Protein AF-A0A8X6P146-F1 (afdb_monomer)

Organism: Nephila pilipes (NCBI:txid299642)

Radius of gyration: 27.72 Å; Cα contacts (8 Å, |Δi|>4): 323; chains: 1; bounding box: 96×51×87 Å

pLDDT: mean 78.88, std 14.97, range [32.88, 95.12]

Secondary structure (DSSP, 8-state):
---PPPP----SSSSSHHHHHHHHHHHHHHHHHHHHHHHHHHHHHHHHS-SPPPS-S-HHHHHIIIIIIHHHHHHHHHHHHHHHHHHHHHGGGTS-HHHHHHHHHHHHHHHHHHHHHHHHHHHHHHHHHHHHHHHHHH--S--TTHHHHHHHHHHHTTHHHHHHHHHHHHHTT-HHHHHHHHHHHTTT---S-HHHHHHHHHHHHHHHHIIIIIHHHHHHHHHHHHHHHHHHHHHHHHHHHHT--SHHHHHHHHHHHHHHHHHHHHHHHHHHHHHHHHHHHHHHHHHHHHHHHHHHS-TTTS-HHHHHHHHHHHHHHHHHHHHHHHHHHHHHHHHHHHHHHHHHHHHHHHHH-TTS-HHHHHHHHHHHHTTTGGG--EETTTEE-SHHHHHHHHHHHHHHHHHHHHHT-

Mean predicted aligned error: 10.77 Å

Structure (mmCIF, N/CA/C/O backbone):
data_AF-A0A8X6P146-F1
#
_entry.id   AF-A0A8X6P146-F1
#
loop_
_atom_site.group_PDB
_atom_site.id
_atom_site.type_symbol
_atom_site.label_atom_id
_atom_site.label_alt_id
_atom_site.label_comp_id
_atom_site.label_asym_id
_atom_site.label_entity_id
_atom_site.label_seq_id
_atom_site.pdbx_PDB_ins_code
_atom_site.Cartn_x
_atom_site.Cartn_y
_atom_site.Cartn_z
_atom_site.occupancy
_atom_site.B_iso_or_equiv
_atom_site.auth_seq_id
_atom_site.auth_comp_id
_atom_site.auth_asym_id
_atom_site.auth_atom_id
_atom_site.pdbx_PDB_model_num
ATOM 1 N N . MET A 1 1 ? 59.324 32.749 -38.822 1.00 43.50 1 MET A N 1
ATOM 2 C CA . MET A 1 1 ? 59.737 31.326 -38.819 1.00 43.50 1 MET A CA 1
ATOM 3 C C . MET A 1 1 ? 60.975 31.129 -37.944 1.00 43.50 1 MET A C 1
ATOM 5 O O . MET A 1 1 ? 62.046 31.542 -38.356 1.00 43.50 1 MET A O 1
ATOM 9 N N . ARG A 1 2 ? 60.839 30.506 -36.765 1.00 32.88 2 ARG A N 1
ATOM 10 C CA . ARG A 1 2 ? 61.663 29.369 -36.288 1.00 32.88 2 ARG A CA 1
ATOM 11 C C . ARG A 1 2 ? 61.219 28.968 -34.874 1.00 32.88 2 ARG A C 1
ATOM 13 O O . ARG A 1 2 ? 61.446 29.658 -33.891 1.00 32.88 2 ARG A O 1
ATOM 20 N N . SER A 1 3 ? 60.505 27.846 -34.890 1.00 34.03 3 SER A N 1
ATOM 21 C CA . SER A 1 3 ? 60.076 26.925 -33.837 1.00 34.03 3 SER A CA 1
ATOM 22 C C . SER A 1 3 ? 60.830 26.980 -32.497 1.00 34.03 3 SER A C 1
ATOM 24 O O . SER A 1 3 ? 62.030 26.715 -32.439 1.00 34.03 3 SER A O 1
ATOM 26 N N . ARG A 1 4 ? 60.088 27.225 -31.405 1.00 35.47 4 ARG A N 1
ATOM 27 C CA . ARG A 1 4 ? 60.476 26.832 -30.042 1.00 35.47 4 ARG A CA 1
ATOM 28 C C . ARG A 1 4 ? 60.013 25.392 -29.805 1.00 35.47 4 ARG A C 1
ATOM 30 O O . ARG A 1 4 ? 58.818 25.112 -29.856 1.00 35.47 4 ARG A O 1
ATOM 37 N N . ARG A 1 5 ? 60.962 24.490 -29.539 1.00 40.50 5 ARG A N 1
ATOM 38 C CA . ARG A 1 5 ? 60.701 23.119 -29.075 1.00 40.50 5 ARG A CA 1
ATOM 39 C C . ARG A 1 5 ? 60.151 23.159 -27.649 1.00 40.50 5 ARG A C 1
ATOM 41 O O . ARG A 1 5 ? 60.804 23.697 -26.760 1.00 40.50 5 ARG A O 1
ATOM 48 N N . ILE A 1 6 ? 58.984 22.557 -27.441 1.00 41.12 6 ILE A N 1
ATOM 49 C CA . ILE A 1 6 ? 58.447 22.234 -26.115 1.00 41.12 6 ILE A CA 1
ATOM 50 C C . ILE A 1 6 ? 58.909 20.814 -25.770 1.00 41.12 6 ILE A C 1
ATOM 52 O O . ILE A 1 6 ? 58.733 19.886 -26.558 1.00 41.12 6 ILE A O 1
ATOM 56 N N . SER A 1 7 ? 59.547 20.677 -24.609 1.00 33.09 7 SER A N 1
ATOM 57 C CA . SER A 1 7 ? 60.038 19.416 -24.046 1.00 33.09 7 SER A CA 1
ATOM 58 C C . SER A 1 7 ? 58.880 18.583 -23.466 1.00 33.09 7 SER A C 1
ATOM 60 O O . SER A 1 7 ? 58.036 19.150 -22.766 1.00 33.09 7 SER A O 1
ATOM 62 N N . PRO A 1 8 ? 58.812 17.257 -23.699 1.00 43.66 8 PRO A N 1
ATOM 63 C CA . PRO A 1 8 ? 57.768 16.402 -23.157 1.00 43.66 8 PRO A CA 1
ATOM 64 C C . PRO A 1 8 ? 58.216 15.805 -21.818 1.00 43.66 8 PRO A C 1
ATOM 66 O O . PRO A 1 8 ? 58.658 14.662 -21.739 1.00 43.66 8 PRO A O 1
ATOM 69 N N . GLN A 1 9 ? 58.074 16.564 -20.738 1.00 42.16 9 GLN A N 1
ATOM 70 C CA . GLN A 1 9 ? 58.123 16.019 -19.382 1.00 42.16 9 GLN A CA 1
ATOM 71 C C . GLN A 1 9 ? 57.048 16.709 -18.552 1.00 42.16 9 GLN A C 1
ATOM 73 O O . GLN A 1 9 ? 57.314 17.756 -17.982 1.00 42.16 9 GLN A O 1
ATOM 78 N N . ASN A 1 10 ? 55.819 16.173 -18.579 1.00 37.91 10 ASN A N 1
ATOM 79 C CA . ASN A 1 10 ? 54.817 16.250 -17.494 1.00 37.91 10 ASN A CA 1
ATOM 80 C C . ASN A 1 10 ? 53.445 15.691 -17.924 1.00 37.91 10 ASN A C 1
ATOM 82 O O . ASN A 1 10 ? 52.406 16.306 -17.714 1.00 37.91 10 ASN A O 1
ATOM 86 N N . VAL A 1 11 ? 53.408 14.488 -18.506 1.00 44.16 11 VAL A N 1
ATOM 87 C CA . VAL A 1 11 ? 52.140 13.770 -18.741 1.00 44.16 11 VAL A CA 1
ATOM 88 C C . VAL A 1 11 ? 52.267 12.356 -18.197 1.00 44.16 11 VAL A C 1
ATOM 90 O O . VAL A 1 11 ? 52.394 11.403 -18.954 1.00 44.16 11 VAL A O 1
ATOM 93 N N . LYS A 1 12 ? 52.321 12.216 -16.869 1.00 42.19 12 LYS A N 1
ATOM 94 C CA . LYS A 1 12 ? 52.133 10.927 -16.172 1.00 42.19 12 LYS A CA 1
ATOM 95 C C . LYS A 1 12 ? 51.983 11.139 -14.663 1.00 42.19 12 LYS A C 1
ATOM 97 O O . LYS A 1 12 ? 52.832 10.741 -13.881 1.00 42.19 12 LYS A O 1
ATOM 102 N N . LYS A 1 13 ? 50.904 11.805 -14.253 1.00 39.69 13 LYS A N 1
ATOM 103 C CA . LYS A 1 13 ? 50.353 11.766 -12.884 1.00 39.69 13 LYS A CA 1
ATOM 104 C C . LYS A 1 13 ? 49.038 12.541 -12.895 1.00 39.69 13 LYS A C 1
A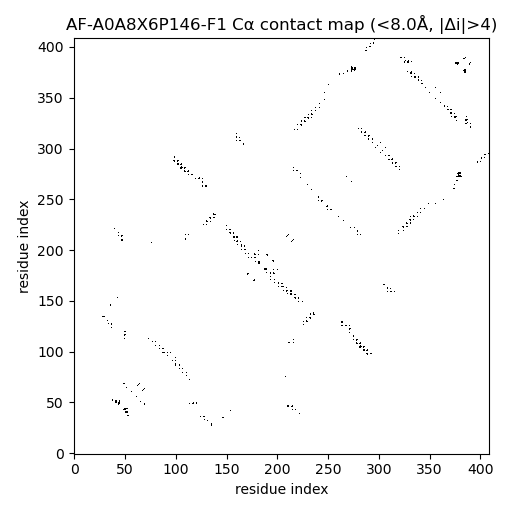TOM 106 O O . LYS A 1 13 ? 49.032 13.713 -12.576 1.00 39.69 13 LYS A O 1
ATOM 111 N N . ASN A 1 14 ? 47.963 11.923 -13.385 1.00 36.38 14 ASN A N 1
ATOM 112 C CA . ASN A 1 14 ? 46.584 12.355 -13.086 1.00 36.38 14 ASN A CA 1
ATOM 113 C C . ASN A 1 14 ? 45.501 11.322 -13.458 1.00 36.38 14 ASN A C 1
ATOM 115 O O . ASN A 1 14 ? 44.322 11.561 -13.227 1.00 36.38 14 ASN A O 1
ATOM 119 N N . SER A 1 15 ? 45.858 10.134 -13.952 1.00 36.91 15 SER A N 1
ATOM 120 C CA . SER A 1 15 ? 44.889 9.100 -14.348 1.00 36.91 15 SER A CA 1
ATOM 121 C C . SER A 1 15 ? 44.489 8.103 -13.245 1.00 36.91 15 SER A C 1
ATOM 123 O O . SER A 1 15 ? 43.684 7.219 -13.512 1.00 36.91 15 SER A O 1
ATOM 125 N N . TYR A 1 16 ? 44.974 8.247 -12.003 1.00 37.28 16 TYR A N 1
ATOM 126 C CA . TYR A 1 16 ? 44.645 7.325 -10.894 1.00 37.28 16 TYR A CA 1
ATOM 127 C C . TYR A 1 16 ? 43.714 7.899 -9.809 1.00 37.28 16 TYR A C 1
ATOM 129 O O . TYR A 1 16 ? 43.321 7.169 -8.905 1.00 37.28 16 TYR A O 1
ATOM 137 N N . SER A 1 17 ? 43.297 9.167 -9.902 1.00 34.88 17 SER A N 1
ATOM 138 C CA . SER A 1 17 ? 42.377 9.769 -8.914 1.00 34.88 17 SER A CA 1
ATOM 139 C C . SER A 1 17 ? 40.891 9.457 -9.195 1.00 34.88 17 SER A C 1
ATOM 141 O O . SER A 1 17 ? 40.066 9.407 -8.284 1.00 34.88 17 SER A O 1
ATOM 143 N N . GLY A 1 18 ? 40.537 9.159 -10.452 1.00 34.81 18 GLY A N 1
ATOM 144 C CA . GLY A 1 18 ? 39.146 8.916 -10.855 1.00 34.81 18 GLY A CA 1
ATOM 145 C C . GLY A 1 18 ? 38.569 7.567 -10.406 1.00 34.81 18 GLY A C 1
ATOM 146 O O . GLY A 1 18 ? 37.410 7.513 -10.002 1.00 34.81 18 GLY A O 1
ATOM 147 N N . SER A 1 19 ? 39.352 6.478 -10.427 1.00 35.38 19 SER A N 1
ATOM 148 C CA . SER A 1 19 ? 38.817 5.151 -10.067 1.00 35.38 19 SER A CA 1
ATOM 149 C C . SER A 1 19 ? 38.665 4.968 -8.556 1.00 35.38 19 SER A C 1
ATOM 151 O O . SER A 1 19 ? 37.694 4.352 -8.123 1.00 35.38 19 SER A O 1
ATOM 153 N N . PHE A 1 20 ? 39.546 5.574 -7.750 1.00 33.16 20 PHE A N 1
ATOM 154 C CA . PHE A 1 20 ? 39.480 5.490 -6.289 1.00 33.16 20 PHE A CA 1
ATOM 155 C C . PHE A 1 20 ? 38.256 6.237 -5.736 1.00 33.16 20 PHE A C 1
ATOM 157 O O . PHE A 1 20 ? 37.545 5.708 -4.884 1.00 33.16 20 PHE A O 1
ATOM 164 N N . CYS A 1 21 ? 37.933 7.412 -6.291 1.00 37.62 21 CYS A N 1
ATOM 165 C CA . CYS A 1 21 ? 36.733 8.170 -5.918 1.00 37.62 21 CYS A CA 1
ATOM 166 C C . CYS A 1 21 ? 35.436 7.464 -6.375 1.00 37.62 21 CYS A C 1
ATOM 168 O O . CYS A 1 21 ? 34.437 7.448 -5.655 1.00 37.62 21 CYS A O 1
ATOM 170 N N . PHE A 1 22 ? 35.463 6.787 -7.531 1.00 37.66 22 PHE A N 1
ATOM 171 C CA . PHE A 1 22 ? 34.340 5.973 -8.013 1.00 37.66 22 PHE A CA 1
ATOM 172 C C . PHE A 1 22 ? 34.092 4.742 -7.121 1.00 37.66 22 PHE A C 1
ATOM 174 O O . PHE A 1 22 ? 32.949 4.426 -6.793 1.00 37.66 22 PHE A O 1
ATOM 181 N N . GLN A 1 23 ? 35.156 4.081 -6.657 1.00 38.28 23 GLN A N 1
ATOM 182 C CA . GLN A 1 23 ? 35.062 2.926 -5.758 1.00 38.28 23 GLN A CA 1
ATOM 183 C C . GLN A 1 23 ? 34.608 3.317 -4.341 1.00 38.28 23 GLN A C 1
ATOM 185 O O . GLN A 1 23 ? 33.815 2.597 -3.729 1.00 38.28 23 GLN A O 1
ATOM 190 N N . GLN A 1 24 ? 35.050 4.474 -3.831 1.00 40.59 24 GLN A N 1
ATOM 191 C CA . GLN A 1 24 ? 34.618 4.999 -2.530 1.00 40.59 24 GLN A CA 1
ATOM 192 C C . GLN A 1 24 ? 33.129 5.377 -2.535 1.00 40.59 24 GLN A C 1
ATOM 194 O O . GLN A 1 24 ? 32.400 4.976 -1.625 1.00 40.59 24 GLN A O 1
ATOM 199 N N . ASN A 1 25 ? 32.651 6.035 -3.599 1.00 38.78 25 ASN A N 1
ATOM 200 C CA . ASN A 1 25 ? 31.233 6.368 -3.763 1.00 38.78 25 ASN A CA 1
ATOM 201 C C . ASN A 1 25 ? 30.352 5.111 -3.877 1.00 38.78 25 ASN A C 1
ATOM 203 O O . ASN A 1 25 ? 29.337 5.015 -3.189 1.00 38.78 25 ASN A O 1
ATOM 207 N N . GLN A 1 26 ? 30.784 4.083 -4.620 1.00 42.41 26 GLN A N 1
ATOM 208 C CA . GLN A 1 26 ? 30.058 2.806 -4.699 1.00 42.41 26 GLN A CA 1
ATOM 209 C C . GLN A 1 26 ? 29.972 2.067 -3.351 1.00 42.41 26 GLN A C 1
ATOM 211 O O . GLN A 1 26 ? 28.971 1.404 -3.058 1.00 42.41 26 GLN A O 1
ATOM 216 N N . CYS A 1 27 ? 31.009 2.162 -2.512 1.00 39.53 27 CYS A N 1
ATOM 217 C CA . CYS A 1 27 ? 31.027 1.529 -1.192 1.00 39.53 27 CYS A CA 1
ATOM 218 C C . CYS A 1 27 ? 30.115 2.266 -0.190 1.00 39.53 27 CYS A C 1
ATOM 220 O O . CYS A 1 27 ? 29.425 1.636 0.617 1.00 39.53 27 CYS A O 1
ATOM 222 N N . GLN A 1 28 ? 30.045 3.597 -0.281 1.00 44.09 28 GLN A N 1
ATOM 223 C CA . GLN A 1 28 ? 29.174 4.437 0.546 1.00 44.09 28 GLN A CA 1
ATOM 224 C C . GLN A 1 28 ? 27.690 4.320 0.131 1.00 44.09 28 GLN A C 1
ATOM 226 O O . GLN A 1 28 ? 26.806 4.299 0.988 1.00 44.09 28 GLN A O 1
ATOM 231 N N . GLU A 1 29 ? 27.408 4.117 -1.160 1.00 47.84 29 GLU A N 1
ATOM 232 C CA . GLU A 1 29 ? 26.058 3.892 -1.706 1.00 47.84 29 GLU A CA 1
ATOM 233 C C . GLU A 1 29 ? 25.495 2.491 -1.423 1.00 47.84 29 GLU A C 1
ATOM 235 O O . GLU A 1 29 ? 24.294 2.336 -1.192 1.00 47.84 29 GLU A O 1
ATOM 240 N N . ARG A 1 30 ? 26.341 1.450 -1.348 1.00 47.81 30 ARG A N 1
ATOM 241 C CA . ARG A 1 30 ? 25.900 0.136 -0.837 1.00 47.81 30 ARG A CA 1
ATOM 242 C C . ARG A 1 30 ? 25.448 0.218 0.622 1.00 47.81 30 ARG A C 1
ATOM 244 O O . ARG A 1 30 ? 24.476 -0.439 0.985 1.00 47.81 30 ARG A O 1
ATOM 251 N N . LYS A 1 31 ? 26.110 1.047 1.439 1.00 51.31 31 LYS A N 1
ATOM 252 C CA . LYS A 1 31 ? 25.733 1.281 2.843 1.00 51.31 31 LYS A CA 1
ATOM 253 C C . LYS A 1 31 ? 24.442 2.099 2.975 1.00 51.31 31 LYS A C 1
ATOM 255 O O . LYS A 1 31 ? 23.642 1.823 3.866 1.00 51.31 31 LYS A O 1
ATOM 260 N N . SER A 1 32 ? 24.201 3.082 2.100 1.00 53.34 32 SER A N 1
ATOM 261 C CA . SER A 1 32 ? 22.987 3.909 2.175 1.00 53.34 32 SER A CA 1
ATOM 262 C C . SER A 1 32 ? 21.723 3.118 1.820 1.00 53.34 32 SER A C 1
ATOM 264 O O . SER A 1 32 ? 20.750 3.206 2.569 1.00 53.34 32 SER A O 1
ATOM 266 N N . ASN A 1 33 ? 21.786 2.300 0.766 1.00 55.34 33 ASN A N 1
ATOM 267 C CA . ASN A 1 33 ? 20.694 1.474 0.248 1.00 55.34 33 ASN A CA 1
ATOM 268 C C . ASN A 1 33 ? 20.346 0.264 1.135 1.00 55.34 33 ASN A C 1
ATOM 270 O O . ASN A 1 33 ? 19.172 -0.091 1.230 1.00 55.34 33 ASN A O 1
ATOM 274 N N . LEU A 1 34 ? 21.327 -0.332 1.829 1.00 59.62 34 LEU A N 1
ATOM 275 C CA . LEU A 1 34 ? 21.047 -1.290 2.912 1.00 59.62 34 LEU A CA 1
ATOM 276 C C . LEU A 1 34 ? 20.266 -0.618 4.053 1.00 59.62 34 LEU A C 1
ATOM 278 O O . LEU A 1 34 ? 19.347 -1.204 4.618 1.00 59.62 34 LEU A O 1
ATOM 282 N N . GLY A 1 35 ? 20.595 0.645 4.344 1.00 71.12 35 GLY A N 1
ATOM 283 C CA . GLY A 1 35 ? 19.963 1.402 5.420 1.00 71.12 35 GLY A CA 1
ATOM 284 C C . GLY A 1 35 ? 18.469 1.677 5.217 1.00 71.12 35 GLY A C 1
ATOM 285 O O . GLY A 1 35 ? 17.762 1.807 6.210 1.00 71.12 35 GLY A O 1
ATOM 286 N N . ASP A 1 36 ? 17.974 1.747 3.976 1.00 80.12 36 ASP A N 1
ATOM 287 C CA . ASP A 1 36 ? 16.535 1.902 3.705 1.00 80.12 36 ASP A CA 1
ATOM 288 C C . ASP A 1 36 ? 15.767 0.618 4.055 1.00 80.12 36 ASP A C 1
ATOM 290 O O . ASP A 1 36 ? 14.748 0.665 4.741 1.00 80.12 36 ASP A O 1
ATOM 294 N N . VAL A 1 37 ? 16.274 -0.541 3.623 1.00 83.25 37 VAL A N 1
ATOM 295 C CA . VAL A 1 37 ? 15.650 -1.847 3.896 1.00 83.25 37 VAL A CA 1
ATOM 296 C C . VAL A 1 37 ? 15.680 -2.155 5.392 1.00 83.25 37 VAL A C 1
ATOM 298 O O . VAL A 1 37 ? 14.689 -2.634 5.945 1.00 83.25 37 VAL A O 1
ATOM 301 N N . ASP A 1 38 ? 16.778 -1.823 6.071 1.00 82.88 38 ASP A N 1
ATOM 302 C CA . ASP A 1 38 ? 16.876 -1.968 7.522 1.00 82.88 38 ASP A CA 1
ATOM 303 C C . ASP A 1 38 ? 15.945 -1.005 8.272 1.00 82.88 38 ASP A C 1
ATOM 305 O O . ASP A 1 38 ? 15.383 -1.392 9.298 1.00 82.88 38 ASP A O 1
ATOM 309 N N . LEU A 1 39 ? 15.720 0.214 7.764 1.00 84.75 39 LEU A N 1
ATOM 310 C CA . LEU A 1 39 ? 14.728 1.136 8.326 1.00 84.75 39 LEU A CA 1
ATOM 311 C C . LEU A 1 39 ? 13.311 0.560 8.205 1.00 84.75 39 LEU A C 1
ATOM 313 O O . LEU A 1 39 ? 12.587 0.537 9.197 1.00 84.75 39 LEU A O 1
ATOM 317 N N . ILE A 1 40 ? 12.935 0.047 7.027 1.00 86.69 40 ILE A N 1
ATOM 318 C CA . ILE A 1 40 ? 11.634 -0.609 6.801 1.00 86.69 40 ILE A CA 1
ATOM 319 C C . ILE A 1 40 ? 11.474 -1.789 7.763 1.00 86.69 40 ILE A C 1
ATOM 321 O O . ILE A 1 40 ? 10.465 -1.901 8.456 1.00 86.69 40 ILE A O 1
ATOM 325 N N . ARG A 1 41 ? 12.492 -2.649 7.858 1.00 85.25 41 ARG A N 1
ATOM 326 C CA . ARG A 1 41 ? 12.497 -3.805 8.759 1.00 85.25 41 ARG A CA 1
ATOM 327 C C . ARG A 1 41 ? 12.275 -3.385 10.213 1.00 85.25 41 ARG A C 1
ATOM 329 O O . ARG A 1 41 ? 11.412 -3.952 10.872 1.00 85.25 41 ARG A O 1
ATOM 336 N N . LYS A 1 42 ? 13.005 -2.374 10.697 1.00 85.19 42 LYS A N 1
ATOM 337 C CA . LYS A 1 42 ? 12.866 -1.855 12.067 1.00 85.19 42 LYS A CA 1
ATOM 338 C C . LYS A 1 42 ? 11.488 -1.243 12.319 1.00 85.19 42 LYS A C 1
ATOM 340 O O . LYS A 1 42 ? 10.884 -1.555 13.337 1.00 85.19 42 LYS A O 1
ATOM 345 N N . ALA A 1 43 ? 10.976 -0.427 11.398 1.00 86.25 43 ALA A N 1
ATOM 346 C CA . ALA A 1 43 ? 9.677 0.228 11.550 1.00 86.25 43 ALA A CA 1
ATOM 347 C C . ALA A 1 43 ? 8.536 -0.795 11.686 1.00 86.25 43 ALA A C 1
ATOM 349 O O . ALA A 1 43 ? 7.777 -0.764 12.652 1.00 86.25 43 ALA A O 1
ATOM 350 N N . PHE A 1 44 ? 8.464 -1.764 10.772 1.00 85.50 44 PHE A N 1
ATOM 351 C CA . PHE A 1 44 ? 7.459 -2.833 10.824 1.00 85.50 44 PHE A CA 1
ATOM 352 C C . PHE A 1 44 ? 7.646 -3.792 12.006 1.00 85.50 44 PHE A C 1
ATOM 354 O O . PHE A 1 44 ? 6.669 -4.402 12.442 1.00 85.50 44 PHE A O 1
ATOM 361 N N . TYR A 1 45 ? 8.871 -3.957 12.520 1.00 82.75 45 TYR A N 1
ATOM 362 C CA . TYR A 1 45 ? 9.091 -4.720 13.747 1.00 82.75 45 TYR A CA 1
ATOM 363 C C . TYR A 1 45 ? 8.469 -4.022 14.955 1.00 82.75 45 TYR A C 1
ATOM 365 O O . TYR A 1 45 ? 7.734 -4.650 15.704 1.00 82.75 45 TYR A O 1
ATOM 373 N N . ILE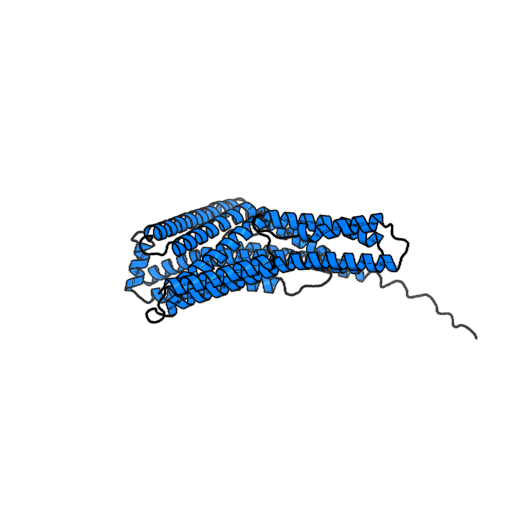 A 1 46 ? 8.747 -2.723 15.110 1.00 80.94 46 ILE A N 1
ATOM 374 C CA . ILE A 1 46 ? 8.316 -1.926 16.265 1.00 80.94 46 ILE A CA 1
ATOM 375 C C . ILE A 1 46 ? 6.789 -1.843 16.338 1.00 80.94 46 ILE A C 1
ATOM 377 O O . ILE A 1 46 ? 6.224 -1.976 17.417 1.00 80.94 46 ILE A O 1
ATOM 381 N N . VAL A 1 47 ? 6.123 -1.629 15.201 1.00 77.31 47 VAL A N 1
ATOM 382 C CA . VAL A 1 47 ? 4.674 -1.370 15.177 1.00 77.31 47 VAL A CA 1
ATOM 383 C C . VAL A 1 47 ? 3.848 -2.648 15.078 1.00 77.31 47 VAL A C 1
ATOM 385 O O . VAL A 1 47 ? 2.785 -2.754 15.683 1.00 77.31 47 VAL A O 1
ATOM 388 N N . SER A 1 48 ? 4.302 -3.628 14.298 1.00 71.00 48 SER A N 1
ATOM 389 C CA . SER A 1 48 ? 3.447 -4.753 13.898 1.00 71.00 48 SER A CA 1
ATOM 390 C C . SER A 1 48 ? 4.076 -6.119 14.149 1.00 71.00 48 SER A C 1
ATOM 392 O O . SER A 1 48 ? 3.415 -7.128 13.914 1.00 71.00 48 SER A O 1
ATOM 394 N N . TYR A 1 49 ? 5.329 -6.171 14.620 1.00 72.69 49 TYR A N 1
ATOM 395 C CA . TYR A 1 49 ? 6.101 -7.404 14.802 1.00 72.69 49 TYR A CA 1
ATOM 396 C C . TYR A 1 49 ? 6.142 -8.282 13.535 1.00 72.69 49 TYR A C 1
ATOM 398 O O . TYR A 1 49 ? 6.133 -9.503 13.601 1.00 72.69 49 TYR A O 1
ATOM 406 N N . VAL A 1 50 ? 6.163 -7.670 12.344 1.00 65.06 50 VAL A N 1
ATOM 407 C CA . VAL A 1 50 ? 6.069 -8.414 11.069 1.00 65.06 50 VAL A CA 1
ATOM 408 C C . VAL A 1 50 ? 7.443 -8.753 10.493 1.00 65.06 50 VAL A C 1
ATOM 410 O O . VAL A 1 50 ? 7.688 -9.878 10.038 1.00 65.06 50 VAL A O 1
ATOM 413 N N . PHE A 1 51 ? 8.349 -7.770 10.478 1.00 68.12 51 PHE A N 1
ATOM 414 C CA . PHE A 1 51 ? 9.700 -7.948 9.957 1.00 68.12 51 PHE A CA 1
ATOM 415 C C . PHE A 1 51 ? 10.698 -8.076 11.106 1.00 68.12 51 PHE A C 1
ATOM 417 O O . PHE A 1 51 ? 10.848 -7.149 11.881 1.00 68.12 51 PHE A O 1
ATOM 424 N N . PRO A 1 52 ? 11.424 -9.187 11.219 1.00 62.56 52 PRO A N 1
ATOM 425 C CA . PRO A 1 52 ? 12.346 -9.414 12.325 1.00 62.56 52 PRO A CA 1
ATOM 426 C C . PRO A 1 52 ? 13.611 -8.558 12.175 1.00 62.56 52 PRO A C 1
ATOM 428 O O . PRO A 1 52 ? 14.086 -8.416 11.044 1.00 62.56 52 PRO A O 1
ATOM 431 N N . PRO A 1 53 ? 14.193 -8.029 13.269 1.00 58.69 53 PRO A N 1
ATOM 432 C CA . PRO A 1 53 ? 15.437 -7.264 13.229 1.00 58.69 53 PRO A CA 1
ATOM 433 C C . PRO A 1 53 ? 16.604 -8.144 12.752 1.00 58.69 53 PRO A C 1
ATOM 435 O O . PRO A 1 53 ? 16.562 -9.372 12.845 1.00 58.69 53 PRO A O 1
ATOM 438 N N . SER A 1 54 ? 17.635 -7.523 12.172 1.00 56.31 54 SER A N 1
ATOM 439 C CA . SER A 1 54 ? 18.771 -8.228 11.565 1.00 56.31 54 SER A CA 1
ATOM 440 C C . SER A 1 54 ? 19.540 -9.122 12.558 1.00 56.31 54 SER A C 1
ATOM 442 O O . SER A 1 54 ? 19.589 -8.848 13.751 1.00 56.31 54 SER A O 1
ATOM 444 N N . ASN A 1 55 ? 20.150 -10.176 12.003 1.00 53.09 55 ASN A N 1
ATOM 445 C CA . ASN A 1 55 ? 20.715 -11.423 12.560 1.00 53.09 55 ASN A CA 1
ATOM 446 C C . ASN A 1 55 ? 21.691 -11.404 13.774 1.00 53.09 55 ASN A C 1
ATOM 448 O O . ASN A 1 55 ? 22.398 -12.391 13.962 1.00 53.09 55 ASN A O 1
ATOM 452 N N . GLU A 1 56 ? 21.753 -10.380 14.624 1.00 48.78 56 GLU A N 1
ATOM 453 C CA . GLU A 1 56 ? 22.779 -10.300 15.690 1.00 48.78 56 GLU A CA 1
ATOM 454 C C . GLU A 1 56 ? 22.379 -10.859 17.073 1.00 48.78 56 GLU A C 1
ATOM 456 O O . GLU A 1 56 ? 23.145 -10.742 18.024 1.00 48.78 56 GLU A O 1
ATOM 461 N N . GLN A 1 57 ? 21.229 -11.527 17.222 1.00 51.16 57 GLN A N 1
ATOM 462 C CA . GLN A 1 57 ? 20.829 -12.138 18.503 1.00 51.16 57 GLN A CA 1
ATOM 463 C C . GLN A 1 57 ? 20.878 -13.671 18.494 1.00 51.16 57 GLN A C 1
ATOM 465 O O . GLN A 1 57 ? 20.668 -14.327 17.472 1.00 51.16 57 GLN A O 1
ATOM 470 N N . SER A 1 58 ? 21.160 -14.246 19.669 1.00 52.62 58 SER A N 1
ATOM 471 C CA . SER A 1 58 ? 21.303 -15.687 19.891 1.00 52.62 58 SER A CA 1
ATOM 472 C C . SER A 1 58 ? 20.096 -16.477 19.360 1.00 52.62 58 SER A C 1
ATOM 474 O O . SER A 1 58 ? 18.937 -16.146 19.622 1.00 52.62 58 SER A O 1
ATOM 476 N N . ARG A 1 59 ? 20.371 -17.549 18.597 1.00 57.69 59 ARG A N 1
ATOM 477 C CA . ARG A 1 59 ? 19.379 -18.308 17.802 1.00 57.69 59 ARG A CA 1
ATOM 478 C C . ARG A 1 59 ? 18.134 -18.743 18.592 1.00 57.69 59 ARG A C 1
ATOM 480 O O . ARG A 1 59 ? 17.042 -18.736 18.033 1.00 57.69 59 ARG A O 1
ATOM 487 N N . LEU A 1 60 ? 18.285 -19.088 19.872 1.00 54.56 60 LEU A N 1
ATOM 488 C CA . LEU A 1 60 ? 17.196 -19.555 20.742 1.00 54.56 60 LEU A CA 1
ATOM 489 C C . LEU A 1 60 ? 16.278 -18.427 21.234 1.00 54.56 60 LEU A C 1
ATOM 491 O O . LEU A 1 60 ? 15.060 -18.556 21.150 1.00 54.56 60 LEU A O 1
ATOM 495 N N . CYS A 1 61 ? 16.841 -17.301 21.681 1.00 57.47 61 CYS A N 1
ATOM 496 C CA . CYS A 1 61 ? 16.054 -16.155 22.151 1.00 57.47 61 CYS A CA 1
ATOM 497 C C . CYS A 1 61 ? 15.281 -15.505 20.992 1.00 57.47 61 CYS A C 1
ATOM 499 O O . CYS A 1 61 ? 14.132 -15.093 21.149 1.00 57.47 61 CYS A O 1
ATOM 501 N N . VAL A 1 62 ? 15.880 -15.511 19.795 1.00 61.31 62 VAL A N 1
ATOM 502 C CA . VAL A 1 62 ? 15.217 -15.084 18.560 1.00 61.31 62 VAL A CA 1
ATOM 503 C C . VAL A 1 62 ? 14.087 -16.035 18.183 1.00 61.31 62 VAL A C 1
ATOM 505 O O . VAL A 1 62 ? 13.019 -15.553 17.849 1.00 61.31 62 VAL A O 1
ATOM 508 N N . LEU A 1 63 ? 14.260 -17.358 18.242 1.00 59.97 63 LEU A N 1
ATOM 509 C CA . LEU A 1 63 ? 13.179 -18.298 17.909 1.00 59.97 63 LEU A CA 1
ATOM 510 C C . LEU A 1 63 ? 11.991 -18.184 18.872 1.00 59.97 63 LEU A C 1
ATOM 512 O O . LEU A 1 63 ? 10.856 -18.102 18.409 1.00 59.97 63 LEU A O 1
ATOM 516 N N . PHE A 1 64 ? 12.250 -18.111 20.180 1.00 61.50 64 PHE A N 1
ATOM 517 C CA . PHE A 1 64 ? 11.195 -18.034 21.192 1.00 61.50 64 PHE A CA 1
ATOM 518 C C . PHE A 1 64 ? 10.422 -16.713 21.095 1.00 61.50 64 PHE A C 1
ATOM 520 O O . PHE A 1 64 ? 9.204 -16.727 20.953 1.00 61.50 64 PHE A O 1
ATOM 527 N N . LYS A 1 65 ? 11.113 -15.563 21.056 1.00 63.09 65 LYS A N 1
ATOM 528 C CA . LYS A 1 65 ? 10.446 -14.257 20.914 1.00 63.09 65 LYS A CA 1
ATOM 529 C C . LYS A 1 65 ? 9.744 -14.097 19.566 1.00 63.09 65 LYS A C 1
ATOM 531 O O . LYS A 1 65 ? 8.643 -13.574 19.519 1.00 63.09 65 LYS A O 1
ATOM 536 N N . ARG A 1 66 ? 10.351 -14.555 18.469 1.00 64.56 66 ARG A N 1
ATOM 537 C CA . ARG A 1 66 ? 9.831 -14.342 17.108 1.00 64.56 66 ARG A CA 1
ATOM 538 C C . ARG A 1 66 ? 8.660 -15.249 16.774 1.00 64.56 66 ARG A C 1
ATOM 540 O O . ARG A 1 66 ? 7.738 -14.806 16.124 1.00 64.56 66 ARG A O 1
ATOM 547 N N . VAL A 1 67 ? 8.680 -16.516 17.171 1.00 65.19 67 VAL A N 1
ATOM 548 C CA . VAL A 1 67 ? 7.582 -17.429 16.819 1.00 65.19 67 VAL A CA 1
ATOM 549 C C . VAL A 1 67 ? 6.423 -17.231 17.790 1.00 65.19 67 VAL A C 1
ATOM 551 O O . VAL A 1 67 ? 5.292 -17.043 17.363 1.00 65.19 67 VAL A O 1
ATOM 554 N N . ILE A 1 68 ? 6.694 -17.187 19.094 1.00 69.88 68 ILE A N 1
ATOM 555 C CA . ILE A 1 68 ? 5.624 -17.184 20.093 1.00 69.88 68 ILE A CA 1
ATOM 556 C C . ILE A 1 68 ? 4.941 -15.815 20.164 1.00 69.88 68 ILE A C 1
ATOM 558 O O . ILE A 1 68 ? 3.721 -15.764 20.105 1.00 69.88 68 ILE A O 1
ATOM 562 N N . ILE A 1 69 ? 5.681 -14.700 20.197 1.00 71.62 69 ILE A N 1
ATOM 563 C CA . ILE A 1 69 ? 5.052 -13.371 20.307 1.00 71.62 69 ILE A CA 1
ATOM 564 C C . ILE A 1 69 ? 4.342 -12.992 19.000 1.00 71.62 69 ILE A C 1
ATOM 566 O O . ILE A 1 69 ? 3.204 -12.541 19.050 1.00 71.62 69 ILE A O 1
ATOM 570 N N . GLU A 1 70 ? 4.946 -13.220 17.825 1.00 70.38 70 GLU A N 1
ATOM 571 C CA . GLU A 1 70 ? 4.297 -12.888 16.541 1.00 70.38 70 GLU A CA 1
ATOM 572 C C . GLU A 1 70 ? 2.996 -13.686 16.347 1.00 70.38 70 GLU A C 1
ATOM 574 O O . GLU A 1 70 ? 1.983 -13.119 15.920 1.00 70.38 70 GLU A O 1
ATOM 579 N N . HIS A 1 71 ? 2.994 -14.984 16.687 1.00 75.38 71 HIS A N 1
ATOM 580 C CA . HIS A 1 71 ? 1.796 -15.818 16.586 1.00 75.38 71 HIS A CA 1
ATOM 581 C C . HIS A 1 71 ? 0.767 -15.497 17.668 1.00 75.38 71 HIS A C 1
ATOM 583 O O . HIS A 1 71 ? -0.399 -15.369 17.317 1.00 75.38 71 HIS A O 1
ATOM 589 N N . ILE A 1 72 ? 1.166 -15.284 18.928 1.00 77.56 72 ILE A N 1
ATOM 590 C CA . ILE A 1 72 ? 0.235 -14.882 19.994 1.00 77.56 72 ILE A CA 1
ATOM 591 C C . ILE A 1 72 ? -0.429 -13.554 19.644 1.00 77.56 72 ILE A C 1
ATOM 593 O O . ILE A 1 72 ? -1.650 -13.480 19.655 1.00 77.56 72 ILE A O 1
ATOM 597 N N . VAL A 1 73 ? 0.337 -12.527 19.261 1.00 72.94 73 VAL A N 1
ATOM 598 C CA . VAL A 1 73 ? -0.233 -11.220 18.897 1.00 72.94 73 VAL A CA 1
ATOM 599 C C . VAL A 1 73 ? -1.183 -11.368 17.707 1.00 72.94 73 VAL A C 1
ATOM 601 O O . VAL A 1 73 ? -2.251 -10.768 17.694 1.00 72.94 73 VAL A O 1
ATOM 604 N N . THR A 1 74 ? -0.842 -12.203 16.722 1.00 73.75 74 THR A N 1
ATOM 605 C CA . THR A 1 74 ? -1.725 -12.461 15.574 1.00 73.75 74 THR A CA 1
ATOM 606 C C . THR A 1 74 ? -2.996 -13.208 15.974 1.00 73.75 74 THR A C 1
ATOM 608 O O . THR A 1 74 ? -4.065 -12.849 15.492 1.00 73.75 74 THR A O 1
ATOM 611 N N . ILE A 1 75 ? -2.911 -14.203 16.860 1.00 78.69 75 ILE A N 1
ATOM 612 C CA . ILE A 1 75 ? -4.072 -14.940 17.373 1.00 78.69 75 ILE A CA 1
ATOM 613 C C . ILE A 1 75 ? -4.971 -14.003 18.178 1.00 78.69 75 ILE A C 1
ATOM 615 O O . ILE A 1 75 ? -6.156 -13.937 17.889 1.00 78.69 75 ILE A O 1
ATOM 619 N N . VAL A 1 76 ? -4.413 -13.230 19.114 1.00 77.38 76 VAL A N 1
ATOM 620 C CA . VAL A 1 76 ? -5.161 -12.263 19.934 1.00 77.38 76 VAL A CA 1
ATOM 621 C C . VAL A 1 76 ? -5.876 -11.239 19.055 1.00 77.38 76 VAL A C 1
ATOM 623 O O . VAL A 1 76 ? -7.061 -11.002 19.241 1.00 77.38 76 VAL A O 1
ATOM 626 N N . LEU A 1 77 ? -5.199 -10.689 18.044 1.00 71.50 77 LEU A N 1
ATOM 627 C CA . LEU A 1 77 ? -5.831 -9.762 17.101 1.00 71.50 77 LEU A CA 1
ATOM 628 C C . LEU A 1 77 ? -6.900 -10.428 16.243 1.00 71.50 77 LEU A C 1
ATOM 630 O O . LEU A 1 77 ? -7.910 -9.806 15.954 1.00 71.50 77 LEU A O 1
ATOM 634 N N . THR A 1 78 ? -6.687 -11.676 15.826 1.00 75.81 78 THR A N 1
ATOM 635 C CA . THR A 1 78 ? -7.696 -12.407 15.051 1.00 75.81 78 THR A CA 1
ATOM 636 C C . THR A 1 78 ? -8.929 -12.669 15.908 1.00 75.81 78 THR A C 1
ATOM 638 O O . THR A 1 78 ? -10.033 -12.438 15.439 1.00 75.81 78 THR A O 1
ATOM 641 N N . LEU A 1 79 ? -8.749 -13.093 17.162 1.00 79.00 79 LEU A N 1
ATOM 642 C CA . LEU A 1 79 ? -9.845 -13.297 18.110 1.00 79.00 79 LEU A CA 1
ATOM 643 C C . LEU A 1 79 ? -10.602 -11.997 18.369 1.00 79.00 79 LEU A C 1
ATOM 645 O O . LEU A 1 79 ? -11.821 -11.998 18.292 1.00 79.00 79 LEU A O 1
ATOM 649 N N . TYR A 1 80 ? -9.889 -10.894 18.592 1.00 72.00 80 TYR A N 1
ATOM 650 C CA . TYR A 1 80 ? -10.506 -9.587 18.796 1.00 72.00 80 TYR A CA 1
ATOM 651 C C . TYR A 1 80 ? -11.293 -9.113 17.572 1.00 72.00 80 TYR A C 1
ATOM 653 O O . TYR A 1 80 ? -12.407 -8.639 17.704 1.00 72.00 80 TYR A O 1
ATOM 661 N N . ILE A 1 81 ? -10.745 -9.264 16.365 1.00 70.50 81 ILE A N 1
ATOM 662 C CA . ILE A 1 81 ? -11.457 -8.856 15.148 1.00 70.50 81 ILE A CA 1
ATOM 663 C C . ILE A 1 81 ? -12.656 -9.774 14.875 1.00 70.50 81 ILE A C 1
ATOM 665 O O . ILE A 1 81 ? -13.667 -9.325 14.349 1.00 70.50 81 ILE A O 1
ATOM 669 N N . VAL A 1 82 ? -12.564 -11.060 15.223 1.00 75.69 82 VAL A N 1
ATOM 670 C CA . VAL A 1 82 ? -13.714 -11.971 15.166 1.00 75.69 82 VAL A CA 1
ATOM 671 C C . VAL A 1 82 ? -14.781 -11.550 16.174 1.00 75.69 82 VAL A C 1
ATOM 673 O O . VAL A 1 82 ? -15.953 -11.564 15.821 1.00 75.69 82 VAL A O 1
ATOM 676 N N . ASP A 1 83 ? -14.391 -11.144 17.380 1.00 75.69 83 ASP A N 1
ATOM 677 C CA . ASP A 1 83 ? -15.305 -10.598 18.384 1.00 75.69 83 ASP A CA 1
ATOM 678 C C . ASP A 1 83 ? -15.976 -9.304 17.893 1.00 75.69 83 ASP A C 1
ATOM 680 O O . ASP A 1 83 ? -17.200 -9.223 17.875 1.00 75.69 83 ASP A O 1
ATOM 684 N N . ASP A 1 84 ? -15.205 -8.357 17.350 1.00 70.56 84 ASP A N 1
ATOM 685 C CA . ASP A 1 84 ? -15.719 -7.128 16.728 1.00 70.56 84 ASP A CA 1
ATOM 686 C C . ASP A 1 84 ? -16.684 -7.452 15.574 1.00 70.56 84 ASP A C 1
ATOM 688 O O . ASP A 1 84 ? -17.788 -6.919 15.496 1.00 70.56 84 ASP A O 1
ATOM 692 N N . ALA A 1 85 ? -16.343 -8.422 14.722 1.00 73.06 85 ALA A N 1
ATOM 693 C CA . ALA A 1 85 ? -17.221 -8.887 13.653 1.00 73.06 85 ALA A CA 1
ATOM 694 C C . ALA A 1 85 ? -18.520 -9.515 14.186 1.00 73.06 85 ALA A C 1
ATOM 696 O O . ALA A 1 85 ? -19.580 -9.292 13.600 1.00 73.06 85 ALA A O 1
ATOM 697 N N . ILE A 1 86 ? -18.462 -10.281 15.281 1.00 78.31 86 ILE A N 1
ATOM 698 C CA . ILE A 1 86 ? -19.642 -10.848 15.948 1.00 78.31 86 ILE A CA 1
ATOM 699 C C . ILE A 1 86 ? -20.498 -9.728 16.547 1.00 78.31 86 ILE A C 1
ATOM 701 O O . ILE A 1 86 ? -21.714 -9.756 16.368 1.00 78.31 86 ILE A O 1
ATOM 705 N N . ASN A 1 87 ? -19.890 -8.723 17.179 1.00 72.00 87 ASN A N 1
ATOM 706 C CA . ASN A 1 87 ? -20.577 -7.563 17.757 1.00 72.00 87 ASN A CA 1
ATOM 707 C C . ASN A 1 87 ? -21.238 -6.686 16.682 1.00 72.00 87 ASN A C 1
ATOM 709 O O . ASN A 1 87 ? -22.375 -6.229 16.826 1.00 72.00 87 ASN A O 1
ATOM 713 N N . ILE A 1 88 ? -20.568 -6.500 15.547 1.00 71.31 88 ILE A N 1
ATOM 714 C CA . ILE A 1 88 ? -21.136 -5.827 14.380 1.00 71.31 88 ILE A CA 1
ATOM 715 C C . ILE A 1 88 ? -22.306 -6.650 13.821 1.00 71.31 88 ILE A C 1
ATOM 717 O O . ILE A 1 88 ? -23.361 -6.094 13.514 1.00 71.31 88 ILE A O 1
ATOM 721 N N . LEU A 1 89 ? -22.155 -7.976 13.717 1.00 75.69 89 LEU A N 1
ATOM 722 C CA . LEU A 1 89 ? -23.190 -8.868 13.194 1.00 75.69 89 LEU A CA 1
ATOM 723 C C . LEU A 1 89 ? -24.404 -8.978 14.131 1.00 75.69 89 LEU A C 1
ATOM 725 O O . LEU A 1 89 ? -25.538 -9.048 13.659 1.00 75.69 89 LEU A O 1
ATOM 729 N N . SER A 1 90 ? -24.210 -8.945 15.448 1.00 75.50 90 SER A N 1
ATOM 730 C CA . SER A 1 90 ? -25.307 -8.897 16.422 1.00 75.50 90 SER A CA 1
ATOM 731 C C . SER A 1 90 ? -26.052 -7.556 16.370 1.00 75.50 90 SER A C 1
ATOM 733 O O . SER A 1 90 ? -27.260 -7.506 16.598 1.00 75.50 90 SER A O 1
ATOM 735 N N . SER A 1 91 ? -25.371 -6.492 15.937 1.00 68.31 91 SER A N 1
ATOM 736 C CA . SER A 1 91 ? -25.934 -5.155 15.707 1.00 68.31 91 SER A CA 1
ATOM 737 C C . SER A 1 91 ? -26.632 -4.986 14.344 1.00 68.31 91 SER A C 1
ATOM 739 O O . SER A 1 91 ? -27.038 -3.875 13.987 1.00 68.31 91 SER A O 1
ATOM 741 N N . THR A 1 92 ? -26.824 -6.072 13.579 1.00 70.50 92 THR A N 1
ATOM 742 C CA . THR A 1 92 ? -27.488 -6.078 12.253 1.00 70.50 92 THR A CA 1
ATOM 743 C C . THR A 1 92 ? -28.876 -5.442 12.239 1.00 70.50 92 THR A C 1
ATOM 745 O O . THR A 1 92 ? -29.280 -4.907 11.210 1.00 70.50 92 THR A O 1
ATOM 748 N N . ASN A 1 93 ? -29.593 -5.454 13.367 1.00 65.62 93 ASN A N 1
ATOM 749 C CA . ASN A 1 93 ? -30.932 -4.867 13.470 1.00 65.62 93 ASN A CA 1
ATOM 750 C C . ASN A 1 93 ? -30.934 -3.328 13.537 1.00 65.62 93 ASN A C 1
ATOM 752 O O . ASN A 1 93 ? -31.970 -2.718 13.287 1.00 65.62 93 ASN A O 1
ATOM 756 N N . TYR A 1 94 ? -29.800 -2.699 13.859 1.00 68.50 94 TYR A N 1
ATOM 757 C CA . TYR A 1 94 ? -29.707 -1.250 14.090 1.00 68.50 94 TYR A CA 1
ATOM 758 C C . TYR A 1 94 ? -28.815 -0.530 13.071 1.00 68.50 94 TYR A C 1
ATOM 760 O O . TYR A 1 94 ? -28.955 0.676 12.858 1.00 68.50 94 TYR A O 1
ATOM 768 N N . LEU A 1 95 ? -27.902 -1.256 12.420 1.00 71.12 95 LEU A N 1
ATOM 769 C CA . LEU A 1 95 ? -26.939 -0.696 11.476 1.00 71.12 95 LEU A CA 1
ATOM 770 C C . LEU A 1 95 ? -27.349 -0.949 10.020 1.00 71.12 95 LEU A C 1
ATOM 772 O O . LEU A 1 95 ? -27.908 -1.994 9.690 1.00 71.12 95 LEU A O 1
ATOM 776 N N . PRO A 1 96 ? -27.046 -0.018 9.099 1.00 77.81 96 PRO A N 1
ATOM 777 C CA . PRO A 1 96 ? -27.352 -0.218 7.696 1.00 77.81 96 PRO A CA 1
ATOM 778 C C . PRO A 1 96 ? -26.447 -1.310 7.128 1.00 77.81 96 PRO A C 1
ATOM 780 O O . PRO A 1 96 ? -25.236 -1.318 7.359 1.00 77.81 96 PRO A O 1
ATOM 783 N N . ILE A 1 97 ? -27.029 -2.185 6.309 1.00 79.50 97 ILE A N 1
ATOM 784 C CA . ILE A 1 97 ? -26.338 -3.337 5.710 1.00 79.50 97 ILE A CA 1
ATOM 785 C C . ILE A 1 97 ? -25.048 -2.911 4.986 1.00 79.50 97 ILE A C 1
ATOM 787 O O . ILE A 1 97 ? -24.040 -3.608 5.059 1.00 79.50 97 ILE A O 1
ATOM 791 N N . GLY A 1 98 ? -25.049 -1.743 4.331 1.00 78.25 98 GLY A N 1
ATOM 792 C CA . GLY A 1 98 ? -23.866 -1.204 3.654 1.00 78.25 98 GLY A CA 1
ATOM 793 C C . GLY A 1 98 ? -22.701 -0.883 4.599 1.00 78.25 98 GLY A C 1
ATOM 794 O O . GLY A 1 98 ? -21.561 -1.221 4.283 1.00 78.25 98 GLY A O 1
ATOM 795 N N . LEU A 1 99 ? -22.980 -0.297 5.770 1.00 81.12 99 LEU A N 1
ATOM 796 C CA . LEU A 1 99 ? -21.960 -0.024 6.788 1.00 81.12 99 LEU A CA 1
ATOM 797 C C . LEU A 1 99 ? -21.404 -1.334 7.338 1.00 81.12 99 LEU A C 1
ATOM 799 O O . LEU A 1 99 ? -20.189 -1.512 7.378 1.00 81.12 99 LEU A O 1
ATOM 803 N N . LEU A 1 100 ? -22.296 -2.262 7.683 1.00 81.69 100 LEU A N 1
ATOM 804 C CA . LEU A 1 100 ? -21.939 -3.570 8.215 1.00 81.69 100 LEU A CA 1
ATOM 805 C C . LEU A 1 100 ? -21.027 -4.336 7.252 1.00 81.69 100 LEU A C 1
ATOM 807 O O . LEU A 1 100 ? -19.951 -4.787 7.633 1.00 81.69 100 LEU A O 1
ATOM 811 N N . PHE A 1 101 ? -21.409 -4.395 5.974 1.00 84.81 101 PHE A N 1
ATOM 812 C CA . PHE A 1 101 ? -20.583 -4.989 4.929 1.00 84.81 101 PHE A CA 1
ATOM 813 C C . PHE A 1 101 ? -19.223 -4.288 4.812 1.00 84.81 101 PHE A C 1
ATOM 815 O O . PHE A 1 101 ? -18.190 -4.953 4.784 1.00 84.81 101 PHE A O 1
ATOM 822 N N . SER A 1 102 ? -19.198 -2.951 4.778 1.00 87.44 102 SER A N 1
ATOM 823 C CA . SER A 1 102 ? -17.946 -2.200 4.643 1.00 87.44 102 SER A CA 1
ATOM 824 C C . SER A 1 102 ? -16.998 -2.393 5.832 1.00 87.44 102 SER A C 1
ATOM 826 O O . SER A 1 102 ? -15.793 -2.528 5.616 1.00 87.44 102 SER A O 1
ATOM 828 N N . SER A 1 103 ? -17.517 -2.481 7.061 1.00 85.50 103 SER A N 1
ATOM 829 C CA . SER A 1 103 ? -16.707 -2.737 8.255 1.00 85.50 103 SER A CA 1
ATOM 830 C C . SER A 1 103 ? -16.136 -4.150 8.224 1.00 85.50 103 SER A C 1
ATOM 832 O O . SER A 1 103 ? -14.920 -4.311 8.242 1.00 85.50 103 SER A O 1
ATOM 834 N N . LEU A 1 104 ? -16.987 -5.163 8.012 1.00 86.31 104 LEU A N 1
ATOM 835 C CA . LEU A 1 104 ? -16.559 -6.564 7.951 1.00 86.31 104 LEU A CA 1
ATOM 836 C C . LEU A 1 104 ? -15.500 -6.805 6.868 1.00 86.31 104 LEU A C 1
ATOM 838 O O . LEU A 1 104 ? -14.527 -7.525 7.092 1.00 86.31 104 LEU A O 1
ATOM 842 N N . VAL A 1 105 ? -15.655 -6.191 5.690 1.00 88.81 105 VAL A N 1
ATOM 843 C CA . VAL A 1 105 ? -14.652 -6.297 4.621 1.00 88.81 105 VAL A CA 1
ATOM 844 C C . VAL A 1 105 ? -13.360 -5.575 5.003 1.00 88.81 105 VAL A C 1
ATOM 846 O O . VAL A 1 105 ? -12.279 -6.087 4.718 1.00 88.81 105 VAL A O 1
ATOM 849 N N . THR A 1 106 ? -13.441 -4.420 5.667 1.00 89.69 106 THR A N 1
ATOM 850 C CA . THR A 1 106 ? -12.259 -3.689 6.154 1.00 89.69 106 THR A CA 1
ATOM 851 C C . THR A 1 106 ? -11.466 -4.541 7.143 1.00 89.69 106 THR A C 1
ATOM 853 O O . THR A 1 106 ? -10.256 -4.713 6.976 1.00 89.69 106 THR A O 1
ATOM 856 N N . ASP A 1 107 ? -12.152 -5.147 8.104 1.00 86.25 107 ASP A N 1
ATOM 857 C CA . ASP A 1 107 ? -11.573 -6.011 9.129 1.00 86.25 107 ASP A CA 1
ATOM 858 C C . ASP A 1 107 ? -10.969 -7.285 8.524 1.00 86.25 107 ASP A C 1
ATOM 860 O O . ASP A 1 107 ? -9.812 -7.638 8.791 1.00 86.25 107 ASP A O 1
ATOM 864 N N . PHE A 1 108 ? -11.689 -7.917 7.593 1.00 89.06 108 PHE A N 1
ATOM 865 C CA . PHE A 1 108 ? -11.178 -9.041 6.815 1.00 89.06 108 PHE A CA 1
ATOM 866 C C . PHE A 1 108 ? -9.922 -8.666 6.014 1.00 89.06 108 PHE A C 1
ATOM 868 O O . PHE A 1 108 ? -8.955 -9.437 5.972 1.00 89.06 108 PHE A O 1
ATOM 875 N N . CYS A 1 109 ? -9.897 -7.484 5.391 1.00 91.62 109 CYS A N 1
ATOM 876 C CA . CYS A 1 109 ? -8.729 -6.991 4.671 1.00 91.62 109 CYS A CA 1
ATOM 877 C C . CYS A 1 109 ? -7.539 -6.773 5.609 1.00 91.62 109 CYS A C 1
ATOM 879 O O . CYS A 1 109 ? -6.433 -7.161 5.238 1.00 91.62 109 CYS A O 1
ATOM 881 N N . ILE A 1 110 ? -7.733 -6.219 6.811 1.00 89.19 110 ILE A N 1
ATOM 882 C CA . ILE A 1 110 ? -6.659 -6.013 7.799 1.00 89.19 110 ILE A CA 1
ATOM 883 C C . ILE A 1 110 ? -6.052 -7.353 8.229 1.00 89.19 110 ILE A C 1
ATOM 885 O O . ILE A 1 110 ? -4.827 -7.520 8.180 1.00 89.19 110 ILE A O 1
ATOM 889 N N . ILE A 1 111 ? -6.895 -8.327 8.591 1.00 86.50 111 ILE A N 1
ATOM 890 C CA . ILE A 1 111 ? -6.450 -9.677 8.963 1.00 86.50 111 ILE A CA 1
ATOM 891 C C . ILE A 1 111 ? -5.668 -10.306 7.809 1.00 86.50 111 ILE A C 1
ATOM 893 O O . ILE A 1 111 ? -4.532 -10.760 7.979 1.00 86.50 111 ILE A O 1
ATOM 897 N N . SER A 1 112 ? -6.257 -10.293 6.613 1.00 89.81 112 SER A N 1
ATOM 898 C CA . SER A 1 112 ? -5.652 -10.869 5.414 1.00 89.81 112 SER A CA 1
ATOM 899 C C . SER A 1 112 ? -4.316 -10.206 5.086 1.00 89.81 112 SER A C 1
ATOM 901 O O . SER A 1 112 ? -3.354 -10.892 4.739 1.00 89.81 112 SER A O 1
ATOM 903 N N . LEU A 1 113 ? -4.218 -8.882 5.246 1.00 91.06 113 LEU A N 1
ATOM 904 C CA . LEU A 1 113 ? -2.992 -8.120 5.031 1.00 91.06 113 LEU A CA 1
ATOM 905 C C . LEU A 1 113 ? -1.897 -8.569 5.998 1.00 91.06 113 LEU A C 1
ATOM 907 O O . LEU A 1 113 ? -0.752 -8.774 5.589 1.00 91.06 113 LEU A O 1
ATOM 911 N N . ARG A 1 114 ? -2.251 -8.774 7.269 1.00 86.56 114 ARG A N 1
ATOM 912 C CA . ARG A 1 114 ? -1.330 -9.246 8.304 1.00 86.56 114 ARG A CA 1
ATOM 913 C C . ARG A 1 114 ? -0.809 -10.643 7.987 1.00 86.56 114 ARG A C 1
ATOM 915 O O . ARG A 1 114 ? 0.408 -10.840 7.940 1.00 86.56 114 ARG A O 1
ATOM 922 N N . PHE A 1 115 ? -1.703 -11.592 7.714 1.00 86.00 115 PHE A N 1
ATOM 923 C CA . PHE A 1 115 ? -1.320 -12.954 7.341 1.00 86.00 115 PHE A CA 1
ATOM 924 C C . PHE A 1 115 ? -0.448 -12.971 6.090 1.00 86.00 115 PHE A C 1
ATOM 926 O O . PHE A 1 115 ? 0.594 -13.631 6.068 1.00 86.00 115 PHE A O 1
ATOM 933 N N . LEU A 1 116 ? -0.820 -12.198 5.069 1.00 89.75 116 LEU A N 1
ATOM 934 C CA . LEU A 1 116 ? -0.065 -12.128 3.829 1.00 89.75 116 LEU A CA 1
ATOM 935 C C . LEU A 1 116 ? 1.336 -11.554 4.042 1.00 89.75 116 LEU A C 1
ATOM 937 O O . LEU A 1 116 ? 2.301 -12.091 3.499 1.00 89.75 116 LEU A O 1
ATOM 941 N N . MET A 1 117 ? 1.464 -10.493 4.839 1.00 88.44 117 MET A N 1
ATOM 942 C CA . MET A 1 117 ? 2.756 -9.891 5.159 1.00 88.44 117 MET A CA 1
ATOM 943 C C . MET A 1 117 ? 3.655 -10.857 5.935 1.00 88.44 117 MET A C 1
ATOM 945 O O . MET A 1 117 ? 4.832 -10.988 5.596 1.00 88.44 117 MET A O 1
ATOM 949 N N . LEU A 1 118 ? 3.113 -11.592 6.913 1.00 84.50 118 LEU A N 1
ATOM 950 C CA . LEU A 1 118 ? 3.853 -12.625 7.647 1.00 84.50 118 LEU A CA 1
ATOM 951 C C . LEU A 1 118 ? 4.284 -13.780 6.732 1.00 84.50 118 LEU A C 1
ATOM 953 O O . LEU A 1 118 ? 5.438 -14.215 6.787 1.00 84.50 118 LEU A O 1
ATOM 957 N N . TYR A 1 119 ? 3.389 -14.232 5.851 1.00 86.00 119 TYR A N 1
ATOM 958 C CA . TYR A 1 119 ? 3.647 -15.320 4.910 1.00 86.00 119 TYR A CA 1
ATOM 959 C C . TYR A 1 119 ? 4.695 -14.934 3.854 1.00 86.00 119 TYR A C 1
ATOM 961 O O . TYR A 1 119 ? 5.679 -15.647 3.646 1.00 86.00 119 TYR A O 1
ATOM 969 N N . LYS A 1 120 ? 4.550 -13.761 3.222 1.00 87.81 120 LYS A N 1
ATOM 970 C CA . LYS A 1 120 ? 5.435 -13.285 2.144 1.00 87.81 120 LYS A CA 1
ATOM 971 C C . LYS A 1 120 ? 6.656 -12.500 2.624 1.00 87.81 120 LYS A C 1
ATOM 973 O O . LYS A 1 120 ? 7.423 -12.022 1.787 1.00 87.81 120 LYS A O 1
ATOM 978 N N . ARG A 1 121 ? 6.920 -12.401 3.933 1.00 85.81 121 ARG A N 1
ATOM 979 C CA . ARG A 1 121 ? 7.968 -11.514 4.476 1.00 85.81 121 ARG A CA 1
ATOM 980 C C . ARG A 1 121 ? 9.349 -11.669 3.839 1.00 85.81 121 ARG A C 1
ATOM 982 O O . ARG A 1 121 ? 10.011 -10.679 3.538 1.00 85.81 121 ARG A O 1
ATOM 989 N N . LYS A 1 122 ? 9.785 -12.914 3.609 1.00 84.62 122 LYS A N 1
ATOM 990 C CA . LYS A 1 122 ? 11.089 -13.205 2.988 1.00 84.62 122 LYS A CA 1
ATOM 991 C C . LYS A 1 122 ? 11.121 -12.730 1.539 1.00 84.62 122 LYS A C 1
ATOM 993 O O . LYS A 1 122 ? 12.098 -12.116 1.128 1.00 84.62 122 LYS A O 1
ATOM 998 N N . VAL A 1 123 ? 10.044 -12.991 0.802 1.00 88.12 123 VAL A N 1
ATOM 999 C CA . VAL A 1 123 ? 9.919 -12.630 -0.612 1.00 88.12 123 VAL A CA 1
ATOM 1000 C C . VAL A 1 123 ? 9.911 -11.110 -0.764 1.00 88.12 123 VAL A C 1
ATOM 1002 O O . VAL A 1 123 ? 10.683 -10.585 -1.556 1.00 88.12 123 VAL A O 1
ATOM 1005 N N . ILE A 1 124 ? 9.147 -10.395 0.069 1.00 88.44 124 ILE A N 1
ATOM 1006 C CA . ILE A 1 124 ? 9.091 -8.925 0.068 1.00 88.44 124 ILE A CA 1
ATOM 1007 C C . ILE A 1 124 ? 10.480 -8.319 0.303 1.00 88.44 124 ILE A C 1
ATOM 1009 O O . ILE A 1 124 ? 10.918 -7.471 -0.471 1.00 88.44 124 ILE A O 1
ATOM 1013 N N . ILE A 1 125 ? 11.203 -8.784 1.328 1.00 87.06 125 ILE A N 1
ATOM 1014 C CA . ILE A 1 125 ? 12.562 -8.302 1.620 1.00 87.06 125 ILE A CA 1
ATOM 1015 C C . ILE A 1 125 ? 13.511 -8.604 0.453 1.00 87.06 125 ILE A C 1
ATOM 1017 O O . ILE A 1 125 ? 14.254 -7.722 0.030 1.00 87.06 125 ILE A O 1
ATOM 1021 N N . MET A 1 126 ? 13.460 -9.815 -0.111 1.00 86.94 126 MET A N 1
ATOM 1022 C CA . MET A 1 126 ? 14.278 -10.176 -1.274 1.00 86.94 126 MET A CA 1
ATOM 1023 C C . MET A 1 126 ? 13.978 -9.288 -2.487 1.00 86.94 126 MET A C 1
ATOM 1025 O O . MET A 1 126 ? 14.907 -8.872 -3.180 1.00 86.94 126 MET A O 1
ATOM 1029 N N . THR A 1 127 ? 12.707 -8.958 -2.732 1.00 89.12 127 THR A N 1
ATOM 1030 C CA . THR A 1 127 ? 12.301 -8.040 -3.803 1.00 89.12 127 THR A CA 1
ATOM 1031 C C . THR A 1 127 ? 12.838 -6.629 -3.561 1.00 89.12 127 THR A C 1
ATOM 1033 O O . THR A 1 127 ? 13.368 -6.025 -4.492 1.00 89.12 127 THR A O 1
ATOM 1036 N N . LEU A 1 128 ? 12.771 -6.114 -2.328 1.00 88.06 128 LEU A N 1
ATOM 1037 C CA . LEU A 1 128 ? 13.338 -4.807 -1.969 1.00 88.06 128 LEU A CA 1
ATOM 1038 C C . LEU A 1 128 ? 14.857 -4.770 -2.173 1.00 88.06 128 LEU A C 1
ATOM 1040 O O . LEU A 1 128 ? 15.371 -3.841 -2.799 1.00 88.06 128 LEU A O 1
ATOM 1044 N N . ASP A 1 129 ? 15.569 -5.801 -1.717 1.00 86.12 129 ASP A N 1
ATOM 1045 C CA . ASP A 1 129 ? 17.015 -5.927 -1.916 1.00 86.12 129 ASP A CA 1
ATOM 1046 C C . ASP A 1 129 ? 17.372 -5.992 -3.406 1.00 86.12 129 ASP A C 1
ATOM 1048 O O . ASP A 1 129 ? 18.351 -5.387 -3.850 1.00 86.12 129 ASP A O 1
ATOM 1052 N N . HIS A 1 130 ? 16.584 -6.720 -4.200 1.00 86.56 130 HIS A N 1
ATOM 1053 C CA . HIS A 1 130 ? 16.801 -6.840 -5.638 1.00 86.56 130 HIS A CA 1
ATOM 1054 C C . HIS A 1 130 ? 16.558 -5.515 -6.372 1.00 86.56 130 HIS A C 1
ATOM 1056 O O . HIS A 1 130 ? 17.418 -5.076 -7.139 1.00 86.56 130 HIS A O 1
ATOM 1062 N N . LEU A 1 131 ? 15.443 -4.839 -6.082 1.00 86.88 131 LEU A N 1
ATOM 1063 C CA . LEU A 1 131 ? 15.124 -3.502 -6.591 1.00 86.88 131 LEU A CA 1
ATOM 1064 C C . LEU A 1 131 ? 16.228 -2.501 -6.265 1.00 86.88 131 LEU A C 1
ATOM 1066 O O . LEU A 1 131 ? 16.678 -1.764 -7.138 1.00 86.88 131 LEU A O 1
ATOM 1070 N N . SER A 1 132 ? 16.694 -2.507 -5.018 1.00 83.56 132 SER A N 1
ATOM 1071 C CA . SER A 1 132 ? 17.752 -1.621 -4.545 1.00 83.56 132 SER A CA 1
ATOM 1072 C C . SER A 1 132 ? 19.079 -1.874 -5.278 1.00 83.56 132 SER A C 1
ATOM 1074 O O . SER A 1 132 ? 19.734 -0.936 -5.738 1.00 83.56 132 SER A O 1
ATOM 1076 N N . LYS A 1 133 ? 19.436 -3.149 -5.505 1.00 84.19 133 LYS A N 1
ATOM 1077 C CA . LYS A 1 133 ? 20.617 -3.553 -6.293 1.00 84.19 133 LYS A CA 1
ATOM 1078 C C . LYS A 1 133 ? 20.523 -3.183 -7.771 1.00 84.19 133 LYS A C 1
ATOM 1080 O O . LYS A 1 133 ? 21.546 -2.880 -8.379 1.00 84.19 133 LYS A O 1
ATOM 1085 N N . ILE A 1 134 ? 19.343 -3.276 -8.381 1.00 82.88 134 ILE A N 1
ATOM 1086 C CA . ILE A 1 134 ? 19.150 -2.845 -9.771 1.00 82.88 134 ILE A CA 1
ATOM 1087 C C . ILE A 1 134 ? 19.251 -1.329 -9.838 1.00 82.88 134 ILE A C 1
ATOM 1089 O O . ILE A 1 134 ? 19.999 -0.797 -10.653 1.00 82.88 134 ILE A O 1
ATOM 1093 N N . HIS A 1 135 ? 18.548 -0.636 -8.950 1.00 83.19 135 HIS A N 1
ATOM 1094 C CA . HIS A 1 135 ? 18.532 0.812 -8.929 1.00 83.19 135 HIS A CA 1
ATOM 1095 C C . HIS A 1 135 ? 19.933 1.408 -8.759 1.00 83.19 135 HIS A C 1
ATOM 1097 O O . HIS A 1 135 ? 20.286 2.301 -9.520 1.00 83.19 135 HIS A O 1
ATOM 1103 N N . SER A 1 136 ? 20.762 0.871 -7.856 1.00 78.00 136 SER A N 1
ATOM 1104 C CA . SER A 1 136 ? 22.141 1.345 -7.673 1.00 78.00 136 SER A CA 1
ATOM 1105 C C . SER A 1 136 ? 23.029 1.159 -8.908 1.00 78.00 136 SER A C 1
ATOM 1107 O O . SER A 1 136 ? 23.950 1.939 -9.116 1.00 78.00 136 SER A O 1
ATOM 1109 N N . LYS A 1 137 ? 22.748 0.169 -9.765 1.00 77.94 137 LYS A N 1
ATOM 1110 C CA . LYS A 1 137 ? 23.473 -0.021 -11.034 1.00 77.94 137 LYS A CA 1
ATOM 1111 C C . LYS A 1 137 ? 23.074 0.987 -12.111 1.00 77.94 137 LYS A C 1
ATOM 1113 O O . LYS A 1 137 ? 23.888 1.279 -12.978 1.00 77.94 137 LYS A O 1
ATOM 1118 N N . PHE A 1 138 ? 21.834 1.472 -12.076 1.00 71.88 138 PHE A N 1
ATOM 1119 C CA . PHE A 1 138 ? 21.298 2.437 -13.043 1.00 71.88 138 PHE A CA 1
ATOM 1120 C C . PHE A 1 138 ? 21.398 3.893 -12.565 1.00 71.88 138 PHE A C 1
ATOM 1122 O O . PHE A 1 138 ? 21.043 4.810 -13.302 1.00 71.88 138 PHE A O 1
ATOM 1129 N N . GLN A 1 139 ? 21.848 4.132 -11.333 1.00 69.88 139 GLN A N 1
ATOM 1130 C CA . GLN A 1 139 ? 21.788 5.450 -10.719 1.00 69.88 139 GLN A CA 1
ATOM 1131 C C . GLN A 1 139 ? 22.803 6.421 -11.347 1.00 69.88 139 GLN A C 1
ATOM 1133 O O . GLN A 1 139 ? 23.979 6.420 -11.009 1.00 69.88 139 GLN A O 1
ATOM 1138 N N . ALA A 1 140 ? 22.318 7.296 -12.232 1.00 54.28 140 ALA A N 1
ATOM 1139 C CA . ALA A 1 140 ? 23.099 8.389 -12.820 1.00 54.28 140 ALA A CA 1
ATOM 1140 C C . ALA A 1 140 ? 23.136 9.664 -11.945 1.00 54.28 140 ALA A C 1
ATOM 1142 O O . ALA A 1 140 ? 23.931 10.566 -12.196 1.00 54.28 140 ALA A O 1
ATOM 1143 N N . ARG A 1 141 ? 22.276 9.775 -10.915 1.00 56.34 141 ARG A N 1
ATOM 1144 C CA . ARG A 1 141 ? 22.200 10.947 -10.017 1.00 56.34 141 ARG A CA 1
ATOM 1145 C C . ARG A 1 141 ? 22.026 10.558 -8.547 1.00 56.34 141 ARG A C 1
ATOM 1147 O O . ARG A 1 141 ? 21.189 9.717 -8.209 1.00 56.34 141 ARG A O 1
ATOM 1154 N N . LYS A 1 142 ? 22.762 11.242 -7.662 1.00 55.44 142 LYS A N 1
ATOM 1155 C CA . LYS A 1 142 ? 22.561 11.206 -6.204 1.00 55.44 142 LYS A CA 1
ATOM 1156 C C . LYS A 1 142 ? 21.126 11.629 -5.875 1.00 55.44 142 LYS A C 1
ATOM 1158 O O . LYS A 1 142 ? 20.670 12.679 -6.314 1.00 55.44 142 LYS A O 1
ATOM 1163 N N . THR A 1 143 ? 20.414 10.823 -5.091 1.00 57.62 143 THR A N 1
ATOM 1164 C CA . THR A 1 143 ? 19.107 11.204 -4.531 1.00 57.62 143 THR A CA 1
ATOM 1165 C C . THR A 1 143 ? 19.226 11.335 -3.021 1.00 57.62 143 THR A C 1
ATOM 1167 O O . THR A 1 143 ? 19.175 10.323 -2.324 1.00 57.62 143 THR A O 1
ATOM 1170 N N . GLU A 1 144 ? 19.372 12.563 -2.526 1.00 56.28 144 GLU A N 1
ATOM 1171 C CA . GLU A 1 144 ? 19.663 12.842 -1.110 1.00 56.28 144 GLU A CA 1
ATOM 1172 C C . GLU A 1 144 ? 18.458 12.706 -0.155 1.00 56.28 144 GLU A C 1
ATOM 1174 O O . GLU A 1 144 ? 18.660 12.486 1.032 1.00 56.28 144 GLU A O 1
ATOM 1179 N N . ASN A 1 145 ? 17.206 12.662 -0.632 1.00 70.31 145 ASN A N 1
ATOM 1180 C CA . ASN A 1 145 ? 16.035 12.781 0.267 1.00 70.31 145 ASN A CA 1
ATOM 1181 C C . ASN A 1 145 ? 15.178 11.510 0.449 1.00 70.31 145 ASN A C 1
ATOM 1183 O O . ASN A 1 145 ? 14.047 11.581 0.925 1.00 70.31 145 ASN A O 1
ATOM 1187 N N . ARG A 1 146 ? 15.663 10.317 0.073 1.00 75.88 146 ARG A N 1
ATOM 1188 C CA . ARG A 1 146 ? 14.847 9.081 0.152 1.00 75.88 146 ARG A CA 1
ATOM 1189 C C . ARG A 1 146 ? 14.466 8.676 1.573 1.00 75.88 146 ARG A C 1
ATOM 1191 O O . ARG A 1 146 ? 13.293 8.418 1.829 1.00 75.88 146 ARG A O 1
ATOM 1198 N N . LYS A 1 147 ? 15.453 8.624 2.468 1.00 79.75 147 LYS A N 1
ATOM 1199 C CA . LYS A 1 147 ? 15.265 8.193 3.860 1.00 79.75 147 LYS A CA 1
ATOM 1200 C C . LYS A 1 147 ? 14.311 9.105 4.609 1.00 79.75 147 LYS A C 1
ATOM 1202 O O . LYS A 1 147 ? 13.438 8.618 5.313 1.00 79.75 147 LYS A O 1
ATOM 1207 N N . ILE A 1 148 ? 14.452 10.412 4.396 1.00 84.31 148 ILE A N 1
ATOM 1208 C CA . ILE A 1 148 ? 13.602 11.430 5.015 1.00 84.31 148 ILE A CA 1
ATOM 1209 C C . ILE A 1 148 ? 12.153 11.250 4.561 1.00 84.31 148 ILE A C 1
ATOM 1211 O O . ILE A 1 148 ? 11.264 11.194 5.400 1.00 84.31 148 ILE A O 1
ATOM 1215 N N . ASN A 1 149 ? 11.911 11.061 3.260 1.00 85.94 149 ASN A N 1
ATOM 1216 C CA . ASN A 1 149 ? 10.556 10.843 2.748 1.00 85.94 149 ASN A CA 1
ATOM 1217 C C . ASN A 1 149 ? 9.926 9.546 3.278 1.00 85.94 149 ASN A C 1
ATOM 1219 O O . ASN A 1 149 ? 8.728 9.508 3.542 1.00 85.94 149 ASN A O 1
ATOM 1223 N N . LEU A 1 150 ? 10.725 8.484 3.422 1.00 87.38 150 LEU A N 1
ATOM 1224 C CA . LEU A 1 150 ? 10.264 7.212 3.976 1.00 87.38 150 LEU A CA 1
ATOM 1225 C C . LEU A 1 150 ? 9.918 7.345 5.466 1.00 87.38 150 LEU A C 1
ATOM 1227 O O . LEU A 1 150 ? 8.853 6.901 5.886 1.00 87.38 150 LEU A O 1
ATOM 1231 N N . LEU A 1 151 ? 10.785 8.000 6.244 1.00 88.62 151 LEU A N 1
ATOM 1232 C CA . LEU A 1 151 ? 10.551 8.272 7.660 1.00 88.62 151 LEU A CA 1
ATOM 1233 C C . LEU A 1 151 ? 9.317 9.157 7.856 1.00 88.62 151 LEU A C 1
ATOM 1235 O O . LEU A 1 151 ? 8.456 8.814 8.655 1.00 88.62 151 LEU A O 1
ATOM 1239 N N . ALA A 1 152 ? 9.196 10.237 7.081 1.00 89.75 152 ALA A N 1
ATOM 1240 C CA . ALA A 1 152 ? 8.032 11.115 7.110 1.00 89.75 152 ALA A CA 1
ATOM 1241 C C . ALA A 1 152 ? 6.740 10.341 6.810 1.00 89.75 152 ALA A C 1
ATOM 1243 O O . ALA A 1 152 ? 5.771 10.484 7.547 1.00 89.75 152 ALA A O 1
ATOM 1244 N N . GLY A 1 153 ? 6.745 9.464 5.798 1.00 90.50 153 GLY A N 1
ATOM 1245 C CA . GLY A 1 153 ? 5.600 8.604 5.487 1.00 90.50 153 GLY A CA 1
ATOM 1246 C C . GLY A 1 153 ? 5.214 7.667 6.638 1.00 90.50 153 GLY A C 1
ATOM 1247 O O . GLY A 1 153 ? 4.032 7.522 6.949 1.00 90.50 153 GLY A O 1
ATOM 1248 N N . PHE A 1 154 ? 6.190 7.064 7.324 1.00 92.62 154 PHE A N 1
ATOM 1249 C CA . PHE A 1 154 ? 5.903 6.269 8.522 1.00 92.62 154 PHE A CA 1
ATOM 1250 C C . PHE A 1 154 ? 5.363 7.130 9.668 1.00 92.62 154 PHE A C 1
ATOM 1252 O O . PHE A 1 154 ? 4.377 6.748 10.290 1.00 92.62 154 PHE A O 1
ATOM 1259 N N . CYS A 1 155 ? 5.923 8.317 9.905 1.00 92.81 155 CYS A N 1
ATOM 1260 C CA . CYS A 1 155 ? 5.422 9.238 10.925 1.00 92.81 155 CYS A CA 1
ATOM 1261 C C . CYS A 1 155 ? 3.970 9.662 10.657 1.00 92.81 155 CYS A C 1
ATOM 1263 O O . CYS A 1 155 ? 3.164 9.677 11.582 1.00 92.81 155 CYS A O 1
ATOM 1265 N N . THR A 1 156 ? 3.597 9.931 9.400 1.00 92.81 156 THR A N 1
ATOM 1266 C CA . THR A 1 156 ? 2.215 10.315 9.062 1.00 92.81 156 THR A CA 1
ATOM 1267 C C . THR A 1 156 ? 1.189 9.220 9.356 1.00 92.81 156 THR A C 1
ATOM 1269 O O . THR A 1 156 ? 0.026 9.531 9.592 1.00 92.81 156 THR A O 1
ATOM 1272 N N . CYS A 1 157 ? 1.596 7.946 9.400 1.00 93.75 157 CYS A N 1
ATOM 1273 C CA . CYS A 1 157 ? 0.681 6.844 9.713 1.00 93.75 157 CYS A CA 1
ATOM 1274 C C . CYS A 1 157 ? 0.213 6.849 11.178 1.00 93.75 157 CYS A C 1
ATOM 1276 O O . CYS A 1 157 ? -0.798 6.225 11.481 1.00 93.75 157 CYS A O 1
ATOM 1278 N N . PHE A 1 158 ? 0.903 7.571 12.067 1.00 93.56 158 PHE A N 1
ATOM 1279 C CA . PHE A 1 158 ? 0.511 7.704 13.472 1.00 93.56 158 PHE A CA 1
ATOM 1280 C C . PHE A 1 158 ? -0.533 8.797 13.721 1.00 93.56 158 PHE A C 1
ATOM 1282 O O . PHE A 1 158 ? -1.098 8.837 14.806 1.00 93.56 158 PHE A O 1
ATOM 1289 N N . ILE A 1 159 ? -0.846 9.643 12.730 1.00 94.06 159 ILE A N 1
ATOM 1290 C CA . ILE A 1 159 ? -1.818 10.736 12.904 1.00 94.06 159 ILE A CA 1
ATOM 1291 C C . ILE A 1 159 ? -3.199 10.191 13.299 1.00 94.06 159 ILE A C 1
ATOM 1293 O O . ILE A 1 159 ? -3.819 10.721 14.217 1.00 94.06 159 ILE A O 1
ATOM 1297 N N . ILE A 1 160 ? -3.660 9.116 12.645 1.00 91.94 160 ILE A N 1
ATOM 1298 C CA . ILE A 1 160 ? -4.957 8.495 12.951 1.00 91.94 160 ILE A CA 1
ATOM 1299 C C . ILE A 1 160 ? -4.970 7.911 14.379 1.00 91.94 160 ILE A C 1
ATOM 1301 O O . ILE A 1 160 ? -5.813 8.342 15.165 1.00 91.94 160 ILE A O 1
ATOM 1305 N N . PRO A 1 161 ? -4.051 6.996 14.766 1.00 91.69 161 PRO A N 1
ATOM 1306 C CA . PRO A 1 161 ? -4.000 6.492 16.137 1.00 91.69 161 PRO A CA 1
ATOM 1307 C C . PRO A 1 161 ? -3.888 7.592 17.186 1.00 91.69 161 PRO A C 1
ATOM 1309 O O . PRO A 1 161 ? -4.533 7.496 18.219 1.00 91.69 161 PRO A O 1
ATOM 1312 N N . SER A 1 162 ? -3.106 8.647 16.940 1.00 91.25 162 SER A N 1
ATOM 1313 C CA . SER A 1 162 ? -2.988 9.761 17.884 1.00 91.25 162 SER A CA 1
ATOM 1314 C C . SER A 1 162 ? -4.301 10.526 18.058 1.00 91.25 162 SER A C 1
ATOM 1316 O O . SER A 1 162 ? -4.591 10.968 19.170 1.00 91.25 162 SER A O 1
ATOM 1318 N N . ALA A 1 163 ? -5.112 10.662 17.003 1.00 90.38 163 ALA A N 1
ATOM 1319 C CA . ALA A 1 163 ? -6.421 11.304 17.098 1.00 90.38 163 ALA A CA 1
ATOM 1320 C C . ALA A 1 163 ? -7.389 10.479 17.963 1.00 90.38 163 ALA A C 1
ATOM 1322 O O . ALA A 1 163 ? -7.984 11.028 18.888 1.00 90.38 163 ALA A O 1
ATOM 1323 N N . PHE A 1 164 ? -7.477 9.166 17.724 1.00 89.12 164 PHE A N 1
ATOM 1324 C CA . PHE A 1 164 ? -8.297 8.263 18.542 1.00 89.12 164 PHE A CA 1
ATOM 1325 C C . PHE A 1 164 ? -7.787 8.155 19.979 1.00 89.12 164 PHE A C 1
ATOM 1327 O O . PHE A 1 164 ? -8.560 8.278 20.916 1.00 89.12 164 PHE A O 1
ATOM 1334 N N . PHE A 1 165 ? -6.474 8.056 20.176 1.00 88.75 165 PHE A N 1
ATOM 1335 C CA . PHE A 1 165 ? -5.881 8.039 21.510 1.00 88.75 165 PHE A CA 1
ATOM 1336 C C . PHE A 1 165 ? -6.214 9.300 22.318 1.00 88.75 165 PHE A C 1
ATOM 1338 O O . PHE A 1 165 ? -6.495 9.225 23.512 1.00 88.75 165 PHE A O 1
ATOM 1345 N N . SER A 1 166 ? -6.226 10.467 21.665 1.00 87.44 166 SER A N 1
ATOM 1346 C CA . SER A 1 166 ? -6.626 11.720 22.317 1.00 87.44 166 SER A CA 1
ATOM 1347 C C . SER A 1 166 ? -8.089 11.680 22.771 1.00 87.44 166 SER A C 1
ATOM 1349 O O . SER A 1 166 ? -8.412 12.212 23.830 1.00 87.44 166 SER A O 1
ATOM 1351 N N . GLN A 1 167 ? -8.963 11.030 21.998 1.00 84.12 167 GLN A N 1
ATOM 1352 C CA . GLN A 1 167 ? -10.363 10.811 22.358 1.00 84.12 167 GLN A CA 1
ATOM 1353 C C . GLN A 1 167 ? -10.489 9.832 23.536 1.00 84.12 167 GLN A C 1
ATOM 1355 O O . GLN A 1 167 ? -11.225 10.107 24.479 1.00 84.12 167 GLN A O 1
ATOM 1360 N N . THR A 1 168 ? -9.721 8.743 23.538 1.00 83.88 168 THR A N 1
ATOM 1361 C CA . THR A 1 168 ? -9.700 7.756 24.629 1.00 83.88 168 THR A CA 1
ATOM 1362 C C . THR A 1 168 ? -9.231 8.374 25.946 1.00 83.88 168 THR A C 1
ATOM 1364 O O . THR A 1 168 ? -9.859 8.172 26.982 1.00 83.88 168 THR A O 1
ATOM 1367 N N . ILE A 1 169 ? -8.204 9.230 25.911 1.00 84.25 169 ILE A N 1
ATOM 1368 C CA . ILE A 1 169 ? -7.782 10.011 27.085 1.00 84.25 169 ILE A CA 1
ATOM 1369 C C . ILE A 1 169 ? -8.903 10.935 27.577 1.00 84.25 169 ILE A C 1
ATOM 1371 O O . ILE A 1 169 ? -9.086 11.079 28.781 1.00 84.25 169 ILE A O 1
ATOM 1375 N N . GLN A 1 170 ? -9.660 11.566 26.676 1.00 82.44 170 GLN A N 1
ATOM 1376 C CA . GLN A 1 170 ? -10.789 12.414 27.074 1.00 82.44 170 GLN A CA 1
ATOM 1377 C C . GLN A 1 170 ? -11.895 11.608 27.763 1.00 82.44 170 GLN A C 1
ATOM 1379 O O . GLN A 1 170 ? -12.425 12.057 28.778 1.00 82.44 170 GLN A O 1
ATOM 1384 N N . LEU A 1 171 ? -12.194 10.408 27.259 1.00 76.38 171 LEU A N 1
ATOM 1385 C CA . LEU A 1 171 ? -13.147 9.486 27.881 1.00 76.38 171 LEU A CA 1
ATOM 1386 C C . LEU A 1 171 ? -12.693 9.054 29.280 1.00 76.38 171 LEU A C 1
ATOM 1388 O O . LEU A 1 171 ? -13.522 8.972 30.180 1.00 76.38 171 LEU A O 1
ATOM 1392 N N . CYS A 1 172 ? -11.385 8.883 29.503 1.00 81.00 172 CYS A N 1
ATOM 1393 C CA . CYS A 1 172 ? -10.851 8.565 30.828 1.00 81.00 172 CYS A CA 1
ATOM 1394 C C . CYS A 1 172 ? -11.126 9.625 31.906 1.00 81.00 172 CYS A C 1
ATOM 1396 O O . CYS A 1 172 ? -11.027 9.307 33.087 1.00 81.00 172 CYS A O 1
ATOM 1398 N N . PHE A 1 173 ? -11.434 10.871 31.534 1.00 80.06 173 PHE A N 1
ATOM 1399 C CA . PHE A 1 173 ? -11.808 11.913 32.497 1.00 80.06 173 PHE A CA 1
ATOM 1400 C C . PHE A 1 173 ? -13.295 11.866 32.886 1.00 80.06 173 PHE A C 1
ATOM 1402 O O . PHE A 1 173 ? -13.738 12.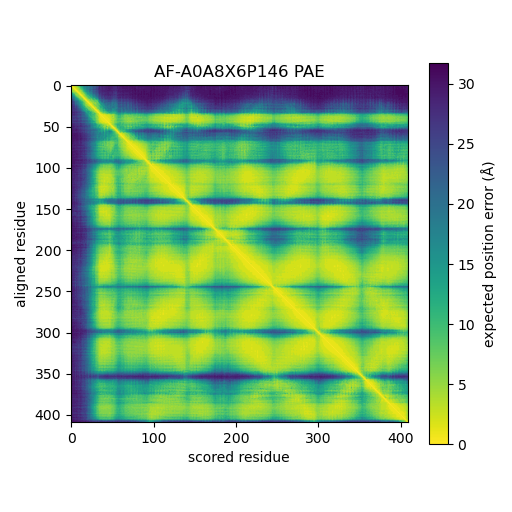697 33.675 1.00 80.06 173 PHE A O 1
ATOM 1409 N N . THR A 1 174 ? -14.067 10.920 32.337 1.00 77.25 174 THR A N 1
ATOM 1410 C CA . THR A 1 174 ? -15.496 10.742 32.625 1.00 77.25 174 THR A CA 1
ATOM 1411 C C . THR A 1 174 ? -15.704 9.428 33.384 1.00 77.25 174 THR A C 1
ATOM 1413 O O . THR A 1 174 ? -15.778 8.357 32.782 1.00 77.25 174 THR A O 1
ATOM 1416 N N . ASP A 1 175 ? -15.771 9.515 34.715 1.00 66.69 175 ASP A N 1
ATOM 1417 C CA . ASP A 1 175 ? -15.648 8.365 35.629 1.00 66.69 175 ASP A CA 1
ATOM 1418 C C . ASP A 1 175 ? -16.717 7.270 35.446 1.00 66.69 175 ASP A C 1
ATOM 1420 O O . ASP A 1 175 ? -16.385 6.087 35.517 1.00 66.69 175 ASP A O 1
ATOM 1424 N N . GLU A 1 176 ? -17.980 7.630 35.191 1.00 71.94 176 GLU A N 1
ATOM 1425 C CA . GLU A 1 176 ? -19.077 6.649 35.083 1.00 71.94 176 GLU A CA 1
ATOM 1426 C C . GLU A 1 176 ? -18.964 5.784 33.819 1.00 71.94 176 GLU A C 1
ATOM 1428 O O . GLU A 1 176 ? -19.096 4.567 33.886 1.00 71.94 176 GLU A O 1
ATOM 1433 N N . LEU A 1 177 ? -18.621 6.386 32.676 1.00 72.56 177 LEU A N 1
ATOM 1434 C CA . LEU A 1 177 ? -18.518 5.670 31.401 1.00 72.56 177 LEU A CA 1
ATOM 1435 C C . LEU A 1 177 ? -17.270 4.783 31.329 1.00 72.56 177 LEU A C 1
ATOM 1437 O O . LEU A 1 177 ? -17.304 3.719 30.720 1.00 72.56 177 LEU A O 1
ATOM 1441 N N . LEU A 1 178 ? -16.157 5.204 31.940 1.00 79.00 178 LEU A N 1
ATOM 1442 C CA . LEU A 1 178 ? -14.899 4.457 31.873 1.00 79.00 178 LEU A CA 1
ATOM 1443 C C . LEU A 1 178 ? -15.028 3.064 32.497 1.00 79.00 178 LEU A C 1
ATOM 1445 O O . LEU A 1 178 ? -14.457 2.105 31.979 1.00 79.00 178 LEU A O 1
ATOM 1449 N N . LYS A 1 179 ? -15.751 2.961 33.615 1.00 79.00 179 LYS A N 1
ATOM 1450 C CA . LYS A 1 179 ? -15.910 1.698 34.330 1.00 79.00 179 LYS A CA 1
ATOM 1451 C C . LYS A 1 179 ? -16.733 0.703 33.514 1.00 79.00 179 LYS A C 1
ATOM 1453 O O . LYS A 1 179 ? -16.255 -0.408 33.307 1.00 79.00 179 LYS A O 1
ATOM 1458 N N . ASP A 1 180 ? -17.876 1.132 32.984 1.00 78.00 180 ASP A N 1
ATOM 1459 C CA . ASP A 1 180 ? -18.747 0.293 32.152 1.00 78.00 180 ASP A CA 1
ATOM 1460 C C . ASP A 1 180 ? -18.006 -0.206 30.899 1.00 78.00 180 ASP A C 1
ATOM 1462 O O . ASP A 1 180 ? -17.988 -1.400 30.612 1.00 78.00 180 ASP A O 1
ATOM 1466 N N . TYR A 1 181 ? -17.271 0.679 30.212 1.00 75.69 181 TYR A N 1
ATOM 1467 C CA . TYR A 1 181 ? -16.473 0.303 29.036 1.00 75.69 181 TYR A CA 1
ATOM 1468 C C . TYR A 1 181 ? -15.382 -0.730 29.344 1.00 75.69 181 TYR A C 1
ATOM 1470 O O . TYR A 1 181 ? -15.082 -1.589 28.509 1.00 75.69 181 TYR A O 1
ATOM 1478 N N . VAL A 1 182 ? -14.744 -0.631 30.512 1.00 81.5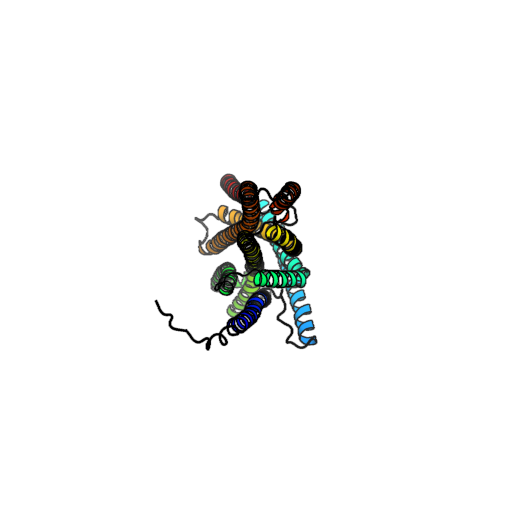0 182 VAL A N 1
ATOM 1479 C CA . VAL A 1 182 ? -13.702 -1.574 30.934 1.00 81.50 182 VAL A CA 1
ATOM 1480 C C . VAL A 1 182 ? -14.327 -2.904 31.359 1.00 81.50 182 VAL A C 1
ATOM 1482 O O . VAL A 1 182 ? -13.829 -3.951 30.957 1.00 81.50 182 VAL A O 1
ATOM 1485 N N . GLU A 1 183 ? -15.450 -2.901 32.072 1.00 81.75 183 GLU A N 1
ATOM 1486 C CA . GLU A 1 183 ? -16.152 -4.146 32.403 1.00 81.75 183 GLU A CA 1
ATOM 1487 C C . GLU A 1 183 ? -16.601 -4.889 31.139 1.00 81.75 183 GLU A C 1
ATOM 1489 O O . GLU A 1 183 ? -16.339 -6.087 31.019 1.00 81.75 183 GLU A O 1
ATOM 1494 N N . ASP A 1 184 ? -17.147 -4.184 30.149 1.00 77.19 184 ASP A N 1
ATOM 1495 C CA . ASP A 1 184 ? -17.541 -4.784 28.872 1.00 77.19 184 ASP A CA 1
ATOM 1496 C C . ASP A 1 184 ? -16.333 -5.317 28.082 1.00 77.19 184 ASP A C 1
ATOM 1498 O O . ASP A 1 184 ? -16.360 -6.432 27.557 1.00 77.19 184 ASP A O 1
ATOM 1502 N N . SER A 1 185 ? -15.232 -4.560 28.034 1.00 73.62 185 SER A N 1
ATOM 1503 C CA . SER A 1 185 ? -14.045 -4.922 27.240 1.00 73.62 185 SER A CA 1
ATOM 1504 C C . SER A 1 185 ? -13.172 -6.011 27.879 1.00 73.62 185 SER A C 1
ATOM 1506 O O . SER A 1 185 ? -12.389 -6.660 27.182 1.00 73.62 185 SER A O 1
ATOM 1508 N N . PHE A 1 186 ? -13.258 -6.206 29.199 1.00 79.25 186 PHE A N 1
ATOM 1509 C CA . PHE A 1 186 ? -12.389 -7.111 29.963 1.00 79.25 186 PHE A CA 1
ATOM 1510 C C . PHE A 1 186 ? -13.159 -8.203 30.710 1.00 79.25 186 PHE A C 1
ATOM 1512 O O . PHE A 1 186 ? -12.738 -8.637 31.783 1.00 79.25 186 PHE A O 1
ATOM 1519 N N . PHE A 1 187 ? -14.259 -8.695 30.133 1.00 79.62 187 PHE A N 1
ATOM 1520 C CA . PHE A 1 187 ? -15.028 -9.827 30.671 1.00 79.62 187 PHE A CA 1
ATOM 1521 C C . PHE A 1 187 ? -15.482 -9.615 32.129 1.00 79.62 187 PHE A C 1
ATOM 1523 O O . PHE A 1 187 ? -15.362 -10.509 32.970 1.00 79.62 187 PHE A O 1
ATOM 1530 N N . GLY A 1 188 ? -15.977 -8.418 32.438 1.00 78.25 188 GLY A N 1
ATOM 1531 C CA . GLY A 1 188 ? -16.459 -8.021 33.760 1.00 78.25 188 GLY A CA 1
ATOM 1532 C C . GLY A 1 188 ? -15.362 -7.608 34.745 1.00 78.25 188 GLY A C 1
ATOM 1533 O O . GLY A 1 188 ? -15.650 -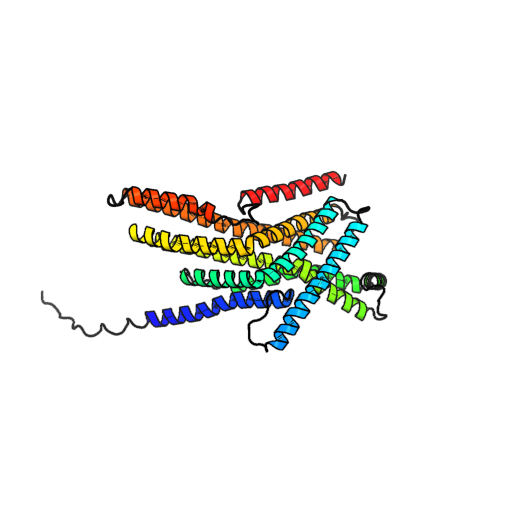7.408 35.923 1.00 78.25 188 GLY A O 1
ATOM 1534 N N . TRP A 1 189 ? -14.102 -7.498 34.309 1.00 86.25 189 TRP A N 1
ATOM 1535 C CA . TRP A 1 189 ? -13.027 -6.983 35.156 1.00 86.25 189 TRP A CA 1
ATOM 1536 C C . TRP A 1 189 ? -12.974 -5.453 35.117 1.00 86.25 189 TRP A C 1
ATOM 1538 O O . TRP A 1 189 ? -12.837 -4.871 34.047 1.00 86.25 189 TRP A O 1
ATOM 1548 N N . SER A 1 190 ? -12.971 -4.814 36.288 1.00 87.44 190 SER A N 1
ATOM 1549 C CA . SER A 1 190 ? -12.591 -3.411 36.470 1.00 87.44 190 SER A CA 1
ATOM 1550 C C . SER A 1 190 ? -11.786 -3.230 37.759 1.00 87.44 190 SER A C 1
ATOM 1552 O O . SER A 1 190 ? -11.958 -3.953 38.744 1.00 87.44 190 SER A O 1
ATOM 1554 N N . SER A 1 191 ? -10.860 -2.272 37.759 1.00 86.75 191 SER A N 1
ATOM 1555 C CA . SER A 1 191 ? -10.153 -1.828 38.961 1.00 86.75 191 SER A CA 1
ATOM 1556 C C . SER A 1 191 ? -10.978 -0.787 39.718 1.00 86.75 191 SER A C 1
ATOM 1558 O O . SER A 1 191 ? -11.740 -0.027 39.122 1.00 86.75 191 SER A O 1
ATOM 1560 N N . GLN A 1 192 ? -10.775 -0.702 41.034 1.00 83.81 192 GLN A N 1
ATOM 1561 C CA . GLN A 1 192 ? -11.301 0.401 41.847 1.00 83.81 192 GLN A CA 1
ATOM 1562 C C . GLN A 1 192 ? -10.579 1.727 41.565 1.00 83.81 192 GLN A C 1
ATOM 1564 O O . GLN A 1 192 ? -11.124 2.795 41.826 1.00 83.81 192 GLN A O 1
ATOM 1569 N N . GLU A 1 193 ? -9.354 1.669 41.036 1.00 85.44 193 GLU A N 1
ATOM 1570 C CA . GLU A 1 193 ? -8.591 2.858 40.667 1.00 85.44 193 GLU A CA 1
ATOM 1571 C C . GLU A 1 193 ? -8.834 3.227 39.198 1.00 85.44 193 GLU A C 1
ATOM 1573 O O . GLU A 1 193 ? -8.375 2.531 38.285 1.00 85.44 193 GLU A O 1
ATOM 1578 N N . ASN A 1 194 ? -9.471 4.379 38.962 1.00 82.50 194 ASN A N 1
ATOM 1579 C CA . ASN A 1 194 ? -9.744 4.890 37.611 1.00 82.50 194 ASN A CA 1
ATOM 1580 C C . ASN A 1 194 ? -8.464 5.081 36.786 1.00 82.50 194 ASN A C 1
ATOM 1582 O O . ASN A 1 194 ? -8.466 4.863 35.576 1.00 82.50 194 ASN A O 1
ATOM 1586 N N . GLY A 1 195 ? -7.341 5.405 37.438 1.00 85.44 195 GLY A N 1
ATOM 1587 C CA . GLY A 1 195 ? -6.035 5.494 36.781 1.00 85.44 195 GLY A CA 1
ATOM 1588 C C . GLY A 1 195 ? -5.575 4.164 36.172 1.00 85.44 195 GLY A C 1
ATOM 1589 O O . GLY A 1 195 ? -5.031 4.158 35.068 1.00 85.44 195 GLY A O 1
ATOM 1590 N N . ILE A 1 196 ? -5.843 3.036 36.841 1.00 85.62 196 ILE A N 1
ATOM 1591 C CA . ILE A 1 196 ? -5.516 1.697 36.330 1.00 85.62 196 ILE A CA 1
ATOM 1592 C C . ILE A 1 196 ? -6.439 1.344 35.160 1.00 85.62 196 ILE A C 1
ATOM 1594 O O . ILE A 1 196 ? -5.948 0.907 34.120 1.00 85.62 196 ILE A O 1
ATOM 1598 N N . ASN A 1 197 ? -7.745 1.595 35.291 1.00 85.44 197 ASN A N 1
ATOM 1599 C CA . ASN A 1 197 ? -8.721 1.370 34.216 1.00 85.44 197 ASN A CA 1
ATOM 1600 C C . ASN A 1 197 ? -8.361 2.171 32.961 1.00 85.44 197 ASN A C 1
ATOM 1602 O O . ASN A 1 197 ? -8.277 1.613 31.867 1.00 85.44 197 ASN A O 1
ATOM 1606 N N . CYS A 1 198 ? -8.047 3.458 33.130 1.00 86.00 198 CYS A N 1
ATOM 1607 C CA . CYS A 1 198 ? -7.623 4.304 32.025 1.00 86.00 198 CYS A CA 1
ATOM 1608 C C . CYS A 1 198 ? -6.308 3.826 31.400 1.00 86.00 198 CYS A C 1
ATOM 1610 O O . CYS A 1 198 ? -6.199 3.777 30.175 1.00 86.00 198 CYS A O 1
ATOM 1612 N N . ALA A 1 199 ? -5.308 3.455 32.207 1.00 86.38 199 ALA A N 1
ATOM 1613 C CA . ALA A 1 199 ? -4.025 2.972 31.701 1.00 86.38 199 ALA A CA 1
ATOM 1614 C C . ALA A 1 199 ? -4.183 1.679 30.885 1.00 86.38 199 ALA A C 1
ATOM 1616 O O . ALA A 1 199 ? -3.576 1.544 29.819 1.00 86.38 199 ALA A O 1
ATOM 1617 N N . VAL A 1 200 ? -5.006 0.743 31.362 1.00 85.38 200 VAL A N 1
ATOM 1618 C CA . VAL A 1 200 ? -5.280 -0.531 30.688 1.00 85.38 200 VAL A CA 1
ATOM 1619 C C . VAL A 1 200 ? -6.049 -0.311 29.383 1.00 85.38 200 VAL A C 1
ATOM 1621 O O . VAL A 1 200 ? -5.590 -0.785 28.339 1.00 85.38 200 VAL A O 1
ATOM 1624 N N . LEU A 1 201 ? -7.130 0.477 29.406 1.00 84.81 201 LEU A N 1
ATOM 1625 C CA . LEU A 1 201 ? -7.899 0.827 28.208 1.00 84.81 201 LEU A CA 1
ATOM 1626 C C . LEU A 1 201 ? -7.017 1.538 27.171 1.00 84.81 201 LEU A C 1
ATOM 1628 O O . LEU A 1 201 ? -6.903 1.090 26.033 1.00 84.81 201 LEU A O 1
ATOM 1632 N N . SER A 1 202 ? -6.307 2.587 27.590 1.00 84.94 202 SER A N 1
ATOM 1633 C CA . SER A 1 202 ? -5.428 3.386 26.728 1.00 84.94 202 SER A CA 1
ATOM 1634 C C . SER A 1 202 ? -4.302 2.558 26.100 1.00 84.94 202 SER A C 1
ATOM 1636 O O . SER A 1 202 ? -3.977 2.741 24.929 1.00 84.94 202 SER A O 1
ATOM 1638 N N . SER A 1 203 ? -3.698 1.628 26.847 1.00 84.56 203 SER A N 1
ATOM 1639 C CA . SER A 1 203 ? -2.620 0.771 26.329 1.00 84.56 203 SER A CA 1
ATOM 1640 C C . SER A 1 203 ? -3.121 -0.179 25.245 1.00 84.56 203 SER A C 1
ATOM 1642 O O . SER A 1 203 ? -2.455 -0.364 24.224 1.00 84.56 203 SER A O 1
ATOM 1644 N N . LEU A 1 204 ? -4.292 -0.780 25.457 1.00 82.38 204 LEU A N 1
ATOM 1645 C CA . LEU A 1 204 ? -4.887 -1.694 24.490 1.00 82.38 204 LEU A CA 1
ATOM 1646 C C . LEU A 1 204 ? -5.378 -0.966 23.251 1.00 82.38 204 LEU A C 1
ATOM 1648 O O . LEU A 1 204 ? -5.067 -1.396 22.141 1.00 82.38 204 LEU A O 1
ATOM 1652 N N . ASP A 1 205 ? -6.026 0.177 23.431 1.00 83.38 205 ASP A N 1
ATOM 1653 C CA . ASP A 1 205 ? -6.503 0.997 22.328 1.00 83.38 205 ASP A CA 1
ATOM 1654 C C . ASP A 1 205 ? -5.342 1.457 21.427 1.00 83.38 205 ASP A C 1
ATOM 1656 O O . ASP A 1 205 ? -5.394 1.323 20.206 1.00 83.38 205 ASP A O 1
ATOM 1660 N N . VAL A 1 206 ? -4.196 1.844 22.006 1.00 85.88 206 VAL A N 1
ATOM 1661 C CA . VAL A 1 206 ? -2.971 2.131 21.234 1.00 85.88 206 VAL A CA 1
ATOM 1662 C C . VAL A 1 206 ? -2.514 0.927 20.412 1.00 85.88 206 VAL A C 1
ATOM 1664 O O . VAL A 1 206 ? -2.105 1.090 19.257 1.00 85.88 206 VAL A O 1
ATOM 1667 N N . ILE A 1 207 ? -2.542 -0.283 20.974 1.00 83.75 207 ILE A N 1
ATOM 1668 C CA . ILE A 1 207 ? -2.147 -1.493 20.244 1.00 83.75 207 ILE A CA 1
ATOM 1669 C C . ILE A 1 207 ? -3.120 -1.730 19.088 1.00 83.75 207 ILE A C 1
ATOM 1671 O O . ILE A 1 207 ? -2.669 -1.898 17.952 1.00 83.75 207 ILE A O 1
ATOM 1675 N N . PHE A 1 208 ? -4.426 -1.688 19.343 1.00 82.94 208 PHE A N 1
ATOM 1676 C CA . PHE A 1 208 ? -5.455 -1.934 18.337 1.00 82.94 208 PHE A CA 1
ATOM 1677 C C . PHE A 1 208 ? -5.434 -0.897 17.220 1.00 82.94 208 PHE A C 1
ATOM 1679 O O . PHE A 1 208 ? -5.337 -1.270 16.049 1.00 82.94 208 PHE A O 1
ATOM 1686 N N . MET A 1 209 ? -5.405 0.392 17.554 1.00 87.19 209 MET A N 1
ATOM 1687 C CA . MET A 1 209 ? -5.350 1.481 16.578 1.00 87.19 209 MET A CA 1
ATOM 1688 C C . MET A 1 209 ? -4.096 1.398 15.702 1.00 87.19 209 MET A C 1
ATOM 1690 O O . MET A 1 209 ? -4.155 1.654 14.495 1.00 87.19 209 MET A O 1
ATOM 1694 N N . ASN A 1 210 ? -2.964 0.958 16.261 1.00 88.69 210 ASN A N 1
ATOM 1695 C CA . ASN A 1 210 ? -1.759 0.719 15.471 1.00 88.69 210 ASN A CA 1
ATOM 1696 C C . ASN A 1 210 ? -1.910 -0.443 14.481 1.00 88.69 210 ASN A C 1
ATOM 1698 O O . ASN A 1 210 ? -1.384 -0.371 13.369 1.00 88.69 210 ASN A O 1
ATOM 1702 N N . GLN A 1 211 ? -2.627 -1.509 14.836 1.00 86.06 211 GLN A N 1
ATOM 1703 C CA . GLN A 1 211 ? -2.870 -2.611 13.900 1.00 86.06 211 GLN A CA 1
ATOM 1704 C C . GLN A 1 211 ? -3.950 -2.275 12.870 1.00 86.06 211 GLN A C 1
ATOM 1706 O O . GLN A 1 211 ? -3.816 -2.669 11.713 1.00 86.06 211 GLN A O 1
ATOM 1711 N N . LYS A 1 212 ? -4.984 -1.528 13.268 1.00 86.94 212 LYS A N 1
ATOM 1712 C CA . LYS A 1 212 ? -6.101 -1.136 12.403 1.00 86.94 212 LYS A CA 1
ATOM 1713 C C . LYS A 1 212 ? -5.692 -0.073 11.386 1.00 86.94 212 LYS A C 1
ATOM 1715 O O . LYS A 1 212 ? -6.027 -0.208 10.216 1.00 86.94 212 LYS A O 1
ATOM 1720 N N . TYR A 1 213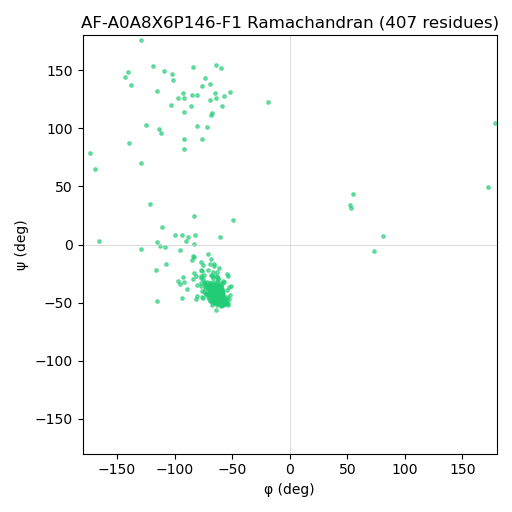 ? -4.910 0.931 11.791 1.00 90.75 213 TYR A N 1
ATOM 1721 C CA . TYR A 1 213 ? -4.579 2.081 10.939 1.00 90.75 213 TYR A CA 1
ATOM 1722 C C . TYR A 1 213 ? -3.094 2.186 10.574 1.00 90.75 213 TYR A C 1
ATOM 1724 O O . TYR A 1 213 ? -2.762 2.335 9.393 1.00 90.75 213 TYR A O 1
ATOM 1732 N N . THR A 1 214 ? -2.180 2.074 11.546 1.00 92.31 214 THR A N 1
ATOM 1733 C CA . THR A 1 214 ? -0.739 2.262 11.281 1.00 92.31 214 THR A CA 1
ATOM 1734 C C . THR A 1 214 ? -0.181 1.156 10.391 1.00 92.31 214 THR A C 1
ATOM 1736 O O . THR A 1 214 ? 0.578 1.440 9.467 1.00 92.31 214 THR A O 1
ATOM 1739 N N . PHE A 1 215 ? -0.570 -0.101 10.615 1.00 91.44 215 PHE A N 1
ATOM 1740 C CA . PHE A 1 215 ? -0.070 -1.239 9.842 1.00 91.44 215 PHE A CA 1
ATOM 1741 C C . PHE A 1 215 ? -0.492 -1.206 8.355 1.00 91.44 215 PHE A C 1
ATOM 1743 O O . PHE A 1 215 ? 0.391 -1.305 7.487 1.00 91.44 215 PHE A O 1
ATOM 1750 N N . PRO A 1 216 ? -1.777 -0.997 8.000 1.00 93.06 216 PRO A N 1
ATOM 1751 C CA . PRO A 1 216 ? -2.155 -0.750 6.610 1.00 93.06 216 PRO A CA 1
ATOM 1752 C C . PRO A 1 216 ? -1.462 0.486 6.027 1.00 93.06 216 PRO A C 1
ATOM 1754 O O . PRO A 1 216 ? -0.945 0.420 4.911 1.00 93.06 216 PRO A O 1
ATOM 1757 N N . GLY A 1 217 ? -1.344 1.575 6.797 1.00 94.06 217 GLY A N 1
ATOM 1758 C CA . GLY A 1 217 ? -0.617 2.782 6.392 1.00 94.06 217 GLY A CA 1
ATOM 1759 C C . GLY A 1 217 ? 0.857 2.519 6.058 1.00 94.06 217 GLY A C 1
ATOM 1760 O O . GLY A 1 217 ? 1.354 2.934 5.011 1.00 94.06 217 GLY A O 1
ATOM 1761 N N . PHE A 1 218 ? 1.560 1.738 6.875 1.00 94.38 218 PHE A N 1
ATOM 1762 C CA . PHE A 1 218 ? 2.939 1.324 6.605 1.00 94.38 218 PHE A CA 1
ATOM 1763 C C . PHE A 1 218 ? 3.038 0.505 5.320 1.00 94.38 218 PHE A C 1
ATOM 1765 O O . PHE A 1 218 ? 3.999 0.639 4.558 1.00 94.38 218 PHE A O 1
ATOM 1772 N N . THR A 1 219 ? 2.030 -0.318 5.049 1.00 94.00 219 THR A N 1
ATOM 1773 C CA . THR A 1 219 ? 1.962 -1.126 3.833 1.00 94.00 219 THR A CA 1
ATOM 1774 C C . THR A 1 219 ? 1.725 -0.259 2.591 1.00 94.00 219 THR A C 1
ATOM 1776 O O . THR A 1 219 ? 2.370 -0.469 1.561 1.00 94.00 219 THR A O 1
ATOM 1779 N N . VAL A 1 220 ? 0.887 0.777 2.694 1.00 95.12 220 VAL A N 1
ATOM 1780 C CA . VAL A 1 220 ? 0.721 1.828 1.672 1.00 95.12 220 VAL A CA 1
ATOM 1781 C C . VAL A 1 220 ? 2.054 2.535 1.403 1.00 95.12 220 VAL A C 1
ATOM 1783 O O . VAL A 1 220 ? 2.472 2.647 0.246 1.00 95.12 220 VAL A O 1
ATOM 1786 N N . VAL A 1 221 ? 2.760 2.971 2.454 1.00 94.81 221 VAL A N 1
ATOM 1787 C CA . VAL A 1 221 ? 4.078 3.624 2.346 1.00 94.81 221 VAL A CA 1
ATOM 1788 C C . VAL A 1 221 ? 5.086 2.705 1.655 1.00 94.81 221 VAL A C 1
ATOM 1790 O O . VAL A 1 221 ? 5.813 3.147 0.762 1.00 94.81 221 VAL A O 1
ATOM 1793 N N . LEU A 1 222 ? 5.090 1.416 2.001 1.00 93.69 222 LEU A N 1
ATOM 1794 C CA . LEU A 1 222 ? 5.938 0.409 1.371 1.00 93.69 222 LEU A CA 1
ATOM 1795 C C . LEU A 1 222 ? 5.642 0.264 -0.131 1.00 93.69 222 LEU A C 1
ATOM 1797 O O . LEU A 1 222 ? 6.570 0.274 -0.942 1.00 93.69 222 LEU A O 1
ATOM 1801 N N . CYS A 1 223 ? 4.366 0.189 -0.520 1.00 94.12 223 CYS A N 1
ATOM 1802 C CA . CYS A 1 223 ? 3.964 0.132 -1.928 1.00 94.12 223 CYS A CA 1
ATOM 1803 C C . CYS A 1 223 ? 4.414 1.391 -2.688 1.00 94.12 223 CYS A C 1
ATOM 1805 O O . CYS A 1 223 ? 5.033 1.302 -3.751 1.00 94.12 223 CYS A O 1
ATOM 1807 N N . CYS A 1 224 ? 4.192 2.574 -2.109 1.00 93.38 224 CYS A N 1
ATOM 1808 C CA . CYS A 1 224 ? 4.646 3.850 -2.663 1.00 93.38 224 CYS A CA 1
ATOM 1809 C C . CYS A 1 224 ? 6.170 3.910 -2.840 1.00 93.38 224 CYS A C 1
ATOM 1811 O O . CYS A 1 224 ? 6.656 4.426 -3.852 1.00 93.38 224 CYS A O 1
ATOM 1813 N N . TYR A 1 225 ? 6.928 3.377 -1.878 1.00 91.81 225 TYR A N 1
ATOM 1814 C CA . TYR A 1 225 ? 8.384 3.289 -1.950 1.00 91.81 225 TYR A CA 1
ATOM 1815 C C . TYR A 1 225 ? 8.833 2.401 -3.118 1.00 91.81 225 TYR A C 1
ATOM 1817 O O . TYR A 1 225 ? 9.655 2.830 -3.933 1.00 91.81 225 TYR A O 1
ATOM 1825 N N . VAL A 1 226 ? 8.240 1.211 -3.256 1.00 92.50 226 VAL A N 1
ATOM 1826 C CA . VAL A 1 226 ? 8.532 0.263 -4.344 1.00 92.50 226 VAL A CA 1
ATOM 1827 C C . VAL A 1 226 ? 8.238 0.872 -5.713 1.00 92.50 226 VAL A C 1
ATOM 1829 O O . VAL A 1 226 ? 9.119 0.885 -6.576 1.00 92.50 226 VAL A O 1
ATOM 1832 N N . PHE A 1 227 ? 7.056 1.462 -5.906 1.00 92.31 227 PHE A N 1
ATOM 1833 C CA . PHE A 1 227 ? 6.708 2.137 -7.162 1.00 92.31 227 PHE A CA 1
ATOM 1834 C C . PHE A 1 227 ? 7.631 3.320 -7.452 1.00 92.31 227 PHE A C 1
ATOM 1836 O O . PHE A 1 227 ? 8.032 3.547 -8.593 1.00 92.31 227 PHE A O 1
ATOM 1843 N N . GLY A 1 228 ? 8.028 4.051 -6.409 1.00 90.44 228 GLY A N 1
ATOM 1844 C CA . GLY A 1 228 ? 8.996 5.134 -6.512 1.00 90.44 228 GLY A CA 1
ATOM 1845 C C . GLY A 1 228 ? 10.377 4.669 -6.980 1.00 90.44 228 GLY A C 1
ATOM 1846 O O . GLY A 1 228 ? 11.010 5.375 -7.764 1.00 90.44 228 GLY A O 1
ATOM 1847 N N . ILE A 1 229 ? 10.858 3.504 -6.529 1.00 89.44 229 ILE A N 1
ATOM 1848 C CA . ILE A 1 229 ? 12.101 2.910 -7.044 1.00 89.44 229 ILE A CA 1
ATOM 1849 C C . ILE A 1 229 ? 11.915 2.471 -8.492 1.00 89.44 229 ILE A C 1
ATOM 1851 O O . ILE A 1 229 ? 12.747 2.809 -9.333 1.00 89.44 229 ILE A O 1
ATOM 1855 N N . LEU A 1 230 ? 10.829 1.756 -8.783 1.00 91.31 230 LEU A N 1
ATOM 1856 C CA . LEU A 1 230 ? 10.591 1.182 -10.099 1.00 91.31 230 LEU A CA 1
ATOM 1857 C C . LEU A 1 230 ? 10.510 2.261 -11.182 1.00 91.31 230 LEU A C 1
ATOM 1859 O O . LEU A 1 230 ? 11.198 2.174 -12.197 1.00 91.31 230 LEU A O 1
ATOM 1863 N N . ARG A 1 231 ? 9.768 3.340 -10.912 1.00 91.56 231 ARG A N 1
ATOM 1864 C CA . ARG A 1 231 ? 9.708 4.516 -11.783 1.00 91.56 231 ARG A CA 1
ATOM 1865 C C . ARG A 1 231 ? 11.099 5.076 -12.079 1.00 91.56 231 ARG A C 1
ATOM 1867 O O . ARG A 1 231 ? 11.393 5.369 -13.229 1.00 91.56 231 ARG A O 1
ATOM 1874 N N . ARG A 1 232 ? 11.964 5.203 -11.068 1.00 88.31 232 ARG A N 1
ATOM 1875 C CA . ARG A 1 232 ? 13.321 5.737 -11.265 1.00 88.31 232 ARG A CA 1
ATOM 1876 C C . ARG A 1 232 ? 14.216 4.789 -12.051 1.00 88.31 232 ARG A C 1
ATOM 1878 O O . ARG A 1 232 ? 15.027 5.263 -12.829 1.00 88.31 232 ARG A O 1
ATOM 1885 N N . ILE A 1 233 ? 14.082 3.473 -11.863 1.00 89.12 233 ILE A N 1
ATOM 1886 C CA . ILE A 1 233 ? 14.789 2.488 -12.697 1.00 89.12 233 ILE A CA 1
ATOM 1887 C C . ILE A 1 233 ? 14.398 2.688 -14.166 1.00 89.12 233 ILE A C 1
ATOM 1889 O O . ILE A 1 233 ? 15.278 2.741 -15.020 1.00 89.12 233 ILE A O 1
ATOM 1893 N N . LEU A 1 234 ? 13.102 2.852 -14.448 1.00 90.12 234 LEU A N 1
ATOM 1894 C CA . LEU A 1 234 ? 12.604 3.110 -15.800 1.00 90.12 234 LEU A CA 1
ATOM 1895 C C . LEU A 1 234 ? 13.086 4.464 -16.350 1.00 90.12 234 LEU A C 1
ATOM 1897 O O . LEU A 1 234 ? 13.558 4.522 -17.479 1.00 90.12 234 LEU A O 1
ATOM 1901 N N . GLU A 1 235 ? 13.034 5.538 -15.559 1.00 89.12 235 GLU A N 1
ATOM 1902 C CA . GLU A 1 235 ? 13.543 6.860 -15.965 1.00 89.12 235 GLU A CA 1
ATOM 1903 C C . GLU A 1 235 ? 15.050 6.815 -16.273 1.00 89.12 235 GLU A C 1
ATOM 1905 O O . GLU A 1 235 ? 15.484 7.327 -17.301 1.00 89.12 235 GLU A O 1
ATOM 1910 N N . SER A 1 236 ? 15.855 6.156 -15.434 1.00 86.94 236 SER A N 1
ATOM 1911 C CA . SER A 1 236 ? 17.288 5.973 -15.691 1.00 86.94 236 SER A CA 1
ATOM 1912 C C . SER A 1 236 ? 17.551 5.110 -16.924 1.00 86.94 236 SER A C 1
ATOM 1914 O O . SER A 1 236 ? 18.450 5.418 -17.699 1.00 86.94 236 SER A O 1
ATOM 1916 N N . PHE A 1 237 ? 16.755 4.061 -17.140 1.00 86.81 237 PHE A N 1
ATOM 1917 C CA . PHE A 1 237 ? 16.834 3.244 -18.347 1.00 86.81 237 PHE A CA 1
ATOM 1918 C C . PHE A 1 237 ? 16.552 4.065 -19.614 1.00 86.81 237 PHE A C 1
ATOM 1920 O O . PHE A 1 237 ? 17.299 3.935 -20.581 1.00 86.81 237 PHE A O 1
ATOM 1927 N N . ALA A 1 238 ? 15.535 4.933 -19.590 1.00 86.25 238 ALA A N 1
ATOM 1928 C CA . ALA A 1 238 ? 15.212 5.834 -20.697 1.00 86.25 238 ALA A CA 1
ATOM 1929 C C . ALA A 1 238 ? 16.377 6.786 -21.018 1.00 86.25 238 ALA A C 1
ATOM 1931 O O . ALA A 1 238 ? 16.811 6.864 -22.162 1.00 86.25 238 ALA A O 1
ATOM 1932 N N . LEU A 1 239 ? 16.944 7.436 -19.997 1.00 85.38 239 LEU A N 1
ATOM 1933 C CA . LEU A 1 239 ? 18.057 8.377 -20.172 1.00 85.38 239 LEU A CA 1
ATOM 1934 C C . LEU A 1 239 ? 19.314 7.696 -20.731 1.00 85.38 239 LEU A C 1
ATOM 1936 O O . LEU A 1 239 ? 19.912 8.177 -21.687 1.00 85.38 239 LEU A O 1
ATOM 1940 N N . THR A 1 240 ? 19.706 6.539 -20.184 1.00 84.00 240 THR A N 1
ATOM 1941 C CA . THR A 1 240 ? 20.887 5.815 -20.683 1.00 84.00 240 THR A CA 1
ATOM 1942 C C . THR A 1 240 ? 20.686 5.281 -22.102 1.00 84.00 240 THR A C 1
ATOM 1944 O O . THR A 1 240 ? 21.663 5.126 -22.832 1.00 84.00 240 THR A O 1
ATOM 1947 N N . MET A 1 241 ? 19.444 4.984 -22.497 1.00 83.19 241 MET A N 1
ATOM 1948 C CA . MET A 1 241 ? 19.104 4.619 -23.875 1.00 83.19 241 MET A CA 1
ATOM 1949 C C . MET A 1 241 ? 19.314 5.791 -24.838 1.00 83.19 241 MET A C 1
ATOM 1951 O O . MET A 1 241 ? 19.944 5.602 -25.877 1.00 83.19 241 MET A O 1
ATOM 1955 N N . GLU A 1 242 ? 18.841 6.987 -24.480 1.00 82.19 242 GLU A N 1
ATOM 1956 C CA . GLU A 1 242 ? 18.989 8.205 -25.292 1.00 82.19 242 GLU A CA 1
ATOM 1957 C C . GLU A 1 242 ? 20.464 8.567 -25.539 1.00 82.19 242 GLU A C 1
ATOM 1959 O O . GLU A 1 242 ? 20.830 8.957 -26.646 1.00 82.19 242 GLU A O 1
ATOM 1964 N N . GLU A 1 243 ? 21.338 8.349 -24.553 1.00 83.56 243 GLU A N 1
ATOM 1965 C CA . GLU A 1 243 ? 22.783 8.613 -24.653 1.00 83.56 243 GLU A CA 1
ATOM 1966 C C . GLU A 1 243 ? 23.537 7.670 -25.621 1.00 83.56 243 GLU A C 1
ATOM 1968 O O . GLU A 1 243 ? 24.706 7.905 -25.947 1.00 83.56 243 GLU A O 1
ATOM 1973 N N . LYS A 1 244 ? 22.925 6.571 -26.091 1.00 81.19 244 LYS A N 1
ATOM 1974 C CA . LYS A 1 244 ? 23.590 5.623 -27.005 1.00 81.19 244 LYS A CA 1
ATOM 1975 C C . LYS A 1 244 ? 23.572 6.126 -28.442 1.00 81.19 244 LYS A C 1
ATOM 1977 O O . LYS A 1 244 ? 22.595 5.939 -29.157 1.00 81.19 244 LYS A O 1
ATOM 1982 N N . ASN A 1 245 ? 24.699 6.663 -28.908 1.00 72.12 245 ASN A N 1
ATOM 1983 C CA . ASN A 1 245 ? 24.859 7.205 -30.268 1.00 72.12 245 ASN A CA 1
ATOM 1984 C C . ASN A 1 245 ? 24.774 6.168 -31.407 1.00 72.12 245 ASN A C 1
ATOM 1986 O O . ASN A 1 245 ? 24.464 6.530 -32.541 1.00 72.12 245 ASN A O 1
ATOM 1990 N N . ASP A 1 246 ? 25.047 4.891 -31.130 1.00 80.31 246 ASP A N 1
ATOM 1991 C CA . ASP A 1 246 ? 24.997 3.814 -32.125 1.00 80.31 246 ASP A CA 1
ATOM 1992 C C . ASP A 1 246 ? 23.709 2.979 -32.007 1.00 80.31 246 ASP A C 1
ATOM 1994 O O . ASP A 1 246 ? 23.220 2.724 -30.905 1.00 80.31 246 ASP A O 1
ATOM 1998 N N . PHE A 1 247 ? 23.140 2.578 -33.148 1.00 76.94 247 PHE A N 1
ATOM 1999 C CA . PHE A 1 247 ? 21.883 1.827 -33.227 1.00 76.94 247 PHE A CA 1
ATOM 2000 C C . PHE A 1 247 ? 22.054 0.377 -32.760 1.00 76.94 247 PHE A C 1
ATOM 2002 O O . PHE A 1 247 ? 21.239 -0.116 -31.984 1.00 76.94 247 PHE A O 1
ATOM 2009 N N . THR A 1 248 ? 23.153 -0.278 -33.139 1.00 80.25 248 THR A N 1
ATOM 2010 C CA . THR A 1 248 ? 23.457 -1.646 -32.692 1.00 80.25 248 THR A CA 1
ATOM 2011 C C . THR A 1 248 ? 23.683 -1.680 -31.181 1.00 80.25 248 THR A C 1
ATOM 2013 O O . THR A 1 248 ? 23.071 -2.478 -30.473 1.00 80.25 248 THR A O 1
ATOM 2016 N N . ALA A 1 249 ? 24.459 -0.726 -30.654 1.00 81.88 249 ALA A N 1
ATOM 2017 C CA . ALA A 1 249 ? 24.654 -0.578 -29.212 1.00 81.88 249 ALA A CA 1
ATOM 2018 C C . ALA A 1 249 ? 23.345 -0.292 -28.445 1.00 81.88 249 ALA A C 1
ATOM 2020 O O . ALA A 1 249 ? 23.193 -0.727 -27.300 1.00 81.88 249 ALA A O 1
ATOM 2021 N N . MET A 1 250 ? 22.404 0.435 -29.057 1.00 82.19 250 MET A N 1
ATOM 2022 C CA . MET A 1 250 ? 21.076 0.700 -28.498 1.00 82.19 250 MET A CA 1
ATOM 2023 C C . MET A 1 250 ? 20.226 -0.579 -28.437 1.00 82.19 250 MET A C 1
ATOM 2025 O O . MET A 1 250 ? 19.651 -0.862 -27.386 1.00 82.19 250 MET A O 1
ATOM 2029 N N . ILE A 1 251 ? 20.183 -1.375 -29.513 1.00 81.88 251 ILE A N 1
ATOM 2030 C CA . ILE A 1 251 ? 19.468 -2.664 -29.545 1.00 81.88 251 ILE A CA 1
ATOM 2031 C C . ILE A 1 251 ? 20.033 -3.622 -28.496 1.00 81.88 251 ILE A C 1
ATOM 2033 O O . ILE A 1 251 ? 19.274 -4.182 -27.703 1.00 81.88 251 ILE A O 1
ATOM 2037 N N . ASP A 1 252 ? 21.356 -3.774 -28.442 1.00 84.88 252 ASP A N 1
ATOM 2038 C CA . ASP A 1 252 ? 22.014 -4.671 -27.490 1.00 84.88 252 ASP A CA 1
ATOM 2039 C C . ASP A 1 252 ? 21.740 -4.262 -26.041 1.00 84.88 252 ASP A C 1
ATOM 2041 O O . ASP A 1 252 ? 21.487 -5.106 -25.172 1.00 84.88 252 ASP A O 1
ATOM 2045 N N . PHE A 1 253 ? 21.760 -2.956 -25.763 1.00 86.50 253 PHE A N 1
ATOM 2046 C CA . PHE A 1 253 ? 21.422 -2.436 -24.446 1.00 86.50 253 PHE A CA 1
ATOM 2047 C C . PHE A 1 253 ? 19.947 -2.673 -24.110 1.00 86.50 253 PHE A C 1
ATOM 2049 O O . PHE A 1 253 ? 19.648 -3.134 -23.004 1.00 86.50 253 PHE A O 1
ATOM 2056 N N . TYR A 1 254 ? 19.034 -2.388 -25.045 1.00 86.12 254 TYR A N 1
ATOM 2057 C CA . TYR A 1 254 ? 17.601 -2.594 -24.860 1.00 86.12 254 TYR A CA 1
ATOM 2058 C C . TYR A 1 254 ? 17.295 -4.065 -24.582 1.00 86.12 254 TYR A C 1
ATOM 2060 O O . TYR A 1 254 ? 16.694 -4.370 -23.557 1.00 86.12 254 TYR A O 1
ATOM 2068 N N . SER A 1 255 ? 17.767 -4.982 -25.427 1.00 84.12 255 SER A N 1
ATOM 2069 C CA . SER A 1 255 ? 17.581 -6.430 -25.276 1.00 84.12 255 SER A CA 1
ATOM 2070 C C . SER A 1 255 ? 18.034 -6.921 -23.894 1.00 84.12 255 SER A C 1
ATOM 2072 O O . SER A 1 255 ? 17.252 -7.502 -23.136 1.00 84.12 255 SER A O 1
ATOM 2074 N N . ARG A 1 256 ? 19.266 -6.585 -23.487 1.00 86.81 256 ARG A N 1
ATOM 2075 C CA . ARG A 1 256 ? 19.840 -7.066 -22.218 1.00 86.81 256 ARG A CA 1
ATOM 2076 C C . ARG A 1 256 ? 19.171 -6.485 -20.976 1.00 86.81 256 ARG A C 1
ATOM 2078 O O . ARG A 1 256 ? 19.129 -7.153 -19.940 1.00 86.81 256 ARG A O 1
ATOM 2085 N N . ASN A 1 257 ? 18.732 -5.229 -21.020 1.00 86.12 257 ASN A N 1
ATOM 2086 C CA . ASN A 1 257 ? 18.219 -4.538 -19.836 1.00 86.12 257 ASN A CA 1
ATOM 2087 C C . ASN A 1 257 ? 16.692 -4.566 -19.739 1.00 86.12 257 ASN A C 1
ATOM 2089 O O . ASN A 1 257 ? 16.180 -4.660 -18.625 1.00 86.12 257 ASN A O 1
ATOM 2093 N N . SER A 1 258 ? 15.967 -4.580 -20.860 1.00 85.44 258 SER A N 1
ATOM 2094 C CA . SER A 1 258 ? 14.507 -4.741 -20.867 1.00 85.44 258 SER A CA 1
ATOM 2095 C C . SER A 1 258 ? 14.090 -6.068 -20.232 1.00 85.44 258 SER A C 1
ATOM 2097 O O . SER A 1 258 ? 13.183 -6.077 -19.404 1.00 85.44 258 SER A O 1
ATOM 2099 N N . GLN A 1 259 ? 14.808 -7.167 -20.497 1.00 85.94 259 GLN A N 1
ATOM 2100 C CA . GLN A 1 259 ? 14.545 -8.462 -19.861 1.00 85.94 259 GLN A CA 1
ATOM 2101 C C . GLN A 1 259 ? 14.771 -8.422 -18.340 1.00 85.94 259 GLN A C 1
ATOM 2103 O O . GLN A 1 259 ? 13.968 -8.958 -17.576 1.00 85.94 259 GLN A O 1
ATOM 2108 N N . LYS A 1 260 ? 15.833 -7.746 -17.877 1.00 86.75 260 LYS A N 1
ATOM 2109 C CA . LYS A 1 260 ? 16.102 -7.568 -16.437 1.00 86.75 260 LYS A CA 1
ATOM 2110 C C . LYS A 1 260 ? 15.019 -6.732 -15.760 1.00 86.75 260 LYS A C 1
ATOM 2112 O O . LYS A 1 260 ? 14.596 -7.069 -14.659 1.00 86.75 260 LYS A O 1
ATOM 2117 N N . ILE A 1 261 ? 14.567 -5.666 -16.420 1.00 87.69 261 ILE A N 1
ATOM 2118 C CA . ILE A 1 261 ? 13.482 -4.807 -15.939 1.00 87.69 261 ILE A CA 1
ATOM 2119 C C . ILE A 1 261 ? 12.167 -5.592 -15.886 1.00 87.69 261 ILE A C 1
ATOM 2121 O O . ILE A 1 261 ? 11.515 -5.577 -14.847 1.00 87.69 261 ILE A O 1
ATOM 2125 N N . ARG A 1 262 ? 11.817 -6.344 -16.939 1.00 86.44 262 ARG A N 1
ATOM 2126 C CA . ARG A 1 262 ? 10.627 -7.213 -16.969 1.00 86.44 262 ARG A CA 1
ATOM 2127 C C . ARG A 1 262 ? 10.648 -8.242 -15.837 1.00 86.44 262 ARG A C 1
ATOM 2129 O O . ARG A 1 262 ? 9.675 -8.349 -15.103 1.00 86.44 262 ARG A O 1
ATOM 2136 N N . CYS A 1 263 ? 11.772 -8.930 -15.627 1.00 87.38 263 CYS A N 1
ATOM 2137 C CA . CYS A 1 263 ? 11.930 -9.876 -14.517 1.00 87.38 263 CYS A CA 1
ATOM 2138 C C . CYS A 1 263 ? 11.777 -9.190 -13.146 1.00 87.38 263 CYS A C 1
ATOM 2140 O O . CYS A 1 263 ? 11.085 -9.698 -12.266 1.00 87.38 263 CYS A O 1
ATOM 2142 N N . CYS A 1 264 ? 12.359 -7.998 -12.972 1.00 87.12 264 CYS A N 1
ATOM 2143 C CA . CYS A 1 264 ? 12.211 -7.216 -11.746 1.00 87.12 264 CYS A CA 1
ATOM 2144 C C . CYS A 1 264 ? 10.751 -6.815 -11.487 1.00 87.12 264 CYS A C 1
ATOM 2146 O O . CYS A 1 264 ? 10.272 -6.948 -10.364 1.00 87.12 264 CYS A O 1
ATOM 2148 N N . ILE A 1 265 ? 10.030 -6.379 -12.519 1.00 89.00 265 ILE A N 1
ATOM 2149 C CA . ILE A 1 265 ? 8.611 -6.021 -12.417 1.00 89.00 265 ILE A CA 1
ATOM 2150 C C . ILE A 1 265 ? 7.767 -7.245 -12.099 1.00 89.00 265 ILE A C 1
ATOM 2152 O O . ILE A 1 265 ? 6.932 -7.179 -11.208 1.00 89.00 265 ILE A O 1
ATOM 2156 N N . GLN A 1 266 ? 8.030 -8.378 -12.744 1.00 88.75 266 GLN A N 1
ATOM 2157 C CA . GLN A 1 266 ? 7.332 -9.626 -12.454 1.00 88.75 266 GLN A CA 1
ATOM 2158 C C . GLN A 1 266 ? 7.558 -10.084 -11.006 1.00 88.75 266 GLN A C 1
ATOM 2160 O O . GLN A 1 266 ? 6.636 -10.573 -10.359 1.00 88.75 266 GLN A O 1
ATOM 2165 N N . GLN A 1 267 ? 8.758 -9.886 -10.453 1.00 89.12 267 GLN A N 1
ATOM 2166 C CA . GLN A 1 267 ? 9.012 -10.131 -9.031 1.00 89.12 267 GLN A CA 1
ATOM 2167 C C . GLN A 1 267 ? 8.239 -9.167 -8.127 1.00 89.12 267 GLN A C 1
ATOM 2169 O O . GLN A 1 267 ? 7.703 -9.595 -7.107 1.00 89.12 267 GLN A O 1
ATOM 2174 N N . VAL A 1 268 ? 8.169 -7.881 -8.487 1.00 91.31 268 VAL A N 1
ATOM 2175 C CA . VAL A 1 268 ? 7.350 -6.898 -7.764 1.00 91.31 268 VAL A CA 1
ATOM 2176 C C . VAL A 1 268 ? 5.886 -7.302 -7.794 1.00 91.31 268 VAL A C 1
ATOM 2178 O O . VAL A 1 268 ? 5.259 -7.345 -6.742 1.00 91.31 268 VAL A O 1
ATOM 2181 N N . GLU A 1 269 ? 5.368 -7.675 -8.956 1.00 90.38 269 GLU A N 1
ATOM 2182 C CA . GLU A 1 269 ? 3.993 -8.118 -9.132 1.00 90.38 269 GLU A CA 1
ATOM 2183 C C . GLU A 1 269 ? 3.714 -9.374 -8.291 1.00 90.38 269 GLU A C 1
ATOM 2185 O O . GLU A 1 269 ? 2.825 -9.376 -7.444 1.00 90.38 269 GLU A O 1
ATOM 2190 N N . ASN A 1 270 ? 4.551 -10.408 -8.381 1.00 89.81 270 ASN A N 1
ATOM 2191 C CA . ASN A 1 270 ? 4.388 -11.630 -7.586 1.00 89.81 270 ASN A CA 1
ATOM 2192 C C . ASN A 1 270 ? 4.398 -11.373 -6.066 1.00 89.81 270 ASN A C 1
ATOM 2194 O O . ASN A 1 270 ? 3.696 -12.053 -5.303 1.00 89.81 270 ASN A O 1
ATOM 2198 N N . SER A 1 271 ? 5.181 -10.396 -5.606 1.00 89.44 271 SER A N 1
ATOM 2199 C CA . SER A 1 271 ? 5.284 -10.037 -4.189 1.00 89.44 271 SER A CA 1
ATOM 2200 C C . SER A 1 271 ? 4.137 -9.144 -3.715 1.00 89.44 271 SER A C 1
ATOM 2202 O O . SER A 1 271 ? 3.572 -9.403 -2.652 1.00 89.44 271 SER A O 1
ATOM 2204 N N . PHE A 1 272 ? 3.777 -8.122 -4.495 1.00 92.44 272 PHE A N 1
ATOM 2205 C CA . PHE A 1 272 ? 2.917 -7.016 -4.069 1.00 92.44 272 PHE A CA 1
ATOM 2206 C C . PHE A 1 272 ? 1.510 -7.040 -4.666 1.00 92.44 272 PHE A C 1
ATOM 2208 O O . PHE A 1 272 ? 0.640 -6.394 -4.103 1.00 92.44 272 PHE A O 1
ATOM 2215 N N . SER A 1 273 ? 1.232 -7.784 -5.736 1.00 92.44 273 SER A N 1
ATOM 2216 C CA . SER A 1 273 ? -0.064 -7.731 -6.437 1.00 92.44 273 SER A CA 1
ATOM 2217 C C . SER A 1 273 ? -1.258 -8.055 -5.526 1.00 92.44 273 SER A C 1
ATOM 2219 O O . SER A 1 273 ? -2.210 -7.280 -5.430 1.00 92.44 273 SER A O 1
ATOM 2221 N N . LEU A 1 274 ? -1.168 -9.144 -4.752 1.00 92.62 274 LEU A N 1
ATOM 2222 C CA . LEU A 1 274 ? -2.190 -9.494 -3.754 1.00 92.62 274 LEU A CA 1
ATOM 2223 C C . LEU A 1 274 ? -2.211 -8.513 -2.567 1.00 92.62 274 LEU A C 1
ATOM 2225 O O . LEU A 1 274 ? -3.268 -8.222 -2.018 1.00 92.62 274 LEU A O 1
ATOM 2229 N N . LEU A 1 275 ? -1.049 -7.974 -2.186 1.00 93.00 275 LEU A N 1
ATOM 2230 C CA . LEU A 1 275 ? -0.949 -6.981 -1.115 1.00 93.00 275 LEU A CA 1
ATOM 2231 C C . LEU A 1 275 ? -1.679 -5.691 -1.506 1.00 93.00 275 LEU A C 1
ATOM 2233 O O . LEU A 1 275 ? -2.441 -5.150 -0.718 1.00 93.00 275 LEU A O 1
ATOM 2237 N N . LEU A 1 276 ? -1.494 -5.241 -2.747 1.00 93.31 276 LEU A N 1
ATOM 2238 C CA . LEU A 1 276 ? -2.172 -4.085 -3.321 1.00 93.31 276 LEU A CA 1
ATOM 2239 C C . LEU A 1 276 ? -3.674 -4.310 -3.392 1.00 93.31 276 LEU A C 1
ATOM 2241 O O . LEU A 1 276 ? -4.420 -3.415 -3.016 1.00 93.31 276 LEU A O 1
ATOM 2245 N N . PHE A 1 277 ? -4.116 -5.493 -3.822 1.00 94.69 277 PHE A N 1
ATOM 2246 C CA . PHE A 1 277 ? -5.534 -5.844 -3.824 1.00 94.69 277 PHE A CA 1
ATOM 2247 C C . PHE A 1 277 ? -6.164 -5.647 -2.435 1.00 94.69 277 PHE A C 1
ATOM 2249 O O . PHE A 1 277 ? -7.158 -4.933 -2.309 1.00 94.69 277 PHE A O 1
ATOM 2256 N N . LEU A 1 278 ? -5.535 -6.188 -1.387 1.00 94.44 278 LEU A N 1
ATOM 2257 C CA . LEU A 1 278 ? -6.017 -6.053 -0.009 1.00 94.44 278 LEU A CA 1
ATOM 2258 C C . LEU A 1 278 ? -5.942 -4.612 0.510 1.00 94.44 278 LEU A C 1
ATOM 2260 O O . LEU A 1 278 ? -6.872 -4.154 1.164 1.00 94.44 278 LEU A O 1
ATOM 2264 N N . VAL A 1 279 ? -4.871 -3.876 0.197 1.00 94.75 279 VAL A N 1
ATOM 2265 C CA . VAL A 1 279 ? -4.714 -2.466 0.594 1.00 94.75 279 VAL A CA 1
ATOM 2266 C C . VAL A 1 279 ? -5.764 -1.579 -0.074 1.00 94.75 279 VAL A C 1
ATOM 2268 O O . VAL A 1 279 ? -6.353 -0.730 0.588 1.00 94.75 279 VAL A O 1
ATOM 2271 N N . PHE A 1 280 ? -6.039 -1.768 -1.367 1.00 94.25 280 PHE A N 1
ATOM 2272 C CA . PHE A 1 280 ? -7.097 -1.031 -2.061 1.00 94.25 280 PHE A CA 1
ATOM 2273 C C . PHE A 1 280 ? -8.488 -1.415 -1.558 1.00 94.25 280 PHE A C 1
ATOM 2275 O O . PHE A 1 280 ? -9.312 -0.522 -1.378 1.00 94.25 280 PHE A O 1
ATOM 2282 N N . GLY A 1 281 ? -8.731 -2.698 -1.271 1.00 93.62 281 GLY A N 1
ATOM 2283 C CA . GLY A 1 281 ? -9.960 -3.155 -0.618 1.00 93.62 281 GLY A CA 1
ATOM 2284 C C . GLY A 1 281 ? -10.175 -2.466 0.730 1.00 93.62 281 GLY A C 1
ATOM 2285 O O . GLY A 1 281 ? -11.215 -1.844 0.935 1.00 93.62 281 GLY A O 1
ATOM 2286 N N . TYR A 1 282 ? -9.148 -2.472 1.585 1.00 94.50 282 TYR A N 1
ATOM 2287 C CA . TYR A 1 282 ? -9.138 -1.763 2.864 1.00 94.50 282 TYR A CA 1
ATOM 2288 C C . TYR A 1 282 ? -9.428 -0.266 2.695 1.00 94.50 282 TYR A C 1
ATOM 2290 O O . TYR A 1 282 ? -10.329 0.249 3.350 1.00 94.50 282 TYR A O 1
ATOM 2298 N N . MET A 1 283 ? -8.715 0.439 1.807 1.00 95.00 283 MET A N 1
ATOM 2299 C CA . MET A 1 283 ? -8.895 1.887 1.633 1.00 95.00 283 MET A CA 1
ATOM 2300 C C . MET A 1 283 ? -10.306 2.234 1.148 1.00 95.00 283 MET A C 1
ATOM 2302 O O . MET A 1 283 ? -10.913 3.161 1.674 1.00 95.00 283 MET A O 1
ATOM 2306 N N . LEU A 1 284 ? -10.845 1.496 0.173 1.00 93.44 284 LEU A N 1
ATOM 2307 C CA . LEU A 1 284 ? -12.178 1.771 -0.370 1.00 93.44 284 LEU A CA 1
ATOM 2308 C C . LEU A 1 284 ? -13.288 1.456 0.626 1.00 93.44 284 LEU A C 1
ATOM 2310 O O . LEU A 1 284 ? -14.186 2.275 0.801 1.00 93.44 284 LEU A O 1
ATOM 2314 N N . CYS A 1 285 ? -13.201 0.321 1.319 1.00 93.12 285 CYS A N 1
ATOM 2315 C CA . CYS A 1 285 ? -14.185 -0.030 2.338 1.00 93.12 285 CYS A CA 1
ATOM 2316 C C . CYS A 1 285 ? -14.101 0.911 3.545 1.00 93.12 285 CYS A C 1
ATOM 2318 O O . CYS A 1 285 ? -15.140 1.328 4.044 1.00 93.12 285 CYS A O 1
ATOM 2320 N N . SER A 1 286 ? -12.899 1.352 3.929 1.00 92.12 286 SER A N 1
ATOM 2321 C CA . SER A 1 286 ? -12.718 2.377 4.965 1.00 92.12 286 SER A CA 1
ATOM 2322 C C . SER A 1 286 ? -13.349 3.711 4.562 1.00 92.12 286 SER A C 1
ATOM 2324 O O . SER A 1 286 ? -14.035 4.325 5.373 1.00 92.12 286 SER A O 1
ATOM 2326 N N . ILE A 1 287 ? -13.162 4.156 3.310 1.00 92.88 287 ILE A N 1
ATOM 2327 C CA . ILE A 1 287 ? -13.804 5.377 2.796 1.00 92.88 287 ILE A CA 1
ATOM 2328 C C . ILE A 1 287 ? -15.324 5.238 2.880 1.00 92.88 287 ILE A C 1
ATOM 2330 O O . ILE A 1 287 ? -15.977 6.116 3.431 1.00 92.88 287 ILE A O 1
ATOM 2334 N N . PHE A 1 288 ? -15.889 4.128 2.397 1.00 90.12 288 PHE A N 1
ATOM 2335 C CA . PHE A 1 288 ? -17.334 3.909 2.449 1.00 90.12 288 PHE A CA 1
ATOM 2336 C C . PHE A 1 288 ? -17.872 3.834 3.879 1.00 90.12 288 PHE A C 1
ATOM 2338 O O . PHE A 1 288 ? -18.869 4.491 4.179 1.00 90.12 288 PHE A O 1
ATOM 2345 N N . SER A 1 289 ? -17.192 3.111 4.769 1.00 89.19 289 SER A N 1
ATOM 2346 C CA . SER A 1 289 ? -17.584 2.984 6.172 1.00 89.19 289 SER A CA 1
ATOM 2347 C C . SER A 1 289 ? -17.605 4.347 6.859 1.00 89.19 289 SER A C 1
ATOM 2349 O O . SER A 1 289 ? -18.612 4.743 7.442 1.00 89.19 289 SER A O 1
ATOM 2351 N N . VAL A 1 290 ? -16.512 5.104 6.748 1.00 89.75 290 VAL A N 1
ATOM 2352 C CA . VAL A 1 290 ? -16.373 6.404 7.412 1.00 89.75 290 VAL A CA 1
ATOM 2353 C C . VAL A 1 290 ? -17.310 7.445 6.805 1.00 89.75 290 VAL A C 1
ATOM 2355 O O . VAL A 1 290 ? -17.940 8.190 7.547 1.00 89.75 290 VAL A O 1
ATOM 2358 N N . SER A 1 291 ? -17.469 7.483 5.478 1.00 88.69 291 SER A N 1
ATOM 2359 C CA . SER A 1 291 ? -18.440 8.377 4.838 1.00 88.69 291 SER A CA 1
ATOM 2360 C C . SER A 1 291 ? -19.874 8.075 5.274 1.00 88.69 291 SER A C 1
ATOM 2362 O O . SER A 1 291 ? -20.630 9.008 5.519 1.00 88.69 291 SER A O 1
ATOM 2364 N N . THR A 1 292 ? -20.239 6.800 5.432 1.00 87.25 292 THR A N 1
ATOM 2365 C CA . THR A 1 292 ? -21.573 6.415 5.923 1.00 87.25 292 THR A CA 1
ATOM 2366 C C . THR A 1 292 ? -21.799 6.873 7.360 1.00 87.25 292 THR A C 1
ATOM 2368 O O . THR A 1 292 ? -22.853 7.425 7.661 1.00 87.25 292 THR A O 1
ATOM 2371 N N . ILE A 1 293 ? -20.804 6.693 8.237 1.00 85.56 293 ILE A N 1
ATOM 2372 C CA . ILE A 1 293 ? -20.862 7.171 9.627 1.00 85.56 293 ILE A CA 1
ATOM 2373 C C . ILE A 1 293 ? -21.027 8.694 9.657 1.00 85.56 293 ILE A C 1
ATOM 2375 O O . ILE A 1 293 ? -21.923 9.199 10.322 1.00 85.56 293 ILE A O 1
ATOM 2379 N N . LEU A 1 294 ? -20.205 9.426 8.900 1.00 86.38 294 LEU A N 1
ATOM 2380 C CA . LEU A 1 294 ? -20.227 10.890 8.883 1.00 86.38 294 LEU A CA 1
ATOM 2381 C C . LEU A 1 294 ? -21.536 11.476 8.342 1.00 86.38 294 LEU A C 1
ATOM 2383 O O . LEU A 1 294 ? -21.962 12.512 8.835 1.00 86.38 294 LEU A O 1
ATOM 2387 N N . ILE A 1 295 ? -22.163 10.841 7.344 1.00 83.06 295 ILE A N 1
ATOM 2388 C CA . ILE A 1 295 ? -23.445 11.304 6.783 1.00 83.06 295 ILE A CA 1
ATOM 2389 C C . ILE A 1 295 ? -24.599 11.044 7.761 1.00 83.06 295 ILE A C 1
ATOM 2391 O O . ILE A 1 295 ? -25.489 11.880 7.882 1.00 83.06 295 ILE A O 1
ATOM 2395 N N . ARG A 1 296 ? -24.562 9.920 8.486 1.00 79.06 296 ARG A N 1
ATOM 2396 C CA . ARG A 1 296 ? -25.606 9.552 9.455 1.00 79.06 296 ARG A CA 1
ATOM 2397 C C . ARG A 1 296 ? -25.534 10.305 10.771 1.00 79.06 296 ARG A C 1
ATOM 2399 O O . ARG A 1 296 ? -26.544 10.431 11.460 1.00 79.06 296 ARG A O 1
ATOM 2406 N N . LEU A 1 297 ? -24.347 10.756 11.157 1.00 78.62 297 LEU A N 1
ATOM 2407 C CA . LEU A 1 297 ? -24.185 11.574 12.348 1.00 78.62 297 LEU A CA 1
ATOM 2408 C C . LEU A 1 297 ? -24.855 12.924 12.104 1.00 78.62 297 LEU A C 1
ATOM 2410 O O . LEU A 1 297 ? -24.386 13.707 11.283 1.00 78.62 297 LEU A O 1
ATOM 2414 N N . ASN A 1 298 ? -25.936 13.208 12.833 1.00 68.69 298 ASN A N 1
ATOM 2415 C CA . ASN A 1 298 ? -26.533 14.536 12.816 1.00 68.69 298 ASN A CA 1
ATOM 2416 C C . ASN A 1 298 ? -25.561 15.514 13.510 1.00 68.69 298 ASN A C 1
ATOM 2418 O O . ASN A 1 298 ? -25.366 15.399 14.730 1.00 68.69 298 ASN A O 1
ATOM 2422 N N . PRO A 1 299 ? -24.944 16.460 12.773 1.00 66.06 299 PRO A N 1
ATOM 2423 C CA . PRO A 1 299 ? -23.949 17.367 13.336 1.00 66.06 299 PRO A CA 1
ATOM 2424 C C . PRO A 1 299 ? -24.544 18.326 14.375 1.00 66.06 299 PRO A C 1
ATOM 2426 O O . PRO A 1 299 ? -23.797 18.864 15.183 1.00 66.06 299 PRO A O 1
ATOM 2429 N N . GLU A 1 300 ? -25.867 18.523 14.391 1.00 66.06 300 GLU A N 1
ATOM 2430 C CA . GLU A 1 300 ? -26.540 19.387 15.370 1.00 66.06 300 GLU A CA 1
ATOM 2431 C C . GLU A 1 300 ? -26.633 18.747 16.765 1.00 66.06 300 GLU A C 1
ATOM 2433 O O . GLU A 1 300 ? -26.659 19.461 17.763 1.00 66.06 300 GLU A O 1
ATOM 2438 N N . ASN A 1 301 ? -26.626 17.411 16.845 1.00 69.38 301 ASN A N 1
ATOM 2439 C CA . ASN A 1 301 ? -26.847 16.662 18.090 1.00 69.38 301 ASN A CA 1
ATOM 2440 C C . ASN A 1 301 ? -25.609 15.898 18.587 1.00 69.38 301 ASN A C 1
ATOM 2442 O O . ASN A 1 301 ? -25.676 15.233 19.619 1.00 69.38 301 ASN A O 1
ATOM 2446 N N . THR A 1 302 ? -24.492 15.957 17.860 1.00 75.00 302 THR A N 1
ATOM 2447 C CA . THR A 1 302 ? -23.290 15.170 18.168 1.00 75.00 302 THR A CA 1
ATOM 2448 C C . THR A 1 302 ? -22.135 16.087 18.551 1.00 75.00 302 THR A C 1
ATOM 2450 O O . THR A 1 302 ? -21.830 17.035 17.830 1.00 75.00 302 THR A O 1
ATOM 2453 N N . ASP A 1 303 ? -21.441 15.782 19.652 1.00 78.12 303 ASP A N 1
ATOM 2454 C CA . ASP A 1 303 ? -20.206 16.486 20.007 1.00 78.12 303 ASP A CA 1
ATOM 2455 C C . ASP A 1 303 ? -19.169 16.331 18.881 1.00 78.12 303 ASP A C 1
ATOM 2457 O O . ASP A 1 303 ? -18.724 15.224 18.559 1.00 78.12 303 ASP A O 1
ATOM 2461 N N . MET A 1 304 ? -18.752 17.460 18.301 1.00 80.00 304 MET A N 1
ATOM 2462 C CA . MET A 1 304 ? -17.759 17.527 17.225 1.00 80.00 304 MET A CA 1
ATOM 2463 C C . MET A 1 304 ? -16.446 16.822 17.585 1.00 80.00 304 MET A C 1
ATOM 2465 O O . MET A 1 304 ? -15.753 16.334 16.690 1.00 80.00 304 MET A O 1
ATOM 2469 N N . ARG A 1 305 ? -16.111 16.702 18.876 1.00 78.12 305 ARG A N 1
ATOM 2470 C CA . ARG A 1 305 ? -14.932 15.958 19.350 1.00 78.12 305 ARG A CA 1
ATOM 2471 C C . ARG A 1 305 ? -14.960 14.485 18.946 1.00 78.12 305 ARG A C 1
ATOM 2473 O O . ARG A 1 305 ? -13.914 13.944 18.600 1.00 78.12 305 ARG A O 1
ATOM 2480 N N . LEU A 1 306 ? -16.140 13.863 18.923 1.00 77.50 306 LEU A N 1
ATOM 2481 C CA . LEU A 1 306 ? -16.320 12.466 18.515 1.00 77.50 306 LEU A CA 1
ATOM 2482 C C . LEU A 1 306 ? -16.241 12.297 16.990 1.00 77.50 306 LEU A C 1
ATOM 2484 O O . LEU A 1 306 ? -15.935 11.214 16.502 1.00 77.50 306 LEU A O 1
ATOM 2488 N N . VAL A 1 307 ? -16.493 13.369 16.232 1.00 84.56 307 VAL A N 1
ATOM 2489 C CA . VAL A 1 307 ? -16.571 13.346 14.763 1.00 84.56 307 VAL A CA 1
ATOM 2490 C C . VAL A 1 307 ? -15.216 13.648 14.105 1.00 84.56 307 VAL A C 1
ATOM 2492 O O . VAL A 1 307 ? -14.901 13.110 13.042 1.00 84.56 307 VAL A O 1
ATOM 2495 N N . ILE A 1 308 ? -14.376 14.479 14.735 1.00 88.12 308 ILE A N 1
ATOM 2496 C CA . ILE A 1 308 ? -13.059 14.889 14.208 1.00 88.12 308 ILE A CA 1
ATOM 2497 C C . ILE A 1 308 ? -12.164 13.698 13.804 1.00 88.12 308 ILE A C 1
ATOM 2499 O O . ILE A 1 308 ? -11.619 13.738 12.694 1.00 88.12 308 ILE A O 1
ATOM 2503 N N . PRO A 1 309 ? -12.007 12.628 14.612 1.00 89.56 309 PRO A N 1
ATOM 2504 C CA . PRO A 1 309 ? -11.172 11.485 14.239 1.00 89.56 309 PRO A CA 1
ATOM 2505 C C . PRO A 1 309 ? -11.628 10.815 12.939 1.00 89.56 309 PRO A C 1
ATOM 2507 O O . PRO A 1 309 ? -10.795 10.476 12.099 1.00 89.56 309 PRO A O 1
ATOM 2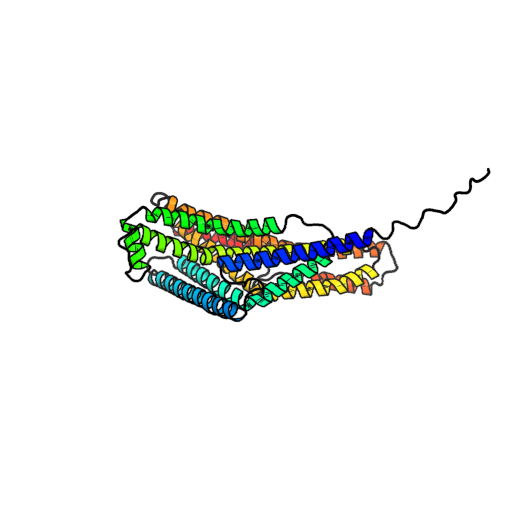510 N N . TYR A 1 310 ? -12.937 10.715 12.704 1.00 90.25 310 TYR A N 1
ATOM 2511 C CA . TYR A 1 310 ? -13.490 10.153 11.470 1.00 90.25 310 TYR A CA 1
ATOM 2512 C C . TYR A 1 310 ? -13.180 11.023 10.245 1.00 90.25 310 TYR A C 1
ATOM 2514 O O . TYR A 1 310 ? -12.782 10.497 9.204 1.00 90.25 310 TYR A O 1
ATOM 2522 N N . TYR A 1 311 ? -13.255 12.352 10.362 1.00 91.00 311 TYR A N 1
ATOM 2523 C CA . TYR A 1 311 ? -12.800 13.248 9.291 1.00 91.00 311 TYR A CA 1
ATOM 2524 C C . TYR A 1 311 ? -11.305 13.081 8.989 1.00 91.00 311 TYR A C 1
ATOM 2526 O O . TYR A 1 311 ? -10.912 13.031 7.820 1.00 91.00 311 TYR A O 1
ATOM 2534 N N . ILE A 1 312 ? -10.472 12.953 10.027 1.00 93.31 312 ILE A N 1
ATOM 2535 C CA . ILE A 1 312 ? -9.029 12.715 9.882 1.00 93.31 312 ILE A CA 1
ATOM 2536 C C . ILE A 1 312 ? -8.775 11.394 9.143 1.00 93.31 312 ILE A C 1
ATOM 2538 O O . ILE A 1 312 ? -7.985 11.372 8.195 1.00 93.31 312 ILE A O 1
ATOM 2542 N N . VAL A 1 313 ? -9.471 10.315 9.520 1.00 92.94 313 VAL A N 1
ATOM 2543 C CA . VAL A 1 313 ? -9.392 9.019 8.826 1.00 92.94 313 VAL A CA 1
ATOM 2544 C C . VAL A 1 313 ? -9.761 9.180 7.355 1.00 92.94 313 VAL A C 1
ATOM 2546 O O . VAL A 1 313 ? -8.984 8.772 6.493 1.00 92.94 313 VAL A O 1
ATOM 2549 N N . LEU A 1 314 ? -10.897 9.813 7.049 1.00 93.12 314 LEU A N 1
ATOM 2550 C CA . LEU A 1 314 ? -11.364 9.984 5.673 1.00 93.12 314 LEU A CA 1
ATOM 2551 C C . LEU A 1 314 ? -10.332 10.723 4.810 1.00 93.12 314 LEU A C 1
ATOM 2553 O O . LEU A 1 314 ? -9.982 10.253 3.727 1.00 93.12 314 LEU A O 1
ATOM 2557 N N . ILE A 1 315 ? -9.806 11.851 5.299 1.00 94.44 315 ILE A N 1
ATOM 2558 C CA . ILE A 1 315 ? -8.821 12.664 4.572 1.00 94.44 315 ILE A CA 1
ATOM 2559 C C . ILE A 1 315 ? -7.531 11.874 4.336 1.00 94.44 315 ILE A C 1
ATOM 2561 O O . ILE A 1 315 ? -7.011 11.861 3.218 1.00 94.44 315 ILE A O 1
ATOM 2565 N N . ILE A 1 316 ? -7.014 11.197 5.364 1.00 94.88 316 ILE A N 1
ATOM 2566 C CA . ILE A 1 316 ? -5.754 10.454 5.267 1.00 94.88 316 ILE A CA 1
ATOM 2567 C C . ILE A 1 316 ? -5.901 9.241 4.347 1.00 94.88 316 ILE A C 1
ATOM 2569 O O . ILE A 1 316 ? -5.028 9.011 3.510 1.00 94.88 316 ILE A O 1
ATOM 2573 N N . VAL A 1 317 ? -7.000 8.489 4.448 1.00 94.50 317 VAL A N 1
ATOM 2574 C CA . VAL A 1 317 ? -7.246 7.317 3.595 1.00 94.50 317 VAL A CA 1
ATOM 2575 C C . VAL A 1 317 ? -7.470 7.739 2.139 1.00 94.50 317 VAL A C 1
ATOM 2577 O O . VAL A 1 317 ? -6.916 7.110 1.235 1.00 94.50 317 VAL A O 1
ATOM 2580 N N . LEU A 1 318 ? -8.187 8.840 1.884 1.00 94.44 318 LEU A N 1
ATOM 2581 C CA . LEU A 1 318 ? -8.314 9.408 0.537 1.00 94.44 318 LEU A CA 1
ATOM 2582 C C . LEU A 1 318 ? -6.957 9.850 -0.019 1.00 94.44 318 LEU A C 1
ATOM 2584 O O . LEU A 1 318 ? -6.610 9.511 -1.153 1.00 94.44 318 LEU A O 1
ATOM 2588 N N . ALA A 1 319 ? -6.162 10.575 0.772 1.00 94.88 319 ALA A N 1
ATOM 2589 C CA . ALA A 1 319 ? -4.829 11.004 0.364 1.00 94.88 319 ALA A CA 1
ATOM 2590 C C . ALA A 1 319 ? -3.928 9.800 0.047 1.00 94.88 319 ALA A C 1
ATOM 2592 O O . ALA A 1 319 ? -3.275 9.781 -0.998 1.00 94.88 319 ALA A O 1
ATOM 2593 N N . ALA A 1 320 ? -3.941 8.768 0.895 1.00 94.56 320 ALA A N 1
ATOM 2594 C CA . ALA A 1 320 ? -3.236 7.511 0.669 1.00 94.56 320 ALA A CA 1
ATOM 2595 C C . ALA A 1 320 ? -3.672 6.850 -0.649 1.00 94.56 320 ALA A C 1
ATOM 2597 O O . ALA A 1 320 ? -2.820 6.539 -1.486 1.00 94.56 320 ALA A O 1
ATOM 2598 N N . PHE A 1 321 ? -4.982 6.728 -0.884 1.00 94.88 321 PHE A N 1
ATOM 2599 C CA . PHE A 1 321 ? -5.540 6.165 -2.113 1.00 94.88 321 PHE A CA 1
ATOM 2600 C C . PHE A 1 321 ? -5.029 6.896 -3.363 1.00 94.88 321 PHE A C 1
ATOM 2602 O O . PHE A 1 321 ? -4.520 6.259 -4.295 1.00 94.88 321 PHE A O 1
ATOM 2609 N N . TYR A 1 322 ? -5.111 8.229 -3.387 1.00 94.50 322 TYR A N 1
ATOM 2610 C CA . TYR A 1 322 ? -4.661 9.018 -4.534 1.00 94.50 322 TYR A CA 1
ATOM 2611 C C . TYR A 1 322 ? -3.145 8.957 -4.717 1.00 94.50 322 TYR A C 1
ATOM 2613 O O . TYR A 1 322 ? -2.680 8.728 -5.834 1.00 94.50 322 TYR A O 1
ATOM 2621 N N . ILE A 1 323 ? -2.361 9.108 -3.646 1.00 93.94 323 ILE A N 1
ATOM 2622 C CA . ILE A 1 323 ? -0.896 9.066 -3.718 1.00 93.94 323 ILE A CA 1
ATOM 2623 C C . ILE A 1 323 ? -0.433 7.712 -4.258 1.00 93.94 323 ILE A C 1
ATOM 2625 O O . ILE A 1 323 ? 0.360 7.675 -5.202 1.00 93.94 323 ILE A O 1
ATOM 2629 N N . THR A 1 324 ? -0.936 6.600 -3.718 1.00 93.25 324 THR A N 1
ATOM 2630 C CA . THR A 1 324 ? -0.552 5.256 -4.171 1.00 93.25 324 THR A CA 1
ATOM 2631 C C . THR A 1 324 ? -0.959 5.013 -5.616 1.00 93.25 324 THR A C 1
ATOM 2633 O O . THR A 1 324 ? -0.140 4.543 -6.410 1.00 93.25 324 THR A O 1
ATOM 2636 N N . SER A 1 325 ? -2.177 5.401 -5.997 1.00 93.19 325 SER A N 1
ATOM 2637 C CA . SER A 1 325 ? -2.665 5.214 -7.365 1.00 93.19 325 SER A CA 1
ATOM 2638 C C . SER A 1 325 ? -1.889 6.049 -8.386 1.00 93.19 325 SER A C 1
ATOM 2640 O O . SER A 1 325 ? -1.532 5.551 -9.456 1.00 93.19 325 SER A O 1
ATOM 2642 N N . LEU A 1 326 ? -1.572 7.306 -8.059 1.00 93.31 326 LEU A N 1
ATOM 2643 C CA . LEU A 1 326 ? -0.769 8.184 -8.913 1.00 93.31 326 LEU A CA 1
ATOM 2644 C C . LEU A 1 326 ? 0.667 7.671 -9.045 1.00 93.31 326 LEU A C 1
ATOM 2646 O O . LEU A 1 326 ? 1.238 7.708 -10.134 1.00 93.31 326 LEU A O 1
ATOM 2650 N N . ARG A 1 327 ? 1.255 7.150 -7.960 1.00 91.94 327 ARG A N 1
ATOM 2651 C CA . ARG A 1 327 ? 2.594 6.542 -7.990 1.00 91.94 327 ARG A CA 1
ATOM 2652 C C . ARG A 1 327 ? 2.635 5.308 -8.884 1.00 91.94 327 ARG A C 1
ATOM 2654 O O . ARG A 1 327 ? 3.568 5.199 -9.675 1.00 91.94 327 ARG A O 1
ATOM 2661 N N . ALA A 1 328 ? 1.639 4.429 -8.792 1.00 90.88 328 ALA A N 1
ATOM 2662 C CA . ALA A 1 328 ? 1.524 3.259 -9.659 1.00 90.88 328 ALA A CA 1
ATOM 2663 C C . ALA A 1 328 ? 1.328 3.664 -11.130 1.00 90.88 328 ALA A C 1
ATOM 2665 O O . ALA A 1 328 ? 2.054 3.203 -12.008 1.00 90.88 328 ALA A O 1
ATOM 2666 N N . THR A 1 329 ? 0.424 4.611 -11.390 1.00 90.50 329 THR A N 1
ATOM 2667 C CA . THR A 1 329 ? 0.159 5.121 -12.744 1.00 90.50 329 THR A CA 1
ATOM 2668 C C . THR A 1 329 ? 1.409 5.749 -13.364 1.00 90.50 329 THR A C 1
ATOM 2670 O O . THR A 1 329 ? 1.703 5.515 -14.534 1.00 90.50 329 THR A O 1
ATOM 2673 N N . ALA A 1 330 ? 2.200 6.486 -12.580 1.00 90.38 330 ALA A N 1
ATOM 2674 C CA . ALA A 1 330 ? 3.434 7.096 -13.061 1.00 90.38 330 ALA A CA 1
ATOM 2675 C C . ALA A 1 330 ? 4.477 6.063 -13.530 1.00 90.38 330 ALA A C 1
ATOM 2677 O O . ALA A 1 330 ? 5.254 6.368 -14.428 1.00 90.38 330 ALA A O 1
ATOM 2678 N N . VAL A 1 331 ? 4.501 4.849 -12.964 1.00 90.50 331 VAL A N 1
ATOM 2679 C CA . VAL A 1 331 ? 5.361 3.757 -13.462 1.00 90.50 331 VAL A CA 1
ATOM 2680 C C . VAL A 1 331 ? 4.945 3.368 -14.881 1.00 90.50 331 VAL A C 1
ATOM 2682 O O . VAL A 1 331 ? 5.791 3.297 -15.773 1.00 90.50 331 VAL A O 1
ATOM 2685 N N . HIS A 1 332 ? 3.644 3.166 -15.097 1.00 88.81 332 HIS A N 1
ATOM 2686 C CA . HIS A 1 332 ? 3.105 2.815 -16.407 1.00 88.81 332 HIS A CA 1
ATOM 2687 C C . HIS A 1 332 ? 3.320 3.940 -17.432 1.00 88.81 332 HIS A C 1
ATOM 2689 O O . HIS A 1 332 ? 3.769 3.684 -18.544 1.00 88.81 332 HIS A O 1
ATOM 2695 N N . GLU A 1 333 ? 3.099 5.200 -17.049 1.00 88.69 333 GLU A N 1
ATOM 2696 C CA . GLU A 1 333 ? 3.371 6.353 -17.916 1.00 88.69 333 GLU A CA 1
ATOM 2697 C C . GLU A 1 333 ? 4.845 6.451 -18.319 1.00 88.69 333 GLU A C 1
ATOM 2699 O O . GLU A 1 333 ? 5.143 6.756 -19.472 1.00 88.69 333 GLU A O 1
ATOM 2704 N N . THR A 1 334 ? 5.782 6.167 -17.410 1.00 88.50 334 THR A N 1
ATOM 2705 C CA . THR A 1 334 ? 7.207 6.119 -17.765 1.00 88.50 334 THR A CA 1
ATOM 2706 C C . THR A 1 334 ? 7.499 4.988 -18.755 1.00 88.50 334 THR A C 1
ATOM 2708 O O . THR A 1 334 ? 8.295 5.179 -19.672 1.00 88.50 334 THR A O 1
ATOM 2711 N N . ALA A 1 335 ? 6.838 3.833 -18.633 1.00 87.38 335 ALA A N 1
ATOM 2712 C CA . ALA A 1 335 ? 6.971 2.748 -19.606 1.00 87.38 335 ALA A CA 1
ATOM 2713 C C . ALA A 1 335 ? 6.448 3.140 -21.000 1.00 87.38 335 ALA A C 1
ATOM 2715 O O . ALA A 1 335 ? 7.093 2.831 -22.002 1.00 87.38 335 ALA A O 1
ATOM 2716 N N . VAL A 1 336 ? 5.328 3.868 -21.067 1.00 87.31 336 VAL A N 1
ATOM 2717 C CA . VAL A 1 336 ? 4.807 4.438 -22.323 1.00 87.31 336 VAL A CA 1
ATOM 2718 C C . VAL A 1 336 ? 5.796 5.446 -22.915 1.00 87.31 336 VAL A C 1
ATOM 2720 O O . VAL A 1 336 ? 6.133 5.345 -24.089 1.00 87.31 336 VAL A O 1
ATOM 2723 N N . LYS A 1 337 ? 6.370 6.339 -22.098 1.00 87.50 337 LYS A N 1
ATOM 2724 C CA . LYS A 1 337 ? 7.394 7.296 -22.556 1.00 87.50 337 LYS A CA 1
ATOM 2725 C C . LYS A 1 337 ? 8.636 6.618 -23.130 1.00 87.50 337 LYS A C 1
ATOM 2727 O O . LYS A 1 337 ? 9.180 7.102 -24.115 1.00 87.50 337 LYS A O 1
ATOM 2732 N N . ILE A 1 338 ? 9.086 5.506 -22.543 1.00 86.06 338 ILE A N 1
ATOM 2733 C CA . ILE A 1 338 ? 10.198 4.710 -23.090 1.00 86.06 338 ILE A CA 1
ATOM 2734 C C . ILE A 1 338 ? 9.847 4.197 -24.486 1.00 86.06 338 ILE A C 1
ATOM 2736 O O . ILE A 1 338 ? 10.675 4.280 -25.391 1.00 86.06 338 ILE A O 1
ATOM 2740 N N . LYS A 1 339 ? 8.622 3.690 -24.667 1.00 88.38 339 LYS A N 1
ATOM 2741 C CA . LYS A 1 339 ? 8.136 3.255 -25.977 1.00 88.38 339 LYS A CA 1
ATOM 2742 C C . LYS A 1 339 ? 8.185 4.403 -26.984 1.00 88.38 339 LYS A C 1
ATOM 2744 O O . LYS A 1 339 ? 8.797 4.250 -28.038 1.00 88.38 339 LYS A O 1
ATOM 2749 N N . ASP A 1 340 ? 7.603 5.546 -26.641 1.00 85.81 340 ASP A N 1
ATOM 2750 C CA . ASP A 1 340 ? 7.526 6.701 -27.540 1.00 85.81 340 ASP A CA 1
ATOM 2751 C C . ASP A 1 340 ? 8.917 7.259 -27.878 1.00 85.81 340 ASP A C 1
ATOM 2753 O O . ASP A 1 340 ? 9.194 7.595 -29.030 1.00 85.81 340 ASP A O 1
ATOM 2757 N N . CYS A 1 341 ? 9.824 7.288 -26.897 1.00 83.31 341 CYS A N 1
ATOM 2758 C CA . CYS A 1 341 ? 11.217 7.681 -27.091 1.00 83.31 341 CYS A CA 1
ATOM 2759 C C . CYS A 1 341 ? 11.925 6.760 -28.093 1.00 83.31 341 CYS A C 1
ATOM 2761 O O . CYS A 1 341 ? 12.532 7.238 -29.051 1.00 83.31 341 CYS A O 1
ATOM 2763 N N . ILE A 1 342 ? 11.787 5.440 -27.947 1.00 83.81 342 ILE A N 1
ATOM 2764 C CA . ILE A 1 342 ? 12.413 4.492 -28.872 1.00 83.81 342 ILE A CA 1
ATOM 2765 C C . ILE A 1 342 ? 11.796 4.601 -30.272 1.00 83.81 342 ILE A C 1
ATOM 2767 O O . ILE A 1 342 ? 12.543 4.616 -31.247 1.00 83.81 342 ILE A O 1
ATOM 2771 N N . HIS A 1 343 ? 10.472 4.756 -30.394 1.00 84.94 343 HIS A N 1
ATOM 2772 C CA . HIS A 1 343 ? 9.826 5.020 -31.687 1.00 84.94 343 HIS A CA 1
ATOM 2773 C C . HIS A 1 343 ? 10.417 6.257 -32.373 1.00 84.94 343 HIS A C 1
ATOM 2775 O O . HIS A 1 343 ? 10.767 6.200 -33.553 1.00 84.94 343 HIS A O 1
ATOM 2781 N N . LYS A 1 344 ? 10.581 7.355 -31.627 1.00 84.06 344 LYS A N 1
ATOM 2782 C CA . LYS A 1 344 ? 11.177 8.594 -32.131 1.00 84.06 344 LYS A CA 1
ATOM 2783 C C . LYS A 1 344 ? 12.639 8.399 -32.550 1.00 84.06 344 LYS A C 1
ATOM 2785 O O . LYS A 1 344 ? 13.004 8.785 -33.656 1.00 84.06 344 LYS A O 1
ATOM 2790 N N . MET A 1 345 ? 13.453 7.738 -31.725 1.00 80.31 345 MET A N 1
ATOM 2791 C CA . MET A 1 345 ? 14.863 7.461 -32.032 1.00 80.31 345 MET A CA 1
ATOM 2792 C C . MET A 1 345 ? 15.037 6.576 -33.272 1.00 80.31 345 MET A C 1
ATOM 2794 O O . MET A 1 345 ? 15.954 6.801 -34.061 1.00 80.31 345 MET A O 1
ATOM 2798 N N . VAL A 1 346 ? 14.178 5.566 -33.455 1.00 82.31 346 VAL A N 1
ATOM 2799 C CA . VAL A 1 346 ? 14.197 4.713 -34.654 1.00 82.31 346 VAL A CA 1
ATOM 2800 C C . VAL A 1 346 ? 13.834 5.539 -35.890 1.00 82.31 346 VAL A C 1
ATOM 2802 O O . VAL A 1 346 ? 14.543 5.453 -36.890 1.00 82.31 346 VAL A O 1
ATOM 2805 N N . ALA A 1 347 ? 12.795 6.378 -35.811 1.00 79.56 347 ALA A N 1
ATOM 2806 C CA . ALA A 1 347 ? 12.373 7.236 -36.918 1.00 79.56 347 ALA A CA 1
ATOM 2807 C C . ALA A 1 347 ? 13.458 8.251 -37.328 1.00 79.56 347 ALA A C 1
ATOM 2809 O O . ALA A 1 347 ? 13.763 8.378 -38.511 1.00 79.56 347 ALA A O 1
ATOM 2810 N N . GLU A 1 348 ? 14.094 8.924 -36.364 1.00 78.75 348 GLU A N 1
ATOM 2811 C CA . GLU A 1 348 ? 15.177 9.890 -36.614 1.00 78.75 348 GLU A CA 1
ATOM 2812 C C . GLU A 1 348 ? 16.445 9.232 -37.178 1.00 78.75 348 GLU A C 1
ATOM 2814 O O . GLU A 1 348 ? 17.174 9.832 -37.963 1.00 78.75 348 GLU A O 1
ATOM 2819 N N . ARG A 1 349 ? 16.745 7.986 -36.797 1.00 73.44 349 ARG A N 1
ATOM 2820 C CA . ARG A 1 349 ? 17.940 7.285 -37.295 1.00 73.44 349 ARG A CA 1
ATOM 2821 C C . ARG A 1 349 ? 17.720 6.620 -38.646 1.00 73.44 349 ARG A C 1
ATOM 2823 O O . ARG A 1 349 ? 18.673 6.536 -39.418 1.00 73.44 349 ARG A O 1
ATOM 2830 N N . ALA A 1 350 ? 16.491 6.203 -38.943 1.00 66.62 350 ALA A N 1
ATOM 2831 C CA . ALA A 1 350 ? 16.106 5.691 -40.254 1.00 66.62 350 ALA A CA 1
ATOM 2832 C C . ALA A 1 350 ? 16.237 6.757 -41.356 1.00 66.62 350 ALA A C 1
ATOM 2834 O O . ALA A 1 350 ? 16.571 6.417 -42.487 1.00 66.62 350 ALA A O 1
ATOM 2835 N N . THR A 1 351 ? 16.035 8.038 -41.030 1.00 62.56 351 THR A N 1
ATOM 2836 C CA . THR A 1 351 ? 16.188 9.149 -41.985 1.00 62.56 351 THR A CA 1
ATOM 2837 C C . THR A 1 351 ? 17.641 9.593 -42.182 1.00 62.56 351 THR A C 1
ATOM 2839 O O . THR A 1 351 ? 17.975 10.090 -43.253 1.00 62.56 351 THR A O 1
ATOM 2842 N N . ILE A 1 352 ? 18.521 9.408 -41.187 1.00 62.97 352 ILE A N 1
ATOM 2843 C CA . ILE A 1 352 ? 19.913 9.907 -41.219 1.00 62.97 352 ILE A CA 1
ATOM 2844 C C . ILE A 1 352 ? 20.917 8.851 -41.712 1.00 62.97 352 ILE A C 1
ATOM 2846 O O . ILE A 1 352 ? 21.909 9.192 -42.356 1.00 62.97 352 ILE A O 1
ATOM 2850 N N . LYS A 1 353 ? 20.707 7.565 -41.406 1.00 58.22 353 LYS A N 1
ATOM 2851 C CA . LYS A 1 353 ? 21.631 6.480 -41.770 1.00 58.22 353 LYS A CA 1
ATOM 2852 C C . LYS A 1 353 ? 20.895 5.403 -42.565 1.00 58.22 353 LYS A C 1
ATOM 2854 O O . LYS A 1 353 ? 20.266 4.524 -41.987 1.00 58.22 353 LYS A O 1
ATOM 2859 N N . HIS A 1 354 ? 21.088 5.397 -43.884 1.00 55.75 354 HIS A N 1
ATOM 2860 C CA . HIS A 1 354 ? 20.642 4.339 -44.810 1.00 55.75 354 HIS A CA 1
ATOM 2861 C C . HIS A 1 354 ? 21.235 2.934 -44.530 1.00 55.75 354 HIS A C 1
ATOM 2863 O O . HIS A 1 354 ? 21.031 2.012 -45.311 1.00 55.75 354 HIS A O 1
ATOM 2869 N N . SER A 1 355 ? 21.980 2.744 -43.436 1.00 53.97 355 SER A N 1
ATOM 2870 C CA . SER A 1 355 ? 22.714 1.515 -43.114 1.00 53.97 355 SER A CA 1
ATOM 2871 C C . SER A 1 355 ? 22.008 0.599 -42.107 1.00 53.97 355 SER A C 1
ATOM 2873 O O . SER A 1 355 ? 22.638 -0.323 -41.592 1.00 53.97 355 SER A O 1
ATOM 2875 N N . ILE A 1 356 ? 20.753 0.872 -41.741 1.00 62.34 356 IL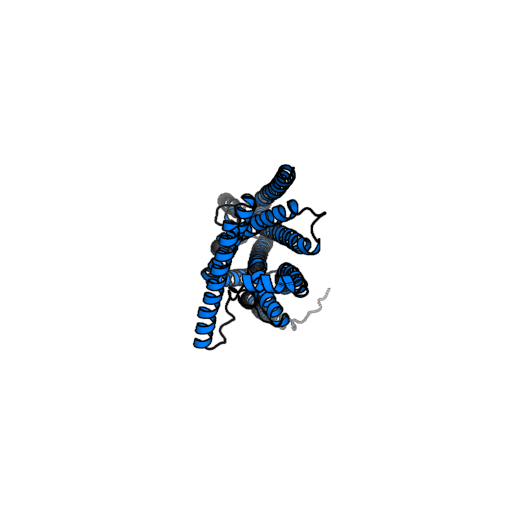E A N 1
ATOM 2876 C CA . ILE A 1 356 ? 20.027 0.071 -40.750 1.00 62.34 356 ILE A CA 1
ATOM 2877 C C . ILE A 1 356 ? 19.144 -0.944 -41.477 1.00 62.34 356 ILE A C 1
ATOM 2879 O O . ILE A 1 356 ? 18.323 -0.564 -42.309 1.00 62.34 356 ILE A O 1
ATOM 2883 N N . SER A 1 357 ? 19.288 -2.231 -41.143 1.00 72.75 357 SER A N 1
ATOM 2884 C CA . SER A 1 357 ? 18.434 -3.266 -41.727 1.00 72.75 357 SER A CA 1
ATOM 2885 C C . SER A 1 357 ? 16.966 -3.069 -41.293 1.00 72.75 357 SER A C 1
ATOM 2887 O O . SER A 1 357 ? 16.692 -2.903 -40.097 1.00 72.75 357 SER A O 1
ATOM 2889 N N . PRO A 1 358 ? 16.004 -3.080 -42.232 1.00 75.25 358 PRO A N 1
ATOM 2890 C CA . PRO A 1 358 ? 14.587 -2.858 -41.927 1.00 75.25 358 PRO A CA 1
ATOM 2891 C C . PRO A 1 358 ? 14.016 -3.940 -40.997 1.00 75.25 358 PRO A C 1
ATOM 2893 O O . PRO A 1 358 ? 13.149 -3.665 -40.167 1.00 75.25 358 PRO A O 1
ATOM 2896 N N . GLU A 1 359 ? 14.563 -5.156 -41.058 1.00 78.31 359 GLU A N 1
ATOM 2897 C CA . GLU A 1 359 ? 14.199 -6.270 -40.180 1.00 78.31 359 GLU A CA 1
ATOM 2898 C C . GLU A 1 359 ? 14.524 -5.971 -38.709 1.00 78.31 359 GLU A C 1
ATOM 2900 O O . GLU A 1 359 ? 13.655 -6.113 -37.848 1.00 78.31 359 GLU A O 1
ATOM 2905 N N . GLN A 1 360 ? 15.725 -5.460 -38.406 1.00 74.12 360 GLN A N 1
ATOM 2906 C CA . GLN A 1 360 ? 16.110 -5.089 -37.036 1.00 74.12 360 GLN A CA 1
ATOM 2907 C C . GLN A 1 360 ? 15.272 -3.929 -36.485 1.00 74.12 360 GLN A C 1
ATOM 2909 O O . GLN A 1 360 ? 14.968 -3.904 -35.291 1.00 74.12 360 GLN A O 1
ATOM 2914 N N . GLN A 1 361 ? 14.864 -2.986 -37.342 1.00 76.75 361 GLN A N 1
ATOM 2915 C CA . GLN A 1 361 ? 13.940 -1.917 -36.951 1.00 76.75 361 GLN A CA 1
ATOM 2916 C C . GLN A 1 361 ? 12.564 -2.481 -36.602 1.00 76.75 361 GLN A C 1
ATOM 2918 O O . GLN A 1 361 ? 12.036 -2.173 -35.535 1.00 76.75 361 GLN A O 1
ATOM 2923 N N . SER A 1 362 ? 12.006 -3.338 -37.461 1.00 79.31 362 SER A N 1
ATOM 2924 C CA . SER A 1 362 ? 10.694 -3.950 -37.231 1.00 79.31 362 SER A CA 1
ATOM 2925 C C . SER A 1 362 ? 10.662 -4.788 -35.946 1.00 79.31 362 SER A C 1
ATOM 2927 O O . SER A 1 362 ? 9.731 -4.661 -35.149 1.00 79.31 362 SER A O 1
ATOM 2929 N N . LEU A 1 363 ? 11.728 -5.553 -35.679 1.00 79.38 363 LEU A N 1
ATOM 2930 C CA . LEU A 1 363 ? 11.867 -6.371 -34.477 1.00 79.38 363 LEU A CA 1
ATOM 2931 C C . LEU A 1 363 ? 11.921 -5.509 -33.210 1.00 79.38 363 LEU A C 1
ATOM 2933 O O . LEU A 1 363 ? 11.203 -5.780 -32.247 1.00 79.38 363 LEU A O 1
ATOM 2937 N N . LEU A 1 364 ? 12.736 -4.449 -33.214 1.00 79.62 364 LEU A N 1
ATOM 2938 C CA . LEU A 1 364 ? 12.837 -3.529 -32.082 1.00 79.62 364 LEU A CA 1
ATOM 2939 C C . LEU A 1 364 ? 11.492 -2.842 -31.814 1.00 79.62 364 LEU A C 1
ATOM 2941 O O . LEU A 1 364 ? 11.043 -2.807 -30.671 1.00 79.62 364 LEU A O 1
ATOM 2945 N N . LEU A 1 365 ? 10.824 -2.340 -32.854 1.00 82.62 365 LEU A N 1
ATOM 2946 C CA . LEU A 1 365 ? 9.523 -1.678 -32.734 1.00 82.62 365 LEU A CA 1
ATOM 2947 C C . LEU A 1 365 ? 8.447 -2.631 -32.194 1.00 82.62 365 LEU A C 1
ATOM 2949 O O . LEU A 1 365 ? 7.666 -2.233 -31.329 1.00 82.62 365 LEU A O 1
ATOM 2953 N N . SER A 1 366 ? 8.453 -3.896 -32.623 1.00 81.44 366 SER A N 1
ATOM 2954 C CA . SER A 1 366 ? 7.562 -4.927 -32.082 1.00 81.44 366 SER A CA 1
ATOM 2955 C C . SER A 1 366 ? 7.819 -5.159 -30.590 1.00 81.44 366 SER A C 1
ATOM 2957 O O . SER A 1 366 ? 6.895 -5.049 -29.786 1.00 81.44 366 SER A O 1
ATOM 2959 N N . MET A 1 367 ? 9.074 -5.383 -30.185 1.00 77.81 367 MET A N 1
ATOM 2960 C CA . MET A 1 367 ? 9.433 -5.608 -28.774 1.00 77.81 367 MET A CA 1
ATOM 2961 C C . MET A 1 367 ? 9.081 -4.417 -27.873 1.00 77.81 367 MET A C 1
ATOM 2963 O O . MET A 1 367 ? 8.640 -4.583 -26.732 1.00 77.81 367 MET A O 1
ATOM 2967 N N . VAL A 1 368 ? 9.264 -3.207 -28.398 1.00 82.06 368 VAL A N 1
ATOM 2968 C CA . VAL A 1 368 ? 8.981 -1.947 -27.709 1.00 82.06 368 VAL A CA 1
ATOM 2969 C C . VAL A 1 368 ? 7.478 -1.710 -27.580 1.00 82.06 368 VAL A C 1
ATOM 2971 O O . VAL A 1 368 ? 7.027 -1.190 -26.558 1.00 82.06 368 VAL A O 1
ATOM 2974 N N . SER A 1 369 ? 6.686 -2.127 -28.570 1.00 81.12 369 SER A N 1
ATOM 2975 C CA . SER A 1 369 ? 5.230 -1.982 -28.542 1.00 81.12 369 SER A CA 1
ATOM 2976 C C . SER A 1 369 ? 4.573 -2.775 -27.404 1.00 81.12 369 SER A C 1
ATOM 2978 O O . SER A 1 369 ? 3.619 -2.280 -26.801 1.00 81.12 369 SER A O 1
ATOM 2980 N N . GLU A 1 370 ? 5.140 -3.933 -27.048 1.00 81.31 370 GLU A N 1
ATOM 2981 C CA . GLU A 1 370 ? 4.708 -4.804 -25.943 1.00 81.31 370 GLU A CA 1
ATOM 2982 C C . GLU A 1 370 ? 5.250 -4.368 -24.572 1.00 81.31 370 GLU A C 1
ATOM 2984 O O . GLU A 1 370 ? 4.854 -4.880 -23.523 1.00 81.31 370 GLU A O 1
ATOM 2989 N N . PHE A 1 371 ? 6.199 -3.432 -24.540 1.00 79.88 371 PHE A N 1
ATOM 2990 C CA . PHE A 1 371 ? 6.853 -3.033 -23.299 1.00 79.88 371 PHE A CA 1
ATOM 2991 C C . PHE A 1 371 ? 5.873 -2.419 -22.280 1.00 79.88 371 PHE A C 1
ATOM 2993 O O . PHE A 1 371 ? 5.869 -2.886 -21.142 1.00 79.88 371 PHE A O 1
ATOM 3000 N N . PRO A 1 372 ? 4.977 -1.473 -22.630 1.00 79.25 372 PRO A N 1
ATOM 3001 C CA . PRO A 1 372 ? 4.072 -0.869 -21.650 1.00 79.25 372 PRO A CA 1
ATOM 3002 C C . PRO A 1 372 ? 3.050 -1.842 -21.051 1.00 79.25 372 PRO A C 1
ATOM 3004 O O . PRO A 1 372 ? 2.730 -1.729 -19.867 1.00 79.25 372 PRO A O 1
ATOM 3007 N N . SER A 1 373 ? 2.549 -2.800 -21.840 1.00 75.50 373 SER A N 1
ATOM 3008 C CA . SER A 1 373 ? 1.607 -3.821 -21.362 1.00 75.50 373 SER A CA 1
ATOM 3009 C C . SER A 1 373 ? 2.286 -4.812 -20.416 1.00 75.50 373 SER A C 1
ATOM 3011 O O . SER A 1 373 ? 1.696 -5.188 -19.409 1.00 75.50 373 SER A O 1
ATOM 3013 N N . SER A 1 374 ? 3.559 -5.146 -20.658 1.00 74.38 374 SER A N 1
ATOM 3014 C CA . SER A 1 374 ? 4.353 -6.012 -19.771 1.00 74.38 374 SER A CA 1
ATOM 3015 C C . SER A 1 374 ? 4.747 -5.376 -18.425 1.00 74.38 374 SER A C 1
ATOM 3017 O O . SER A 1 374 ? 5.296 -6.057 -17.562 1.00 74.38 374 SER A O 1
ATOM 3019 N N . ILE A 1 375 ? 4.499 -4.072 -18.246 1.00 77.31 375 ILE A N 1
ATOM 3020 C CA . ILE A 1 375 ? 4.941 -3.271 -17.085 1.00 77.31 375 ILE A CA 1
ATOM 3021 C C . ILE A 1 375 ? 3.759 -2.761 -16.247 1.00 77.31 375 ILE A C 1
ATOM 3023 O O . ILE A 1 375 ? 3.935 -2.056 -15.252 1.00 77.31 375 ILE A O 1
ATOM 3027 N N . ALA A 1 376 ? 2.531 -3.115 -16.624 1.00 78.44 376 ALA A N 1
ATOM 3028 C CA . ALA A 1 376 ? 1.353 -2.735 -15.864 1.00 78.44 376 ALA A CA 1
ATOM 3029 C C . ALA A 1 376 ? 1.370 -3.384 -14.468 1.00 78.44 376 ALA A C 1
ATOM 3031 O O . ALA A 1 376 ? 1.482 -4.600 -14.341 1.00 78.44 376 ALA A O 1
ATOM 3032 N N . ILE A 1 377 ? 1.233 -2.558 -13.430 1.00 84.19 377 ILE A N 1
ATOM 3033 C CA . ILE A 1 377 ? 1.049 -3.021 -12.051 1.00 84.19 377 ILE A CA 1
ATOM 3034 C C . ILE A 1 377 ? -0.421 -3.394 -11.879 1.00 84.19 377 ILE A C 1
ATOM 3036 O O . ILE A 1 377 ? -1.303 -2.579 -12.190 1.00 84.19 377 ILE A O 1
ATOM 3040 N N . THR A 1 378 ? -0.692 -4.594 -11.368 1.00 87.62 378 THR A N 1
ATOM 3041 C CA . THR A 1 378 ? -2.064 -5.073 -11.178 1.00 87.62 378 THR A CA 1
ATOM 3042 C C . THR A 1 378 ? -2.382 -5.357 -9.711 1.00 87.62 378 THR A C 1
ATOM 3044 O O . THR A 1 378 ? -1.506 -5.616 -8.888 1.00 87.62 378 THR A O 1
ATOM 3047 N N . GLY A 1 379 ? -3.663 -5.258 -9.361 1.00 82.81 379 GLY A N 1
ATOM 3048 C CA . GLY A 1 379 ? -4.201 -5.753 -8.099 1.00 82.81 379 GLY A CA 1
ATOM 3049 C C . GLY A 1 379 ? -4.687 -7.181 -8.290 1.00 82.81 379 GLY A C 1
ATOM 3050 O O . GLY A 1 379 ? -5.824 -7.393 -8.701 1.00 82.81 379 GLY A O 1
ATOM 3051 N N . TRP A 1 380 ? -3.807 -8.147 -8.045 1.00 87.69 380 TRP A N 1
ATOM 3052 C CA . TRP A 1 380 ? -4.044 -9.586 -8.198 1.00 87.69 380 TRP A CA 1
ATOM 3053 C C . TRP A 1 380 ? -4.581 -10.001 -9.583 1.00 87.69 380 TRP A C 1
ATOM 3055 O O . TRP A 1 380 ? -5.362 -10.938 -9.704 1.00 87.69 380 TRP A O 1
ATOM 3065 N N . GLY A 1 381 ? -4.201 -9.285 -10.645 1.00 83.62 381 GLY A N 1
ATOM 3066 C CA . GLY A 1 381 ? -4.710 -9.508 -12.003 1.00 83.62 381 GLY A CA 1
ATOM 3067 C C . GLY A 1 381 ? -6.156 -9.053 -12.246 1.00 83.62 381 GLY A C 1
ATOM 3068 O O . GLY A 1 381 ? -6.605 -9.076 -13.388 1.00 83.62 381 GLY A O 1
ATOM 3069 N N . LEU A 1 382 ? -6.879 -8.598 -11.216 1.00 85.94 382 LEU A N 1
ATOM 3070 C CA . LEU A 1 382 ? -8.283 -8.185 -11.326 1.00 85.94 382 LEU A CA 1
ATOM 3071 C C . LEU A 1 382 ? -8.437 -6.771 -11.890 1.00 85.94 382 LEU A C 1
ATOM 3073 O O . LEU A 1 382 ? -9.384 -6.482 -12.618 1.00 85.94 382 LEU A O 1
ATOM 3077 N N . PHE A 1 383 ? -7.509 -5.876 -11.557 1.00 86.44 383 PHE A N 1
ATOM 3078 C CA . PHE A 1 383 ? -7.506 -4.512 -12.072 1.00 86.44 383 PHE A CA 1
ATOM 3079 C C . PHE A 1 383 ? -6.091 -4.012 -12.334 1.00 86.44 383 PHE A C 1
ATOM 3081 O O . PHE A 1 383 ? -5.157 -4.294 -11.586 1.00 86.44 383 PHE A O 1
ATOM 3088 N N . THR A 1 384 ? -5.938 -3.216 -13.388 1.00 87.69 384 THR A N 1
ATOM 3089 C CA . THR A 1 384 ? -4.697 -2.501 -13.701 1.00 87.69 384 THR A CA 1
ATOM 3090 C C . THR A 1 384 ? -4.735 -1.108 -13.085 1.00 87.69 384 THR A C 1
ATOM 3092 O O . THR A 1 384 ? -5.692 -0.362 -13.312 1.00 87.69 384 THR A O 1
ATOM 3095 N N . LEU A 1 385 ? -3.682 -0.722 -12.365 1.00 85.50 385 LEU A N 1
ATOM 3096 C CA . LEU A 1 385 ? -3.566 0.617 -11.786 1.00 85.50 385 LEU A CA 1
ATOM 3097 C C . LEU A 1 385 ? -3.206 1.641 -12.870 1.00 85.50 385 LEU A C 1
ATOM 3099 O O . LEU A 1 385 ? -2.037 1.887 -13.163 1.00 85.50 385 LEU A O 1
ATOM 3103 N N . ASN A 1 386 ? -4.232 2.229 -13.482 1.00 85.50 386 ASN A N 1
ATOM 3104 C CA . ASN A 1 386 ? -4.108 3.261 -14.509 1.00 85.50 386 ASN A CA 1
ATOM 3105 C C . ASN A 1 386 ? -4.990 4.485 -14.190 1.00 85.50 386 ASN A C 1
ATOM 3107 O O . ASN A 1 386 ? -5.779 4.489 -13.242 1.00 85.50 386 ASN A O 1
ATOM 3111 N N . ARG A 1 387 ? -4.904 5.536 -15.020 1.00 86.50 387 ARG A N 1
ATOM 3112 C CA . ARG A 1 387 ? -5.750 6.739 -14.874 1.00 86.50 387 ARG A CA 1
ATOM 3113 C C . ARG A 1 387 ? -7.250 6.419 -14.901 1.00 86.50 387 ARG A C 1
ATOM 3115 O O . ARG A 1 387 ? -8.030 7.092 -14.230 1.00 86.50 387 ARG A O 1
ATOM 3122 N N . HIS A 1 388 ? -7.658 5.396 -15.656 1.00 88.00 388 HIS A N 1
ATOM 3123 C CA . HIS A 1 388 ? -9.058 4.976 -15.723 1.00 88.00 388 HIS A CA 1
ATOM 3124 C C . HIS A 1 388 ? -9.543 4.372 -14.405 1.00 88.00 388 HIS A C 1
ATOM 3126 O O . HIS A 1 388 ? -10.662 4.674 -14.005 1.00 88.00 388 HIS A O 1
ATOM 3132 N N . PHE A 1 389 ? -8.711 3.587 -13.716 1.00 87.62 389 PHE A N 1
ATOM 3133 C CA . PHE A 1 389 ? -9.003 3.074 -12.380 1.00 87.62 389 PHE A CA 1
ATOM 3134 C C . PHE A 1 389 ? -9.247 4.227 -11.404 1.00 87.62 389 PHE A C 1
ATOM 3136 O O . PHE A 1 389 ? -10.311 4.285 -10.801 1.00 87.62 389 PHE A O 1
ATOM 3143 N N . ILE A 1 390 ? -8.340 5.211 -11.342 1.00 90.62 390 ILE A N 1
ATOM 3144 C CA . ILE A 1 390 ? -8.494 6.387 -10.463 1.00 90.62 390 ILE A CA 1
ATOM 3145 C C . ILE A 1 390 ? -9.819 7.101 -10.732 1.00 90.62 390 ILE A C 1
ATOM 3147 O O . ILE A 1 390 ? -10.582 7.363 -9.806 1.00 90.62 390 ILE A O 1
ATOM 3151 N N . ARG A 1 391 ? -10.117 7.389 -12.005 1.00 90.12 391 ARG A N 1
ATOM 3152 C CA . ARG A 1 391 ? -11.337 8.107 -12.392 1.00 90.12 391 ARG A CA 1
ATOM 3153 C C . ARG A 1 391 ? -12.608 7.307 -12.091 1.00 90.12 391 ARG A C 1
ATOM 3155 O O . ARG A 1 391 ? -13.576 7.894 -11.618 1.00 90.12 391 ARG A O 1
ATOM 3162 N N . ARG A 1 392 ? -12.623 5.997 -12.362 1.00 92.06 392 ARG A N 1
ATOM 3163 C CA . ARG A 1 392 ? -13.777 5.126 -12.071 1.00 92.06 392 ARG A CA 1
ATOM 3164 C C . ARG A 1 392 ? -14.035 5.043 -10.574 1.00 92.06 392 ARG A C 1
ATOM 3166 O O . ARG A 1 392 ? -15.172 5.204 -10.150 1.00 92.06 392 ARG A O 1
ATOM 3173 N N . THR A 1 393 ? -12.984 4.852 -9.788 1.00 90.56 393 THR A N 1
ATOM 3174 C CA . THR A 1 393 ? -13.093 4.726 -8.337 1.00 90.56 393 THR A CA 1
ATOM 3175 C C . THR A 1 393 ? -13.483 6.047 -7.677 1.00 90.56 393 THR A C 1
ATOM 3177 O O . THR A 1 393 ? -14.368 6.055 -6.831 1.00 90.56 393 THR A O 1
ATOM 3180 N N . ALA A 1 394 ? -12.916 7.177 -8.114 1.00 90.25 394 ALA A N 1
ATOM 3181 C CA . ALA A 1 394 ? -13.339 8.502 -7.655 1.00 90.25 394 ALA A CA 1
ATOM 3182 C C . ALA A 1 394 ? -14.813 8.779 -7.994 1.00 90.25 394 ALA A C 1
ATOM 3184 O O . ALA A 1 394 ? -15.558 9.260 -7.144 1.00 90.25 394 ALA A O 1
ATOM 3185 N N . GLY A 1 395 ? -15.249 8.414 -9.207 1.00 91.25 395 GLY A N 1
ATOM 3186 C CA . GLY A 1 395 ? -16.660 8.461 -9.593 1.00 91.25 395 GLY A CA 1
ATOM 3187 C C . GLY A 1 395 ? -17.535 7.613 -8.669 1.00 91.25 395 GLY A C 1
ATOM 3188 O O . GLY A 1 395 ? -18.538 8.107 -8.176 1.00 91.25 395 GLY A O 1
ATOM 3189 N N . GLY A 1 396 ? -17.113 6.383 -8.359 1.00 90.50 396 GLY A N 1
ATOM 3190 C CA . GLY A 1 396 ? -17.813 5.498 -7.424 1.00 90.50 396 GLY A CA 1
ATOM 3191 C C . GLY A 1 396 ? -17.941 6.076 -6.012 1.00 90.50 396 GLY A C 1
ATOM 3192 O O . GLY A 1 396 ? -19.026 6.031 -5.443 1.00 90.50 396 GLY A O 1
ATOM 3193 N N . ILE A 1 397 ? -16.872 6.674 -5.472 1.00 89.31 397 ILE A N 1
ATOM 3194 C CA . ILE A 1 397 ? -16.886 7.331 -4.153 1.00 89.31 397 ILE A CA 1
ATOM 3195 C C . ILE A 1 397 ? -17.890 8.490 -4.129 1.00 89.31 397 ILE A C 1
ATOM 3197 O O . ILE A 1 397 ? -18.711 8.573 -3.219 1.00 89.31 397 ILE A O 1
ATOM 3201 N N . ILE A 1 398 ? -17.857 9.361 -5.141 1.00 89.00 398 ILE A N 1
ATOM 3202 C CA . ILE A 1 398 ? -18.755 10.521 -5.223 1.00 89.00 398 ILE A CA 1
ATOM 3203 C C . ILE A 1 398 ? -20.206 10.073 -5.419 1.00 89.00 398 ILE A C 1
ATOM 3205 O O . ILE A 1 398 ? -21.095 10.557 -4.723 1.00 89.00 398 ILE A O 1
ATOM 3209 N N . SER A 1 399 ? -20.455 9.137 -6.339 1.00 90.50 399 SER A N 1
ATOM 3210 C CA . SER A 1 399 ? -21.793 8.593 -6.583 1.00 90.50 399 SER A CA 1
ATOM 3211 C C . SER A 1 399 ? -22.366 7.935 -5.333 1.00 90.50 399 SER A C 1
ATOM 3213 O O . SER A 1 399 ? -23.522 8.175 -5.011 1.00 90.50 399 SER A O 1
ATOM 3215 N N . TYR A 1 400 ? -21.563 7.164 -4.598 1.00 87.81 400 TYR A N 1
ATOM 3216 C CA . TYR A 1 400 ? -21.991 6.562 -3.339 1.00 87.81 400 TYR A CA 1
ATOM 3217 C C . TYR A 1 400 ? -22.348 7.617 -2.287 1.00 87.81 400 TYR A C 1
ATOM 3219 O O . TYR A 1 400 ? -23.424 7.545 -1.702 1.00 87.81 400 TYR A O 1
ATOM 3227 N N . GLY A 1 401 ? -21.500 8.635 -2.098 1.00 84.31 401 GLY A N 1
ATOM 3228 C CA . GLY A 1 401 ? -21.788 9.733 -1.170 1.00 84.31 401 GLY A CA 1
ATOM 3229 C C . GLY A 1 401 ? -23.069 10.499 -1.522 1.00 84.31 401 GLY A C 1
ATOM 3230 O O . GLY A 1 401 ? -23.835 10.851 -0.631 1.00 84.31 401 GLY A O 1
ATOM 3231 N N . MET A 1 402 ? -23.338 10.702 -2.816 1.00 86.19 402 MET A N 1
ATOM 3232 C CA . MET A 1 402 ? -24.580 11.325 -3.295 1.00 86.19 402 MET A CA 1
ATOM 3233 C C . MET A 1 402 ? -25.811 10.438 -3.091 1.00 86.19 402 MET A C 1
ATOM 3235 O O . MET A 1 402 ? -26.877 10.945 -2.769 1.00 86.19 402 MET A O 1
ATOM 3239 N N . ILE A 1 403 ? -25.686 9.123 -3.282 1.00 87.00 403 ILE A N 1
ATOM 3240 C CA . ILE A 1 403 ? -26.782 8.182 -3.020 1.00 87.00 403 ILE A CA 1
ATOM 3241 C C . ILE A 1 403 ? -27.100 8.166 -1.523 1.00 87.00 403 ILE A C 1
ATOM 3243 O O . ILE A 1 40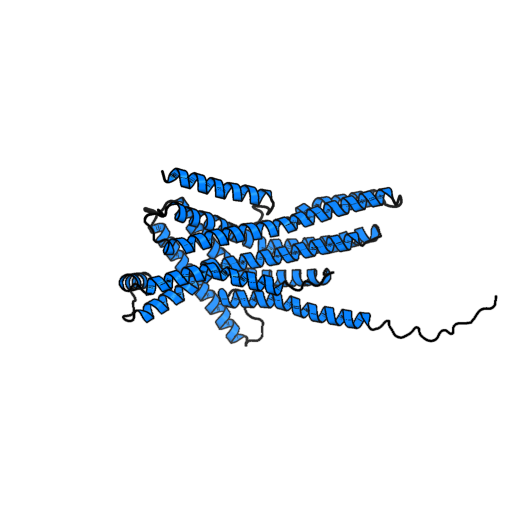3 ? -28.263 8.262 -1.145 1.00 87.00 403 ILE A O 1
ATOM 3247 N N . LEU A 1 404 ? -26.078 8.106 -0.665 1.00 82.38 404 LEU A N 1
ATOM 3248 C CA . LEU A 1 404 ? -26.266 8.133 0.785 1.00 82.38 404 LEU A CA 1
ATOM 3249 C C . LEU A 1 404 ? -26.957 9.412 1.261 1.00 82.38 404 LEU A C 1
ATOM 3251 O O . LEU A 1 404 ? -27.905 9.328 2.034 1.00 82.38 404 LEU A O 1
ATOM 3255 N N . SER A 1 405 ? -26.544 10.579 0.761 1.00 81.00 405 SER A N 1
ATOM 3256 C CA . SER A 1 405 ? -27.169 11.850 1.150 1.00 81.00 405 SER A CA 1
ATOM 3257 C C . SER A 1 405 ? -28.626 11.990 0.692 1.00 81.00 405 SER A C 1
ATOM 3259 O O . SER A 1 405 ? -29.346 12.851 1.196 1.00 81.00 405 SER A O 1
ATOM 3261 N N . GLN A 1 406 ? -29.065 11.163 -0.262 1.00 82.38 406 GLN A N 1
ATOM 3262 C CA . GLN A 1 406 ? -30.449 11.106 -0.731 1.00 82.38 406 GLN A CA 1
ATOM 3263 C C . GLN A 1 406 ? -31.295 10.068 0.012 1.00 82.38 406 GLN A C 1
ATOM 3265 O O . GLN A 1 406 ? -32.503 10.256 0.087 1.00 82.38 406 GLN A O 1
ATOM 3270 N N . ILE A 1 407 ? -30.687 8.992 0.526 1.00 77.69 407 ILE A N 1
ATOM 3271 C CA . ILE A 1 407 ? -31.381 7.927 1.272 1.00 77.69 407 ILE A CA 1
ATOM 3272 C C . ILE A 1 407 ? -31.707 8.359 2.709 1.00 77.69 407 ILE A C 1
ATOM 3274 O O . ILE A 1 407 ? -32.692 7.889 3.263 1.00 77.69 407 ILE A O 1
ATOM 3278 N N . ASP A 1 408 ? -30.915 9.255 3.306 1.00 55.97 408 ASP A N 1
ATOM 3279 C CA . ASP A 1 408 ? -31.176 9.807 4.648 1.00 55.97 408 ASP A CA 1
ATOM 3280 C C . ASP A 1 408 ? -32.188 10.989 4.635 1.00 55.97 408 ASP A C 1
ATOM 3282 O O . ASP A 1 408 ? -32.197 11.829 5.536 1.00 55.97 408 ASP A O 1
ATOM 3286 N N . LYS A 1 409 ? -33.062 11.050 3.618 1.00 47.56 409 LYS A N 1
ATOM 3287 C CA . LYS A 1 409 ? -34.322 11.815 3.611 1.00 47.56 409 LYS A CA 1
ATOM 3288 C C . LYS A 1 409 ? -35.492 10.849 3.539 1.00 47.56 409 LYS A C 1
ATOM 3290 O O . LYS A 1 409 ? -36.515 11.150 4.191 1.00 47.56 409 LYS A O 1
#

Sequence (409 aa):
MRSRRISPQNVKKNSYSGSFCFQQNQCQERKSNLGDVDLIRKAFYIVSYVFPPSNEQSRLCVLFKRVIIEHIVTIVLTLYIVDDAINILSSTNYLPIGLLFSSLVTDFCIISLRFLMLYKRKVIIMTLDHLSKIHSKFQARKTENRKINLLAGFCTCFIIPSAFFSQTIQLCFTDELLKDYVEDSFFGWSSQENGINCAVLSSLDVIFMNQKYTFPGFTVVLCCYVFGILRRILESFALTMEEKNDFTAMIDFYSRNSQKIRCCIQQVENSFSLLLFLVFGYMLCSIFSVSTILIRLNPENTDMRLVIPYYIVLIIVLAAFYITSLRATAVHETAVKIKDCIHKMVAERATIKHSISPEQQSLLLSMVSEFPSSIAITGWGLFTLNRHFIRRTAGGIISYGMILSQIDK

Solvent-accessible surface area (backbone atoms only — not comparable to full-atom values): 22449 Å² total; per-residue (Å²): 143,82,86,82,85,82,80,96,82,87,88,87,85,75,87,70,63,63,61,56,55,52,52,51,52,54,57,54,49,57,55,52,58,52,49,51,57,52,47,53,26,46,52,37,28,76,69,66,55,56,32,76,72,78,91,82,63,62,74,65,65,48,48,53,53,55,54,51,49,42,48,49,54,49,49,54,51,49,53,51,51,50,48,52,47,50,55,53,57,71,39,53,89,81,48,57,68,69,46,53,51,21,46,50,50,24,54,51,23,50,54,50,46,52,54,48,46,54,72,42,40,68,56,46,51,52,44,52,54,48,52,49,58,51,38,64,75,50,58,88,66,92,74,90,60,60,66,58,54,52,52,50,50,52,58,59,28,46,54,55,40,53,44,49,49,54,49,52,58,57,46,54,76,38,69,74,61,43,50,56,55,36,20,69,74,50,84,68,45,70,62,94,47,64,68,57,44,38,51,53,53,52,54,49,49,54,55,50,33,33,55,70,45,28,45,56,40,46,51,50,47,48,50,41,50,52,32,54,50,52,33,48,44,50,52,37,51,44,53,60,49,69,70,42,88,46,69,67,62,35,51,55,48,46,60,65,46,50,54,52,51,44,53,53,49,51,48,47,43,75,58,39,12,59,54,46,36,32,52,52,48,26,42,52,23,45,45,53,28,45,51,52,52,59,70,69,50,55,73,91,82,45,67,62,79,76,47,49,45,51,54,52,44,44,54,51,44,50,51,49,52,52,52,41,48,52,40,44,23,49,32,34,50,48,38,44,50,43,33,54,50,50,54,50,53,51,55,58,42,60,76,73,43,93,83,65,60,67,67,64,50,53,53,50,52,54,58,38,68,50,45,34,72,72,54,58,56,37,33,63,80,77,44,62,53,38,72,64,47,56,53,53,51,51,47,50,55,52,51,49,53,54,51,51,70,58,68,80,108

Foldseek 3Di:
DDDDDDDPPDPPPDPPPVVVVVVVVLVVLVVVLVVLLQVLLVLCCVQQVQRDHDDPDDPVVCCCCNPVVNVVLLVVLVVVLVVVLVVLVVCPVPDDPLLNVLSNLLSVLLNVLSVLSNVLVVLLSVLSVLLSVLLSVLDPDDDPCLNVLLVVLLVLLCPLLVLVLVVLVVVLVVPPRLQVVQCVVPVHDDDPDSVVSSVVSSVVSSSNSSSSGSNLSSLLSSLLSSLVSLLSSLVSLLVVLVPDPDPVVSLVSCVVVLVVSLVSLVSVQVRCQQSVLSSLSNLLSLLSNLLLVQLPDPPVPDDVSVNVSSVVSNVVSVVSVVSSLVSLQSSLVSLVVSLVSLVVVLVVCVVVDVPDDVVSSVVVNVVSVCRSVSNFRHNNPPDTSHPVVVVVSVVVSVVSSVVSNVVVD

Nearest PDB structures (foldseek):
  8jme-assembly1_A  TM=6.965E-01  e=1.327E-06  Drosophila melanogaster
  8zdz-assembly1_A  TM=6.794E-01  e=3.355E-06  Drosophila mojavensis
  8v3c-assembly1_D  TM=5.765E-01  e=1.074E-06  Anopheles gambiae
  8x84-assembly1_A  TM=6.272E-01  e=5.336E-06  Drosophila melanogaster
  8jm9-assembly1_A  TM=6.252E-01  e=1.408E-05  Drosophila melanogaster